Protein 2RFV (pdb70)

Nearest PDB structures (foldseek):
  8sf4-assembly1_A  TM=9.636E-01  e=1.529E-51  Thermobifida fusca
  3qi6-assembly1_D  TM=9.639E-01  e=5.919E-50  Mycobacterium ulcerans Agy99
  3qhx-assembly1_B  TM=9.563E-01  e=6.262E-49  Mycobacterium ulcerans Agy99
  6ld8-assembly1_B  TM=9.614E-01  e=1.195E-47  Xanthomonas oryzae pv. oryzae KACC 10331
  1cs1-assembly1_B  TM=9.631E-01  e=5.191E-45  Escherichia coli

Radius of gyration: 21.46 Å; Cα contacts (8 Å, |Δi|>4): 915; chains: 1; bounding box: 61×52×54 Å

B-factor: mean 23.76, std 12.0, range [7.66, 68.13]

Sequence (389 aa):
SDRTYYGFNTQIVHAGQQQPDPSTGALSTPIFQTSTFVFDSAEQGAARFGYIYTRLGNPTTDDALEKKLAVLERGEAGLATASGIISAITTTLLTLCQQQGDHIVSASAIYGCCTHAFLSSHHSMPKFGINVRRFVDAAKPEEIRAAMMRPEETKVVYIETPANPTLLSLVDIETVAGIAHQQGALLVVDNTFMMSPYCQQPLQLGADIVVHSVTYINGHGDVIIGGIIIVGKQEEFIDQARFVGLKDITGGCCMSSPFNAWLTLRGVKTLGIRMERHCENALKIARFLEGHPSITRVYYPGLSSHPQYELGQRQMMSLPGGIISSFEIAGGLEEAGRRRRMMINSVEELCLLAVSSLGDTETLIQHPASMTHSPVAPEERLKAGITDGLIRRLSVGLEDPEDIIINNDLEHAIRKAT

Foldseek 3Di:
DALPDDLLVLLQPFLAQQDPVPRHRADDLPQDQADDDPDPVRQVVVLVDGGPLLHDSLLSSLFRSQQSLLVFDTKAKFQALVLQVCLLVVLQDAAPAEEEEEPQADPVVCCCQVPVQVVRNYHYHYDHQLDLVRVLVPDDLRYAEYEYEALGPDQRAGHLLLVNLVSQVVSPYAYEYEDAQAGSLWFRSVVSRHAKYKYQLCLLLQANPGGMMMMGHYPVSVSSSSVPSCVPPDVGHHRSVRSSSSSVSSSCSNVFFVLLQVLQLVLQVLLVPDPQWDDKRWLNDPPHPCNVSSVVGTVGGGNKMKTFGPDFQQLQVQLQVQFDQADDDDDASHQGKHKYQCCVPPCVVPDQVVCVVSVRTRRMMMIHGHNPDSVSVNVRNVRSSVRSD

Secondary structure (DSSP, 8-state):
----S-HHHHHHHTT----TTT--SSPP----SB---SSHHHHHHH---SBTTT--HHHHHHHHHHHHHHT-SEEEEESSHHHHHHHHHHHH--TT-EEEEESSS-HHHHHIIIIIHHHTT-EEEEE-TTSHHHHHHH--TTEEEEEEESSBTTTTB---HHHHHHHHHHTT-EEEEE-TTT-TTT--GGGGT-SEEEEE----S-SS----EEEEE-HHHHHHIIIIIIIIII--PPPHHHHHHHHHHHTTHHHHHHHHHHHHHHHHHHHHT-TTEEEEE-TTSTTSTTHHHHHHH-SS--SEEEEEETTHHHHHHHHHTT-SSSEE-S--SSSS-EEE-HHHHTSSSS-HHHHHHTT--TTEEEEE--SS-HHHHHHHHHHHHHHH-

Organism: Citrobacter freundii (NCBI:txid546)

InterPro domains:
  IPR000277 Cys/Met metabolism, pyridoxal phosphate-dependent enzyme [PF01053] (11-393)
  IPR000277 Cys/Met metabolism, pyridoxal phosphate-dependent enzyme [PIRSF001434] (7-396)
  IPR000277 Cys/Met metabolism, pyridoxal phosphate-dependent enzyme [PTHR11808] (9-396)
  IPR000277 Cys/Met metabolism, pyridoxal phosphate-dependent enzyme [cd00614] (25-394)
  IPR006237 L-methionine gamma-lyase [TIGR01328] (8-393)
  IPR015421 Pyridoxal phosphate-dependent transferase, major domain [G3DSA:3.40.640.10] (7-261)
  IPR015422 Pyridoxal phosphate-dependent transferase, small domain [G3DSA:3.90.1150.10] (263-398)
  IPR015424 Pyridoxal phosphate-dependent transferase [SSF53383] (29-395)

Solvent-accessible surface area: 16561 Å² total

CATH classification: 3.40.640.10 (+1 more: 3.90.1150.10)

Structure (mmCIF, N/CA/C/O backbone):
data_2RFV
#
_entry.id   2RFV
#
_cell.length_a   56.450
_cell.length_b   122.800
_cell.length_c   127.920
_cell.angle_alpha   90.00
_cell.angle_beta   90.00
_cell.angle_gamma   90.00
#
_symmetry.space_group_name_H-M   'I 2 2 2'
#
loop_
_entity.id
_entity.type
_entity.pdbx_description
1 polymer 'Methionine gamma-lyase'
2 non-polymer 'CHLORIDE ION'
3 water water
#
loop_
_atom_site.group_PDB
_atom_site.id
_atom_site.type_symbol
_atom_site.label_atom_id
_atom_site.label_alt_id
_atom_site.label_comp_id
_atom_site.label_asym_id
_atom_site.label_entity_id
_atom_site.label_seq_id
_atom_site.pdbx_PDB_ins_code
_atom_site.Cartn_x
_atom_site.Cartn_y
_atom_site.Cartn_z
_atom_site.occupancy
_atom_site.B_iso_or_equiv
_atom_site.auth_seq_id
_atom_site.auth_comp_id
_atom_site.auth_asym_id
_atom_site.auth_atom_id
_atom_site.pdbx_PDB_model_num
ATOM 1 N N . SER A 1 2 ? -25.206 3.785 18.419 1.00 48.58 2 SER A N 1
ATOM 2 C CA . SER A 1 2 ? -25.269 4.945 19.299 1.00 46.51 2 SER A CA 1
ATOM 3 C C . SER A 1 2 ? -24.544 6.142 18.692 1.00 43.80 2 SER A C 1
ATOM 4 O O . SER A 1 2 ? -24.627 6.398 17.488 1.00 45.49 2 SER A O 1
ATOM 7 N N . ASP A 1 3 ? -23.817 6.866 19.513 1.00 37.59 3 ASP A N 1
ATOM 8 C CA . ASP A 1 3 ? -23.100 8.056 19.113 1.00 32.95 3 ASP A CA 1
ATOM 9 C C . ASP A 1 3 ? -21.680 7.891 19.708 1.00 30.55 3 ASP A C 1
ATOM 10 O O . ASP A 1 3 ? -21.522 7.791 20.897 1.00 29.39 3 ASP A O 1
ATOM 22 N N . ARG A 1 5 ? -19.456 9.969 20.286 1.00 25.68 5 ARG A N 1
ATOM 23 C CA . ARG A 1 5 ? -19.124 11.015 21.207 1.00 24.84 5 ARG A CA 1
ATOM 24 C C . ARG A 1 5 ? -19.414 10.662 22.636 1.00 23.92 5 ARG A C 1
ATOM 25 O O . ARG A 1 5 ? -18.983 11.325 23.511 1.00 23.86 5 ARG A O 1
ATOM 33 N N . THR A 1 6 ? -20.111 9.560 22.858 1.00 24.77 6 THR A N 1
ATOM 34 C CA . THR A 1 6 ? -20.547 9.183 24.205 1.00 24.02 6 THR A CA 1
ATOM 35 C C . THR A 1 6 ? -19.676 8.133 24.901 1.00 25.11 6 THR A C 1
ATOM 36 O O . THR A 1 6 ? -19.837 7.886 26.095 1.00 28.44 6 THR A O 1
ATOM 40 N N A TYR A 1 7 ? -18.770 7.498 24.168 0.50 22.52 7 TYR A N 1
ATOM 41 N N B TYR A 1 7 ? -18.758 7.529 24.150 0.50 23.54 7 TYR A N 1
ATOM 42 C CA A TYR A 1 7 ? -17.943 6.466 24.783 0.50 21.46 7 TYR A CA 1
ATOM 43 C CA B TYR A 1 7 ? -17.873 6.500 24.690 0.50 23.20 7 TYR A CA 1
ATOM 44 C C A TYR A 1 7 ? -16.691 7.035 25.443 0.50 19.65 7 TYR A C 1
ATOM 45 C C B TYR A 1 7 ? -16.771 7.088 25.569 0.50 21.19 7 TYR A C 1
ATOM 46 O O A TYR A 1 7 ? -16.322 8.191 25.221 0.50 18.30 7 TYR A O 1
ATOM 47 O O B TYR A 1 7 ? -16.570 8.303 25.606 0.50 21.38 7 TYR A O 1
ATOM 64 N N . GLY A 1 8 ? -16.048 6.208 26.260 1.00 18.38 8 GLY A N 1
ATOM 65 C CA . GLY A 1 8 ? -14.812 6.582 26.922 1.00 17.35 8 GLY A CA 1
ATOM 66 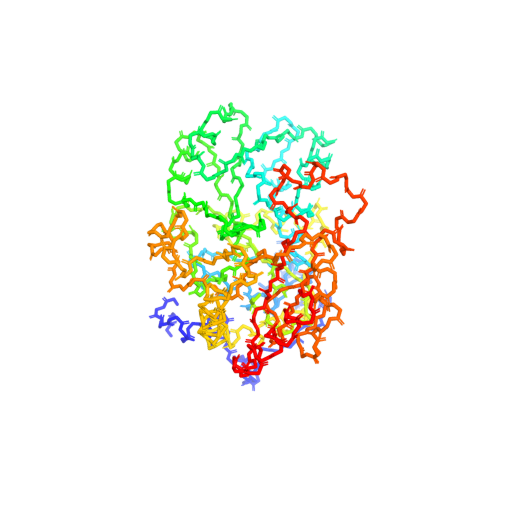C C . GLY A 1 8 ? -13.736 6.861 25.887 1.00 16.20 8 GLY A C 1
ATOM 67 O O . GLY A 1 8 ? -13.871 6.475 24.721 1.00 15.96 8 GLY A O 1
ATOM 68 N N . PHE A 1 9 ? -12.654 7.511 26.304 1.00 16.21 9 PHE A N 1
ATOM 69 C CA . PHE A 1 9 ? -11.661 8.000 25.348 1.00 15.29 9 PHE A CA 1
ATOM 70 C C . PHE A 1 9 ? -10.931 6.885 24.602 1.00 14.04 9 PHE A C 1
ATOM 71 O O . PHE A 1 9 ? -10.645 7.018 23.415 1.00 15.17 9 PHE A O 1
ATOM 79 N N . ASN A 1 10 ? -10.621 5.791 25.291 1.00 14.33 10 ASN A N 1
ATOM 80 C CA . ASN A 1 10 ? -9.981 4.668 24.618 1.00 14.31 10 ASN A CA 1
ATOM 81 C C . ASN A 1 10 ? -10.914 4.027 23.606 1.00 12.63 10 ASN A C 1
ATOM 82 O O . ASN A 1 10 ? -10.502 3.649 22.509 1.00 13.88 10 ASN A O 1
ATOM 87 N N . THR A 1 11 ? -12.181 3.910 23.982 1.00 13.06 11 THR A N 1
ATOM 88 C CA . THR A 1 11 ? -13.187 3.399 23.070 1.00 13.30 11 THR A CA 1
ATOM 89 C C . THR A 1 11 ? -13.279 4.292 21.834 1.00 12.13 11 THR A C 1
ATOM 90 O O . THR A 1 11 ? -13.380 3.794 20.713 1.00 13.45 11 THR A O 1
ATOM 94 N N . GLN A 1 12 ? -13.236 5.606 22.039 1.00 12.14 12 GLN A N 1
ATOM 95 C CA . GLN A 1 12 ? -13.282 6.547 20.924 1.00 11.65 12 GLN A CA 1
ATOM 96 C C . GLN A 1 12 ? -12.056 6.416 20.032 1.00 11.87 12 GLN A C 1
ATOM 97 O O . GLN A 1 12 ? -12.161 6.457 18.802 1.00 12.86 12 GLN A O 1
ATOM 103 N N . ILE A 1 13 ? -10.891 6.267 20.648 1.00 12.51 13 ILE A N 1
ATOM 104 C CA . ILE A 1 13 ? -9.668 6.082 19.886 1.00 12.64 13 ILE A CA 1
ATOM 105 C C . ILE A 1 13 ? -9.834 4.918 18.910 1.00 11.52 13 ILE A C 1
ATOM 106 O O . ILE A 1 13 ? -9.507 5.028 17.728 1.00 13.10 13 ILE A O 1
ATOM 111 N N . VAL A 1 14 ? -10.372 3.809 19.402 1.00 11.57 14 VAL A N 1
ATOM 112 C CA . VAL A 1 14 ? -10.577 2.634 18.568 1.00 12.32 14 VAL A CA 1
ATOM 113 C C . VAL A 1 14 ? -11.688 2.824 17.526 1.00 12.89 14 VAL A C 1
ATOM 114 O O . VAL A 1 14 ? -11.505 2.490 16.352 1.00 14.93 14 VAL A O 1
ATOM 118 N N . HIS A 1 15 ? -12.826 3.377 17.945 1.00 12.68 15 HIS A N 1
ATOM 119 C CA . HIS A 1 15 ? -14.037 3.314 17.129 1.00 13.81 15 HIS A CA 1
ATOM 120 C C . HIS A 1 15 ? -14.479 4.589 16.431 1.00 12.72 15 HIS A C 1
ATOM 121 O O . HIS A 1 15 ? -15.162 4.524 15.410 1.00 14.79 15 HIS A O 1
ATOM 128 N N . ALA A 1 16 ? -14.151 5.746 16.990 1.00 12.22 16 ALA A N 1
ATOM 129 C CA . ALA A 1 16 ? -14.719 6.982 16.464 1.00 12.48 16 ALA A CA 1
ATOM 130 C C . ALA A 1 16 ? -14.377 7.182 14.992 1.00 12.97 16 ALA A C 1
ATOM 131 O O . ALA A 1 16 ? -13.241 6.961 14.574 1.00 13.22 16 ALA A O 1
ATOM 133 N N . GLY A 1 17 ? -15.376 7.589 14.213 1.00 14.32 17 GLY A N 1
ATOM 134 C CA . GLY A 1 17 ? -15.192 7.859 12.798 1.00 14.37 17 GLY A CA 1
ATOM 135 C C . GLY A 1 17 ? -15.162 6.607 11.939 1.00 14.52 17 GLY A C 1
ATOM 136 O O . GLY A 1 17 ? -15.064 6.691 10.716 1.00 18.34 17 GLY A O 1
ATOM 137 N N . GLN A 1 18 ? -15.257 5.442 12.570 1.00 14.72 18 GLN A N 1
ATOM 138 C CA . GLN A 1 18 ? -15.121 4.186 11.842 1.00 16.69 18 GLN A CA 1
ATOM 139 C C . GLN A 1 18 ? -16.276 3.241 12.123 1.00 20.02 18 GLN A C 1
ATOM 140 O O . GLN A 1 18 ? -16.883 3.275 13.187 1.00 21.19 18 GLN A O 1
ATOM 146 N N . GLN A 1 19 ? -16.574 2.399 11.148 1.00 20.48 19 GLN A N 1
ATOM 147 C CA A GLN A 1 19 ? -17.579 1.359 11.307 0.50 19.31 19 GLN A CA 1
ATOM 148 C CA B GLN A 1 19 ? -17.577 1.360 11.309 0.50 20.35 19 GLN A CA 1
ATOM 149 C C . GLN A 1 19 ? -17.370 0.321 10.221 1.00 19.67 19 GLN A C 1
ATOM 150 O O . GLN A 1 19 ? -16.687 0.584 9.232 1.00 19.23 19 GLN A O 1
ATOM 161 N N . PRO A 1 20 ? -17.943 -0.871 10.403 1.00 19.30 20 PRO A N 1
ATOM 162 C CA . PRO A 1 20 ? -17.798 -1.870 9.344 1.00 20.73 20 PRO A CA 1
ATOM 163 C C . PRO A 1 20 ? -18.372 -1.331 8.043 1.00 20.69 20 PRO A C 1
ATOM 164 O O . PRO A 1 20 ? -19.356 -0.589 8.062 1.00 22.62 20 PRO A O 1
ATOM 168 N N . ASP A 1 21 ? -17.756 -1.690 6.923 1.00 20.27 21 ASP A N 1
ATOM 169 C CA . ASP A 1 21 ? -18.256 -1.263 5.628 1.00 22.46 21 ASP A CA 1
ATOM 170 C C . ASP A 1 21 ? -19.673 -1.797 5.439 1.00 25.32 21 ASP A C 1
ATOM 171 O O . ASP A 1 21 ? -19.900 -2.999 5.536 1.00 24.11 21 ASP A O 1
ATOM 176 N N . PRO A 1 22 ? -20.637 -0.898 5.192 1.00 32.42 22 PRO A N 1
ATOM 177 C CA . PRO A 1 22 ? -22.037 -1.298 5.012 1.00 34.14 22 PRO A CA 1
ATOM 178 C C . PRO A 1 22 ? -22.222 -2.364 3.932 1.00 35.17 22 PRO A C 1
ATOM 179 O O . PRO A 1 22 ? -22.901 -3.363 4.169 1.00 35.61 22 PRO A O 1
ATOM 183 N N . SER A 1 23 ? -21.608 -2.160 2.771 1.00 34.99 23 SER A N 1
ATOM 184 C CA . SER A 1 23 ? -21.799 -3.051 1.626 1.00 35.88 23 SER A CA 1
ATOM 185 C C . SER A 1 23 ? -21.224 -4.455 1.799 1.00 32.10 23 SER A C 1
ATOM 186 O O . SER A 1 23 ? -21.799 -5.425 1.313 1.00 33.44 23 SER A O 1
ATOM 189 N N . THR A 1 24 ? -20.086 -4.561 2.476 1.00 26.05 24 THR A N 1
ATOM 190 C CA . THR A 1 24 ? -19.345 -5.820 2.517 1.00 23.00 24 THR A CA 1
ATOM 191 C C . THR A 1 24 ? -19.163 -6.364 3.928 1.00 22.05 24 THR A C 1
ATOM 192 O O . THR A 1 24 ? -18.863 -7.545 4.112 1.00 24.57 24 THR A O 1
ATOM 196 N N . GLY A 1 25 ? -19.327 -5.501 4.924 1.00 20.16 25 GLY A N 1
ATOM 197 C CA . GLY A 1 25 ? -19.043 -5.881 6.297 1.00 18.83 25 GLY A CA 1
ATOM 198 C C . GLY A 1 25 ? -17.569 -5.814 6.674 1.00 17.67 25 GLY A C 1
ATOM 199 O O . GLY A 1 25 ? -17.205 -6.139 7.796 1.00 19.77 25 GLY A O 1
ATOM 200 N N . ALA A 1 26 ? -16.710 -5.389 5.752 1.00 16.33 26 ALA A N 1
ATOM 201 C CA . ALA A 1 26 ? -15.278 -5.330 6.049 1.00 15.03 26 ALA A CA 1
ATOM 202 C C . ALA A 1 26 ? -15.058 -4.489 7.299 1.00 16.59 26 ALA A C 1
ATOM 203 O O . ALA A 1 26 ? -15.572 -3.379 7.399 1.00 17.95 26 ALA A O 1
ATOM 205 N N . LEU A 1 27 ? -14.307 -5.013 8.265 1.00 16.79 27 LEU A N 1
ATOM 206 C CA . LEU A 1 27 ? -14.102 -4.256 9.496 1.00 17.51 27 LEU A CA 1
ATOM 207 C C . LEU A 1 27 ? -13.108 -3.113 9.306 1.00 17.72 27 LEU A C 1
ATOM 208 O O . LEU A 1 27 ? -13.397 -1.982 9.672 1.00 20.42 27 LEU A O 1
ATOM 213 N N . SER A 1 28 ? -11.944 -3.402 8.733 1.00 16.75 28 SER A N 1
ATOM 214 C CA . SER A 1 28 ? -10.995 -2.339 8.434 1.00 14.84 28 SER A CA 1
ATOM 215 C C . SER A 1 28 ? -11.639 -1.320 7.498 1.00 13.55 28 SER A C 1
ATOM 216 O O . SER A 1 28 ? -12.415 -1.671 6.611 1.00 14.32 28 SER A O 1
ATOM 219 N N . THR A 1 29 ? -11.349 -0.049 7.721 1.00 13.48 29 THR A N 1
ATOM 220 C CA . THR A 1 29 ? -11.786 0.970 6.785 1.00 13.36 29 THR A CA 1
ATOM 221 C C . THR A 1 29 ? -11.126 0.648 5.453 1.00 12.99 29 THR A C 1
ATOM 222 O O . THR A 1 29 ? -9.914 0.477 5.396 1.00 13.03 29 THR A O 1
ATOM 226 N N . PRO A 1 30 ? -11.916 0.531 4.377 1.00 10.52 30 PRO A N 1
ATOM 227 C CA . PRO A 1 30 ? -11.275 0.218 3.098 1.00 12.07 30 PRO A CA 1
ATOM 228 C C . PRO A 1 30 ? -10.343 1.350 2.683 1.00 11.19 30 PRO A C 1
ATOM 229 O O . PRO A 1 30 ? -10.561 2.499 3.077 1.00 11.63 30 PRO A O 1
ATOM 233 N N . ILE A 1 31 ? -9.301 1.025 1.924 1.00 10.73 31 ILE A N 1
ATOM 234 C CA . ILE A 1 31 ? -8.456 2.053 1.345 1.00 9.86 31 ILE A CA 1
ATOM 235 C C . ILE A 1 31 ? -9.071 2.472 0.017 1.00 9.57 31 ILE A C 1
ATOM 236 O O . ILE A 1 31 ? -9.002 1.735 -0.974 1.00 9.95 31 ILE A O 1
ATOM 241 N N . PHE A 1 32 ? -9.708 3.636 0.004 1.00 9.65 32 PHE A N 1
ATOM 242 C CA . PHE A 1 32 ? -10.311 4.153 -1.217 1.00 10.66 32 PHE A CA 1
ATOM 243 C C . PHE A 1 32 ? -9.251 4.913 -1.992 1.00 11.51 32 PHE A C 1
ATOM 244 O O . PHE A 1 32 ? -9.271 6.141 -2.073 1.00 12.54 32 PHE A O 1
ATOM 252 N N . GLN A 1 33 ? -8.311 4.153 -2.546 1.00 11.04 33 GLN A N 1
ATOM 253 C CA . GLN A 1 33 ? -7.212 4.714 -3.307 1.00 10.77 33 GLN A CA 1
ATOM 254 C C . GLN A 1 33 ? -7.724 4.992 -4.712 1.00 10.27 33 GLN A C 1
ATOM 255 O O . GLN A 1 33 ? -7.493 4.222 -5.649 1.00 11.53 33 GLN A O 1
ATOM 261 N N . THR A 1 34 ? -8.458 6.091 -4.827 1.00 11.64 34 THR A N 1
ATOM 262 C CA . THR A 1 34 ? -9.065 6.493 -6.084 1.00 11.64 34 THR A CA 1
ATOM 263 C C . THR A 1 34 ? -8.893 7.989 -6.240 1.00 11.58 34 THR A C 1
ATOM 264 O O . THR A 1 34 ? -8.735 8.719 -5.256 1.00 12.85 34 THR A O 1
ATOM 268 N N . SER A 1 35 ? -8.900 8.449 -7.483 1.00 12.16 35 SER A N 1
ATOM 269 C CA . SER A 1 35 ? -8.926 9.872 -7.752 1.00 14.10 35 SER A CA 1
ATOM 270 C C . SER A 1 35 ? -10.328 10.222 -8.217 1.00 20.21 35 SER A C 1
ATOM 271 O O . SER A 1 35 ? -10.830 11.306 -7.946 1.00 27.29 35 SER A O 1
ATOM 274 N N . THR A 1 36 ? -10.949 9.266 -8.896 1.00 21.12 36 THR A N 1
ATOM 275 C CA . THR A 1 36 ? -12.204 9.455 -9.604 1.00 22.13 36 THR A CA 1
ATOM 276 C C . THR A 1 36 ? -13.397 8.876 -8.838 1.00 21.47 36 THR A C 1
ATOM 277 O O . THR A 1 36 ? -13.315 7.784 -8.276 1.00 21.51 36 THR A O 1
ATOM 281 N N . PHE A 1 37 ? -14.500 9.619 -8.813 1.00 21.47 37 PHE A N 1
ATOM 282 C CA . PHE A 1 37 ? -15.771 9.111 -8.304 1.00 21.75 37 PHE A CA 1
ATOM 283 C C . PHE A 1 37 ? -16.812 9.245 -9.404 1.00 22.27 37 PHE A C 1
ATOM 284 O O . PHE A 1 37 ? -16.834 10.249 -10.114 1.00 24.37 37 PHE A O 1
ATOM 292 N N . VAL A 1 38 ? -17.664 8.234 -9.548 1.00 21.40 38 VAL A N 1
ATOM 293 C CA . VAL A 1 38 ? -18.632 8.183 -10.640 1.00 23.28 38 VAL A CA 1
ATOM 294 C C . VAL A 1 38 ? -20.034 8.515 -10.151 1.00 26.66 38 VAL A C 1
ATOM 295 O O . VAL A 1 38 ? -20.399 8.185 -9.021 1.00 28.85 38 VAL A O 1
ATOM 299 N N . PHE A 1 39 ? -20.813 9.168 -11.009 1.00 27.73 39 PHE A N 1
ATOM 300 C CA . PHE A 1 39 ? -22.202 9.486 -10.705 1.00 31.46 39 PHE A CA 1
ATOM 301 C C . PHE A 1 39 ? -23.152 8.553 -11.448 1.00 34.06 39 PHE A C 1
ATOM 302 O O . PHE A 1 39 ? -22.839 8.071 -12.538 1.00 33.18 39 PHE A O 1
ATOM 310 N N . ASP A 1 40 ? -24.312 8.302 -10.851 1.00 37.96 40 ASP A N 1
ATOM 311 C CA . ASP A 1 40 ? -25.307 7.417 -11.444 1.00 42.02 40 ASP A CA 1
ATOM 312 C C . ASP A 1 40 ? -26.122 8.140 -12.510 1.00 41.01 40 ASP A C 1
ATOM 313 O O . ASP A 1 40 ? -26.764 7.508 -13.349 1.00 42.00 40 ASP A O 1
ATOM 318 N N . SER A 1 41 ? -26.086 9.468 -12.473 1.00 38.65 41 SER A N 1
ATOM 319 C CA . SER A 1 41 ? -26.863 10.279 -13.403 1.00 38.35 41 SER A CA 1
ATOM 320 C C . SER A 1 41 ? -26.371 11.719 -13.426 1.00 38.43 41 SER A C 1
ATOM 321 O O . SER A 1 41 ? -25.584 12.131 -12.574 1.00 40.27 41 SER A O 1
ATOM 324 N N . ALA A 1 42 ? -26.841 12.480 -14.410 1.00 38.70 42 ALA A N 1
ATOM 325 C CA . ALA A 1 42 ? -26.532 13.898 -14.492 1.00 40.92 42 ALA A CA 1
ATOM 326 C C . ALA A 1 42 ? -27.017 14.593 -13.228 1.00 42.43 42 ALA A C 1
ATOM 327 O O . ALA A 1 42 ? -26.327 15.448 -12.671 1.00 41.88 42 ALA A O 1
ATOM 329 N N . GLU A 1 43 ? -28.209 14.209 -12.783 1.00 43.79 43 GLU A N 1
ATOM 330 C CA . GLU A 1 43 ? -28.834 14.801 -11.606 1.00 46.96 43 GLU A CA 1
ATOM 331 C C . GLU A 1 43 ? -28.016 14.560 -10.343 1.00 49.22 43 GLU A C 1
ATOM 332 O O . GLU A 1 43 ? -27.808 15.473 -9.543 1.00 49.98 43 GLU A O 1
ATOM 338 N N . GLN A 1 44 ? -27.559 13.325 -10.165 1.00 50.28 44 GLN A N 1
ATOM 339 C CA . GLN A 1 44 ? -26.786 12.963 -8.983 1.00 52.22 44 GLN A CA 1
ATOM 340 C C . GLN A 1 44 ? -25.423 13.649 -8.992 1.00 53.43 44 GLN A C 1
ATOM 341 O O . GLN A 1 44 ? -24.812 13.851 -7.942 1.00 53.40 44 GLN A O 1
ATOM 347 N N . GLY A 1 45 ? -24.958 14.013 -10.183 1.00 54.67 45 GLY A N 1
ATOM 348 C CA . GLY A 1 45 ? -23.705 14.732 -10.325 1.00 56.24 45 GLY A CA 1
ATOM 349 C C . GLY A 1 45 ? -23.834 16.180 -9.894 1.00 57.35 45 GLY A C 1
ATOM 350 O O . GLY A 1 45 ? -22.992 16.698 -9.159 1.00 56.83 45 GLY A O 1
ATOM 351 N N . ALA A 1 46 ? -24.896 16.836 -10.352 1.00 58.62 46 ALA A N 1
ATOM 352 C CA . ALA A 1 46 ? -25.154 18.226 -9.993 1.00 60.16 46 ALA A CA 1
ATOM 353 C C . ALA A 1 46 ? -25.499 18.355 -8.514 1.00 61.44 46 ALA A C 1
ATOM 354 O O . ALA A 1 46 ? -25.109 19.320 -7.857 1.00 61.20 46 ALA A O 1
ATOM 356 N N . ALA A 1 47 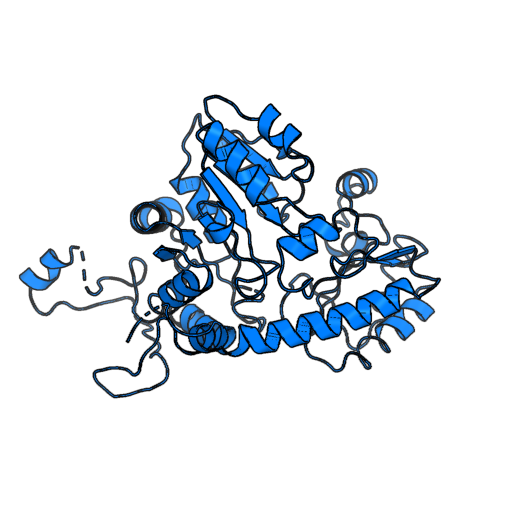? -26.236 17.376 -7.999 1.00 62.78 47 ALA A N 1
ATOM 357 C CA . ALA A 1 47 ? -26.661 17.383 -6.605 1.00 63.92 47 ALA A CA 1
ATOM 358 C C . ALA A 1 47 ? -25.477 17.553 -5.656 1.00 64.86 47 ALA A C 1
ATOM 359 O O . ALA A 1 47 ? -25.541 18.332 -4.706 1.00 64.89 47 ALA A O 1
ATOM 361 N N . ARG A 1 48 ? -24.397 16.824 -5.923 1.00 65.33 48 ARG A N 1
ATOM 362 C CA . ARG A 1 48 ? -23.212 16.878 -5.072 1.00 66.05 48 ARG A CA 1
ATOM 363 C C . ARG A 1 48 ? -22.382 18.138 -5.313 1.00 66.43 48 ARG A C 1
ATOM 364 O O . ARG A 1 48 ? -21.914 18.769 -4.365 1.00 66.52 48 ARG A O 1
ATOM 372 N N . PHE A 1 49 ? -22.203 18.502 -6.580 1.00 66.57 49 PHE A N 1
ATOM 373 C CA . PHE A 1 49 ? -21.481 19.724 -6.924 1.00 66.83 49 PHE A CA 1
ATOM 374 C C . PHE A 1 49 ? -22.158 20.963 -6.343 1.00 67.60 49 PHE A C 1
ATOM 375 O O . PHE A 1 49 ? -23.292 20.900 -5.868 1.00 68.13 49 PHE A O 1
ATOM 383 N N . GLY A 1 55 ? -22.143 12.851 -0.462 1.00 53.61 55 GLY A N 1
ATOM 384 C CA . GLY A 1 55 ? -21.417 11.945 -1.332 1.00 53.10 55 GLY A CA 1
ATOM 385 C C . GLY A 1 55 ? -20.020 12.441 -1.654 1.00 52.27 55 GLY A C 1
ATOM 386 O O . GLY A 1 55 ? -19.529 13.386 -1.035 1.00 53.21 55 GLY A O 1
ATOM 387 N N . TYR A 1 56 ? -19.379 11.801 -2.626 1.00 49.98 56 TYR A N 1
ATOM 388 C CA . TYR A 1 56 ? -18.022 12.167 -3.020 1.00 47.06 56 TYR A CA 1
ATOM 389 C C . TYR A 1 56 ? -17.950 12.527 -4.498 1.00 45.59 56 TYR A C 1
ATOM 390 O O . TYR A 1 56 ? -18.871 12.241 -5.263 1.00 44.52 56 TYR A O 1
ATOM 399 N N . ILE A 1 57 ? -16.847 13.156 -4.891 1.00 45.09 57 ILE A N 1
ATOM 400 C CA . ILE A 1 57 ? -16.682 13.633 -6.258 1.00 45.11 57 ILE A CA 1
ATOM 401 C C . ILE A 1 57 ? -15.256 13.424 -6.762 1.00 42.29 57 ILE A C 1
ATOM 402 O O . ILE A 1 57 ? -15.040 12.986 -7.894 1.00 40.92 57 ILE A O 1
ATOM 407 N N . TYR A 1 58 ? -14.289 13.727 -5.903 1.00 40.05 58 TYR A N 1
ATOM 408 C CA . TYR A 1 58 ? -12.890 13.779 -6.299 1.00 37.54 58 TYR A CA 1
ATOM 409 C C . TYR A 1 58 ? -12.065 13.865 -5.019 1.00 35.75 58 TYR A C 1
ATOM 410 O O . TYR A 1 58 ? -12.340 14.701 -4.164 1.00 36.07 58 TYR A O 1
ATOM 419 N N . THR A 1 59 ? -11.069 12.993 -4.873 1.00 34.34 59 THR A N 1
ATOM 420 C CA . THR A 1 59 ? -10.388 12.840 -3.582 1.00 33.94 59 THR A CA 1
ATOM 421 C C . THR A 1 59 ? -9.785 14.114 -2.986 1.00 37.73 59 THR A C 1
ATOM 422 O O . THR A 1 59 ? -9.767 14.273 -1.768 1.00 39.35 59 THR A O 1
ATOM 426 N N . ARG A 1 60 ? -9.293 15.022 -3.820 1.00 40.62 60 ARG A N 1
ATOM 427 C CA . ARG A 1 60 ? -8.699 16.234 -3.267 1.00 42.92 60 ARG A CA 1
ATOM 428 C C . ARG A 1 60 ? -9.750 17.101 -2.573 1.00 43.54 60 ARG A C 1
ATOM 429 O O . ARG A 1 60 ? -9.419 17.954 -1.753 1.00 44.83 60 ARG A O 1
ATOM 437 N N . LEU A 1 61 ? -11.020 16.866 -2.891 1.00 43.09 61 LEU A N 1
ATOM 438 C CA . LEU A 1 61 ? -12.110 17.511 -2.164 1.00 42.70 61 LEU A CA 1
ATOM 439 C C . LEU A 1 61 ? -12.584 16.662 -0.985 1.00 39.00 61 LEU A C 1
ATOM 440 O O . LEU A 1 61 ? -12.982 17.197 0.049 1.00 39.42 61 LEU A O 1
ATOM 445 N N . GLY A 1 62 ? -12.540 15.341 -1.146 1.00 34.56 62 GLY A N 1
ATOM 446 C CA . GLY A 1 62 ? -12.985 14.427 -0.106 1.00 30.26 62 GLY A CA 1
ATOM 447 C C . GLY A 1 62 ? -12.843 12.969 -0.505 1.00 25.09 62 GLY A C 1
ATOM 448 O O . GLY A 1 62 ? -12.785 12.645 -1.690 1.00 26.80 62 GLY A O 1
ATOM 449 N N . ASN A 1 63 ? -12.806 12.089 0.493 1.00 18.25 63 ASN A N 1
ATOM 450 C CA . ASN A 1 63 ? -12.545 10.663 0.292 1.00 12.62 63 ASN A CA 1
ATOM 451 C C . ASN A 1 63 ? -13.019 9.897 1.529 1.00 13.23 63 ASN A C 1
ATOM 452 O O . ASN A 1 63 ? -12.825 10.365 2.642 1.00 13.62 63 ASN A O 1
ATOM 457 N N . PRO A 1 64 ? -13.655 8.729 1.347 1.00 12.77 64 PRO A N 1
ATOM 458 C CA . PRO A 1 64 ? -14.222 8.049 2.524 1.00 13.67 64 PRO A CA 1
ATOM 459 C C . PRO A 1 64 ? -13.179 7.626 3.571 1.00 11.61 64 PRO A C 1
ATOM 460 O O . PRO A 1 64 ? -13.462 7.659 4.776 1.00 12.96 64 PRO A O 1
ATOM 464 N N . THR A 1 65 ? -11.988 7.237 3.129 1.00 10.44 65 THR A N 1
ATOM 465 C CA . THR A 1 65 ? -10.940 6.832 4.062 1.00 11.19 65 THR A CA 1
ATOM 466 C C . THR A 1 65 ? -10.490 8.045 4.871 1.00 10.71 65 THR A C 1
ATOM 467 O O . THR A 1 65 ? -10.411 8.015 6.096 1.00 11.76 65 THR A O 1
ATOM 471 N N . THR A 1 66 ? -10.213 9.133 4.171 1.00 10.25 66 THR A N 1
ATOM 472 C CA . THR A 1 66 ? -9.751 10.344 4.826 1.00 10.82 66 THR A CA 1
ATOM 473 C C . THR A 1 66 ? -10.839 10.930 5.725 1.00 10.13 66 THR A C 1
ATOM 474 O O . THR A 1 66 ? -10.549 11.450 6.801 1.00 10.93 66 THR A O 1
ATOM 478 N N . ASP A 1 67 ? -12.092 10.828 5.292 1.00 10.72 67 ASP A N 1
ATOM 479 C CA A ASP A 1 67 ? -13.220 11.287 6.093 0.50 11.88 67 ASP A CA 1
ATOM 480 C CA B ASP A 1 67 ? -13.228 11.279 6.095 0.50 13.57 67 ASP A CA 1
ATOM 481 C C . ASP A 1 67 ? -13.245 10.593 7.458 1.00 10.53 67 ASP A C 1
ATOM 482 O O . ASP A 1 67 ? -13.531 11.222 8.481 1.00 12.73 67 ASP A O 1
ATOM 491 N N . ALA A 1 68 ? -12.951 9.294 7.470 1.00 10.90 68 ALA A N 1
ATOM 492 C CA . ALA A 1 68 ? -12.952 8.537 8.721 1.00 10.94 68 ALA A CA 1
ATOM 493 C C . ALA A 1 68 ? -11.906 9.092 9.678 1.00 11.19 68 ALA A C 1
ATOM 494 O O . ALA A 1 68 ? -12.168 9.256 10.872 1.00 11.22 68 ALA A O 1
ATOM 496 N N . LEU A 1 69 ? -10.722 9.397 9.153 1.00 10.54 69 LEU A N 1
ATOM 497 C CA . LEU A 1 69 ? -9.656 9.961 9.976 1.00 10.54 69 LEU A CA 1
ATOM 498 C C . LEU A 1 69 ? -10.054 11.328 10.515 1.00 9.58 69 LEU A C 1
ATOM 499 O O . LEU A 1 69 ? -9.850 11.635 11.690 1.00 10.84 69 LEU A O 1
ATOM 504 N N . GLU A 1 70 ? -10.600 12.160 9.637 1.00 10.59 70 GLU A N 1
ATOM 505 C CA . GLU A 1 70 ? -11.026 13.499 10.030 1.00 11.10 70 GLU A CA 1
ATOM 506 C C . GLU A 1 70 ? -12.081 13.443 11.134 1.00 11.11 70 GLU A C 1
ATOM 507 O O . GLU A 1 70 ? -12.009 14.184 12.117 1.00 11.78 70 GLU A O 1
ATOM 513 N N . LYS A 1 71 ? -13.062 12.560 10.974 1.00 10.49 71 LYS A N 1
ATOM 514 C CA . LYS A 1 71 ? -14.109 12.420 11.981 1.00 12.09 71 LYS A CA 1
ATOM 515 C C . LYS A 1 71 ? -13.543 11.916 13.306 1.00 11.84 71 LYS A C 1
ATOM 516 O O . LYS A 1 71 ? -13.909 12.413 14.381 1.00 12.59 71 LYS A O 1
ATOM 522 N N . LYS A 1 72 ? -12.637 10.949 13.236 1.00 11.61 72 LYS A N 1
ATOM 523 C CA . LYS A 1 72 ? -12.050 10.410 14.456 1.00 11.11 72 LYS A CA 1
ATOM 524 C C . LYS A 1 72 ? -11.310 11.502 15.218 1.00 10.99 72 LYS A C 1
ATOM 525 O O . LYS A 1 72 ? -11.511 11.679 16.416 1.00 12.01 72 LYS A O 1
ATOM 531 N N . LEU A 1 73 ? -10.442 12.231 14.523 1.00 10.25 73 LEU A N 1
ATOM 532 C CA . LEU A 1 73 ? -9.663 13.267 15.194 1.00 12.18 73 LEU A CA 1
ATOM 533 C C . LEU A 1 73 ? -10.526 14.404 15.722 1.00 12.08 73 LEU A C 1
ATOM 534 O O . LEU A 1 73 ? -10.225 14.973 16.773 1.00 12.79 73 LEU A O 1
ATOM 539 N N . ALA A 1 74 ? -11.606 14.725 15.013 1.00 11.40 74 ALA A N 1
ATOM 540 C CA . ALA A 1 74 ? -12.544 15.728 15.515 1.00 12.81 74 ALA A CA 1
ATOM 541 C C . ALA A 1 74 ? -13.154 15.247 16.833 1.00 12.80 74 ALA A C 1
ATOM 542 O O . ALA A 1 74 ? -13.246 16.000 17.798 1.00 14.02 74 ALA A O 1
ATOM 544 N N . VAL A 1 75 ? -13.555 13.983 16.882 1.00 12.77 75 VAL A N 1
ATOM 545 C CA . VAL A 1 75 ? -14.084 13.446 18.127 1.00 12.68 75 VAL A CA 1
ATOM 546 C C . VAL A 1 75 ? -13.040 13.516 19.244 1.00 12.56 75 VAL A C 1
ATOM 547 O O . VAL A 1 75 ? -13.337 13.952 20.359 1.00 13.94 75 VAL A O 1
ATOM 551 N N . LEU A 1 76 ? -11.810 13.109 18.946 1.00 12.80 76 LEU A N 1
ATOM 552 C CA . LEU A 1 76 ? -10.782 13.065 19.983 1.00 12.80 76 LEU A CA 1
ATOM 553 C C . LEU A 1 76 ? -10.407 14.444 20.523 1.00 12.94 76 LEU A C 1
ATOM 554 O O . LEU A 1 76 ? -10.071 14.575 21.698 1.00 14.42 76 LEU A O 1
ATOM 559 N N . GLU A 1 77 ? -10.455 15.466 19.671 1.00 12.64 77 GLU A N 1
ATOM 560 C CA . GLU A 1 77 ? -10.162 16.828 20.109 1.00 12.56 77 GLU A CA 1
ATOM 561 C C . GLU A 1 77 ? -11.408 17.568 20.596 1.00 13.65 77 GLU A C 1
ATOM 562 O O . GLU A 1 77 ? -11.322 18.719 21.014 1.00 15.39 77 GLU A O 1
ATOM 568 N N . ARG A 1 78 ? -12.560 16.906 20.555 1.00 13.40 78 ARG A N 1
ATOM 569 C CA . ARG A 1 78 ? -13.830 17.539 20.930 1.00 13.81 78 ARG A CA 1
ATOM 570 C C . ARG A 1 78 ? -14.120 18.759 20.045 1.00 14.32 78 ARG A C 1
ATOM 571 O O . ARG A 1 78 ? -14.598 19.796 20.508 1.00 16.96 78 ARG A O 1
ATOM 579 N N . GLY A 1 79 ? -13.827 18.607 18.758 1.00 14.52 79 GLY A N 1
ATOM 580 C CA . GLY A 1 79 ? -14.130 19.623 17.768 1.00 14.71 79 GLY A CA 1
ATOM 581 C C . GLY A 1 79 ? -15.243 19.163 16.845 1.00 13.51 79 GLY A C 1
ATOM 582 O O . GLY A 1 79 ? -15.601 17.984 16.825 1.00 15.27 79 GLY A O 1
ATOM 583 N N . GLU A 1 80 ? -15.779 20.083 16.051 1.00 13.00 80 GLU A N 1
ATOM 584 C CA . GLU A 1 80 ? -16.891 19.740 15.170 1.00 13.66 80 GLU A CA 1
ATOM 585 C C . GLU A 1 80 ? -16.447 18.948 13.949 1.00 13.15 80 GLU A C 1
ATOM 586 O O . GLU A 1 80 ? -17.137 18.027 13.519 1.00 16.20 80 GLU A O 1
ATOM 592 N N . ALA A 1 81 ? -15.291 19.303 13.396 1.00 12.26 81 ALA A N 1
ATOM 593 C CA . ALA A 1 81 ? -14.892 18.752 12.110 1.00 12.24 81 ALA A CA 1
ATOM 594 C C . ALA A 1 81 ? -13.384 18.715 11.968 1.00 11.90 81 ALA A C 1
ATOM 595 O O . ALA A 1 81 ? -12.670 19.483 12.616 1.00 13.42 81 ALA A O 1
ATOM 597 N N . GLY A 1 82 ? -12.907 17.827 11.102 1.00 10.63 82 GLY A N 1
ATOM 598 C CA . GLY A 1 82 ? -11.491 17.694 10.841 1.00 10.53 82 GLY A CA 1
ATOM 599 C C . GLY A 1 82 ? -11.172 17.806 9.362 1.00 12.03 82 GLY A C 1
ATOM 600 O O . GLY A 1 82 ? -12.032 17.587 8.505 1.00 12.08 82 GLY A O 1
ATOM 601 N N . LEU A 1 83 ? -9.921 18.137 9.069 1.00 11.32 83 LEU A N 1
ATOM 602 C CA . LEU A 1 83 ? -9.450 18.242 7.697 1.00 11.17 83 LEU A CA 1
ATOM 603 C C . LEU A 1 83 ? -8.025 17.717 7.649 1.00 9.99 83 LEU A C 1
ATOM 604 O O . LEU A 1 83 ? -7.132 18.276 8.292 1.00 11.89 83 LEU A O 1
ATOM 609 N N . ALA A 1 84 ? -7.820 16.630 6.905 1.00 9.95 84 ALA A N 1
ATOM 610 C CA . ALA A 1 84 ? -6.498 16.027 6.791 1.00 10.70 84 ALA A CA 1
ATOM 611 C C . ALA A 1 84 ? -5.676 16.725 5.720 1.00 9.55 84 ALA A C 1
ATOM 612 O O . ALA A 1 84 ? -6.216 17.211 4.728 1.00 12.63 84 ALA A O 1
ATOM 614 N N . THR A 1 85 ? -4.361 16.751 5.913 1.00 9.81 85 THR A N 1
ATOM 615 C CA . THR A 1 85 ? -3.474 17.420 4.969 1.00 11.33 85 THR A CA 1
ATOM 616 C C . THR A 1 85 ? -2.205 16.616 4.691 1.00 9.68 85 THR A C 1
ATOM 617 O O . THR A 1 85 ? -1.901 15.625 5.376 1.00 10.36 85 THR A O 1
ATOM 621 N N . ALA A 1 86 ? -1.460 17.082 3.695 1.00 9.98 86 ALA A N 1
ATOM 622 C CA . ALA A 1 86 ? -0.271 16.408 3.202 1.00 10.93 86 ALA A CA 1
ATOM 623 C C . ALA A 1 86 ? 0.875 16.405 4.204 1.00 10.77 86 ALA A C 1
ATOM 624 O O . ALA A 1 86 ? 1.791 15.593 4.095 1.00 12.81 86 ALA A O 1
ATOM 626 N N . SER A 1 87 ? 0.830 17.326 5.164 1.00 10.63 87 SER A N 1
ATOM 627 C CA . SER A 1 87 ? 1.901 17.474 6.142 1.00 11.34 87 SER A CA 1
ATOM 628 C C . SER A 1 87 ? 1.447 18.361 7.284 1.00 11.85 87 SER A C 1
ATOM 629 O O . SER A 1 87 ? 0.485 19.118 7.151 1.00 12.17 87 SER A O 1
ATOM 632 N N . GLY A 1 88 ? 2.160 18.279 8.401 1.00 11.60 88 GLY A N 1
ATOM 633 C CA . GLY A 1 88 ? 1.946 19.204 9.498 1.00 10.79 88 GLY A CA 1
ATOM 634 C C . GLY A 1 88 ? 2.055 20.643 9.031 1.00 11.45 88 GLY A C 1
ATOM 635 O O . GLY A 1 88 ? 1.227 21.495 9.378 1.00 12.73 88 GLY A O 1
ATOM 636 N N . ILE A 1 89 ? 3.077 20.938 8.239 1.00 11.76 89 ILE A N 1
ATOM 637 C CA A ILE A 1 89 ? 3.249 22.282 7.697 0.50 12.20 89 ILE A CA 1
ATOM 638 C CA B ILE A 1 89 ? 3.219 22.307 7.768 0.50 12.78 89 ILE A CA 1
ATOM 639 C C . ILE A 1 89 ? 2.010 22.719 6.923 1.00 11.59 89 ILE A C 1
ATOM 640 O O . ILE A 1 89 ? 1.513 23.826 7.078 1.00 12.39 89 ILE A O 1
ATOM 649 N N . SER A 1 90 ? 1.509 21.831 6.071 1.00 11.51 90 SER A N 1
ATOM 650 C CA . SER A 1 90 ? 0.311 22.162 5.308 1.00 11.56 90 SER A CA 1
ATOM 651 C C . SER A 1 90 ? -0.916 22.385 6.202 1.00 11.70 90 SER A C 1
ATOM 652 O O . SER A 1 90 ? -1.780 23.186 5.870 1.00 12.82 90 SER A O 1
ATOM 655 N N . ALA A 1 91 ? -1.010 21.670 7.323 1.00 10.99 91 ALA A N 1
ATOM 656 C CA . ALA A 1 91 ? -2.100 21.934 8.262 1.00 12.26 91 ALA A CA 1
ATOM 657 C C . ALA A 1 91 ? -2.036 23.385 8.753 1.00 13.00 91 ALA A C 1
ATOM 658 O O . ALA A 1 91 ? -3.044 24.093 8.778 1.00 13.55 91 ALA A O 1
ATOM 660 N N . ILE A 1 92 ? -0.839 23.817 9.134 1.00 11.98 92 ILE A N 1
ATOM 661 C CA . ILE A 1 92 ? -0.622 25.162 9.651 1.00 12.32 92 ILE A CA 1
ATOM 662 C C . ILE A 1 92 ? -0.847 26.218 8.569 1.00 11.77 92 ILE A C 1
ATOM 663 O O . ILE A 1 92 ? -1.561 27.196 8.784 1.00 13.60 92 ILE A O 1
ATOM 668 N N . THR A 1 93 ? -0.257 26.022 7.395 1.00 11.73 93 THR A N 1
ATOM 669 C CA . THR A 1 93 ? -0.350 27.059 6.366 1.00 11.57 93 THR A CA 1
ATOM 670 C C . THR A 1 93 ? -1.727 27.104 5.710 1.00 13.01 93 THR A C 1
ATOM 671 O O . THR A 1 93 ? -2.220 28.178 5.376 1.00 14.34 93 THR A O 1
ATOM 675 N N . THR A 1 94 ? -2.360 25.948 5.536 1.00 11.19 94 THR A N 1
ATOM 676 C CA . THR A 1 94 ? -3.723 25.943 5.017 1.00 11.81 94 THR A CA 1
ATOM 677 C C . THR A 1 94 ? -4.625 26.718 5.967 1.00 13.85 94 THR A C 1
ATOM 678 O O . THR A 1 94 ? -5.434 27.541 5.542 1.00 14.96 94 THR A O 1
ATOM 682 N N . THR A 1 95 ? -4.469 26.467 7.261 1.00 13.88 95 THR A N 1
ATOM 683 C CA . THR A 1 95 ? -5.220 27.214 8.267 1.00 13.47 95 THR A CA 1
ATOM 684 C C . THR A 1 95 ? -4.974 28.723 8.179 1.00 14.20 95 THR A C 1
ATOM 685 O O . THR A 1 95 ? -5.916 29.508 8.041 1.00 14.21 95 THR A O 1
ATOM 689 N N . LEU A 1 96 ? -3.713 29.130 8.260 1.00 14.30 96 LEU A N 1
ATOM 690 C CA . LEU A 1 96 ? -3.396 30.554 8.349 1.00 14.42 96 LEU A CA 1
ATOM 691 C C . LEU A 1 96 ? -3.643 31.309 7.042 1.00 14.80 96 LEU A C 1
ATOM 692 O O . LEU A 1 96 ? -4.062 32.462 7.062 1.00 15.99 96 LEU A O 1
ATOM 697 N N . LEU A 1 97 ? -3.402 30.652 5.910 1.00 14.89 97 LEU A N 1
ATOM 698 C CA . LEU A 1 97 ? -3.639 31.282 4.617 1.00 15.80 97 LEU A CA 1
ATOM 699 C C . LEU A 1 97 ? -5.127 31.353 4.297 1.00 16.12 97 LEU A C 1
ATOM 700 O O . LEU A 1 97 ? -5.554 32.188 3.504 1.00 18.01 97 LEU A O 1
ATOM 705 N N . THR A 1 98 ? -5.917 30.489 4.926 1.00 15.66 98 THR A N 1
ATOM 706 C CA . THR A 1 98 ? -7.366 30.583 4.800 1.00 16.59 98 THR A CA 1
ATOM 707 C C . THR A 1 98 ? -7.883 31.780 5.592 1.00 18.43 98 THR A C 1
ATOM 708 O O . THR A 1 98 ? -8.737 32.537 5.118 1.00 20.09 98 THR A O 1
ATOM 712 N N . LEU A 1 99 ? -7.340 31.962 6.793 1.00 17.53 99 LEU A N 1
ATOM 713 C CA . LEU A 1 99 ? -7.821 32.989 7.719 1.00 18.04 99 LEU A CA 1
ATOM 714 C C . LEU A 1 99 ? -7.333 34.397 7.407 1.00 19.70 99 LEU A C 1
ATOM 715 O O . LEU A 1 99 ? -8.014 35.370 7.724 1.00 21.85 99 LEU A O 1
ATOM 720 N N . CYS A 1 100 ? -6.149 34.505 6.814 1.00 18.41 100 CYS A N 1
ATOM 721 C CA . CYS A 1 100 ? -5.480 35.796 6.686 1.00 18.97 100 CYS A CA 1
ATOM 722 C C . CYS A 1 100 ? -5.301 36.234 5.247 1.00 19.16 100 CYS A C 1
ATOM 723 O O . CYS A 1 100 ? -5.142 35.408 4.352 1.00 21.37 100 CYS A O 1
ATOM 726 N N . GLN A 1 101 ? -5.315 37.547 5.048 1.00 18.01 101 GLN A N 1
ATOM 727 C CA . GLN A 1 101 ? -5.028 38.150 3.759 1.00 20.49 101 GLN A CA 1
ATOM 728 C C . GLN A 1 101 ? -4.146 39.376 3.978 1.00 20.20 101 GLN A C 1
ATOM 729 O O . GLN A 1 101 ? -3.915 39.801 5.111 1.00 20.28 101 GLN A O 1
ATOM 735 N N . GLN A 1 102 ? -3.658 39.943 2.883 1.00 20.50 102 GLN A N 1
ATOM 736 C CA A GLN A 1 102 ? -2.785 41.104 2.972 0.50 21.24 102 GLN A CA 1
ATOM 737 C CA B GLN A 1 102 ? -2.821 41.134 2.912 0.50 21.63 102 GLN A CA 1
ATOM 738 C C . GLN A 1 102 ? -3.384 42.177 3.880 1.00 21.96 102 GLN A C 1
ATOM 739 O O . GLN A 1 102 ? -4.566 42.513 3.796 1.00 23.00 102 GLN A O 1
ATOM 750 N N . GLY A 1 103 ? -2.552 42.696 4.778 1.00 21.44 103 GLY A N 1
ATOM 751 C CA . GLY A 1 103 ? -2.987 43.710 5.726 1.00 21.76 103 GLY A CA 1
ATOM 752 C C . GLY A 1 103 ? -3.315 43.137 7.094 1.00 21.99 103 GLY A C 1
ATOM 753 O O . GLY A 1 103 ? -3.387 43.867 8.078 1.00 24.49 103 GLY A O 1
ATOM 754 N N . ASP A 1 104 ? -3.523 41.826 7.160 1.00 21.53 104 ASP A N 1
ATOM 755 C CA . ASP A 1 104 ? -3.822 41.176 8.430 1.00 20.74 104 ASP A CA 1
ATOM 756 C C . ASP A 1 104 ? -2.562 40.966 9.254 1.00 19.87 104 ASP A C 1
ATOM 757 O O . ASP A 1 104 ? -1.442 41.100 8.756 1.00 20.70 104 ASP A O 1
ATOM 762 N N . HIS A 1 105 ? -2.763 40.614 10.517 1.00 18.37 105 HIS A N 1
ATOM 763 C CA . HIS A 1 105 ? -1.673 40.476 11.462 1.00 18.05 105 HIS A CA 1
ATOM 764 C C . HIS A 1 105 ? -1.837 39.211 12.299 1.00 17.06 105 HIS A C 1
ATOM 765 O O . HIS A 1 105 ? -2.956 38.797 12.602 1.00 16.52 105 HIS A O 1
ATOM 772 N N . ILE A 1 106 ? -0.714 38.599 12.660 1.00 16.99 106 ILE A N 1
ATOM 773 C CA . ILE A 1 106 ? -0.701 37.428 13.526 1.00 17.24 106 ILE A CA 1
ATOM 774 C C . ILE A 1 106 ? 0.241 37.676 14.693 1.00 16.88 106 ILE A C 1
ATOM 775 O O . ILE A 1 106 ? 1.336 38.209 14.510 1.00 18.66 106 ILE A O 1
ATOM 780 N N . VAL A 1 107 ? -0.191 37.308 15.896 1.00 16.36 107 VAL A N 1
ATOM 781 C CA . VAL A 1 107 ? 0.706 37.261 17.041 1.00 16.20 107 VAL A CA 1
ATOM 782 C C . VAL A 1 107 ? 1.095 35.802 17.254 1.00 16.20 107 VAL A C 1
ATOM 783 O O . VAL A 1 107 ? 0.233 34.952 17.450 1.00 16.72 107 VAL A O 1
ATOM 787 N N . SER A 1 108 ? 2.390 35.512 17.196 1.00 16.54 108 SER A N 1
ATOM 788 C CA . SER A 1 108 ? 2.871 34.143 17.331 1.00 17.72 108 SER A CA 1
ATOM 789 C C . SER A 1 108 ? 3.869 33.985 18.472 1.00 17.78 108 SER A C 1
ATOM 790 O O . SER A 1 108 ? 4.692 34.863 18.710 1.00 19.82 108 SER A O 1
ATOM 793 N N . ALA A 1 109 ? 3.799 32.857 19.171 1.00 19.33 109 ALA A N 1
ATOM 794 C CA . ALA A 1 109 ? 4.882 32.458 20.060 1.00 20.39 109 ALA A CA 1
ATOM 795 C C . ALA A 1 109 ? 6.204 32.448 19.291 1.00 21.34 109 ALA A C 1
ATOM 796 O O . ALA A 1 109 ? 6.237 32.128 18.099 1.00 23.44 109 ALA A O 1
ATOM 798 N N . SER A 1 110 ? 7.293 32.777 19.979 1.00 22.95 110 SER A N 1
ATOM 799 C CA . SER A 1 110 ? 8.626 32.671 19.400 1.00 25.15 110 SER A CA 1
ATOM 800 C C . SER A 1 110 ? 9.120 31.228 19.450 1.00 26.18 110 SER A C 1
ATOM 801 O O . SER A 1 110 ? 9.822 30.765 18.546 1.00 27.64 110 SER A O 1
ATOM 804 N N . ALA A 1 111 ? 8.747 30.520 20.512 1.00 26.16 111 ALA A N 1
ATOM 805 C CA . ALA A 1 111 ? 9.174 29.137 20.706 1.00 27.52 111 ALA A CA 1
ATOM 806 C C . ALA A 1 111 ? 8.281 28.184 19.927 1.00 28.52 111 ALA A C 1
ATOM 807 O O . ALA A 1 111 ? 7.416 27.521 20.499 1.00 29.37 111 ALA A O 1
ATOM 809 N N . ILE A 1 112 ? 8.492 28.123 18.618 1.00 28.17 112 ILE A N 1
ATOM 810 C CA . ILE A 1 112 ? 7.695 27.253 17.768 1.00 29.12 112 ILE A CA 1
ATOM 811 C C . ILE A 1 112 ? 8.576 26.414 16.858 1.00 30.80 112 ILE A C 1
ATOM 812 O O . ILE A 1 112 ? 9.781 26.653 16.742 1.00 30.63 112 ILE A O 1
ATOM 817 N N . TYR A 1 113 ? 7.956 25.424 16.225 1.00 30.72 113 TYR A N 1
ATOM 818 C CA . TYR A 1 113 ? 8.609 24.575 15.244 1.00 33.14 113 TYR A CA 1
ATOM 819 C C . TYR A 1 113 ? 9.360 25.429 14.225 1.00 33.98 113 TYR A C 1
ATOM 820 O O . TYR A 1 113 ? 8.839 26.433 13.737 1.00 34.14 113 TYR A O 1
ATOM 829 N N . GLY A 1 114 ? 10.585 25.023 13.908 1.00 34.93 114 GLY A N 1
ATOM 830 C CA . GLY A 1 114 ? 11.459 25.808 13.055 1.00 34.18 114 GLY A CA 1
ATOM 831 C C . GLY A 1 114 ? 10.887 26.153 11.694 1.00 33.66 114 GLY A C 1
ATOM 832 O O . GLY A 1 114 ? 11.018 27.282 11.227 1.00 33.85 114 GLY A O 1
ATOM 833 N N A CYS A 1 115 ? 10.250 25.182 11.049 0.50 33.30 115 CYS A N 1
ATOM 834 N N B CYS A 1 115 ? 10.256 25.174 11.057 0.50 34.43 115 CYS A N 1
ATOM 835 C CA A CYS A 1 115 ? 9.700 25.401 9.715 0.50 32.64 115 CYS A CA 1
ATOM 836 C CA B CYS A 1 115 ? 9.690 25.373 9.730 0.50 34.76 115 CYS A CA 1
ATOM 837 C C A CYS A 1 115 ? 8.472 26.308 9.746 0.50 30.94 115 CYS A C 1
ATOM 838 C C B CYS A 1 115 ? 8.513 26.341 9.776 0.50 31.77 115 CYS A C 1
ATOM 839 O O A CYS A 1 115 ? 8.203 27.040 8.791 0.50 30.58 115 CYS A O 1
ATOM 840 O O B CYS A 1 115 ? 8.315 27.143 8.860 0.50 30.87 115 CYS A O 1
ATOM 845 N N . THR A 1 116 ? 7.690 26.216 10.825 1.00 28.85 116 THR A N 1
ATOM 846 C CA . THR A 1 116 ? 6.628 27.194 11.067 1.00 24.71 116 THR A CA 1
ATOM 847 C C . THR A 1 116 ? 7.188 28.613 11.145 1.00 22.89 116 THR A C 1
ATOM 848 O O . THR A 1 116 ? 6.652 29.505 10.642 1.00 22.43 116 THR A O 1
ATOM 852 N N . HIS A 1 117 ? 8.335 28.742 11.791 1.00 23.92 117 HIS A N 1
ATOM 853 C CA . HIS A 1 117 ? 8.960 30.037 12.007 1.00 25.54 117 HIS A CA 1
ATOM 854 C C . HIS A 1 117 ? 9.374 30.657 10.697 1.00 25.40 117 HIS A C 1
ATOM 855 O O . HIS A 1 117 ? 9.202 31.798 10.489 1.00 25.10 117 HIS A O 1
ATOM 862 N N . ALA A 1 118 ? 9.867 29.850 9.775 1.00 26.03 118 ALA A N 1
ATOM 863 C CA . ALA A 1 118 ? 10.168 30.323 8.434 1.00 25.88 118 ALA A CA 1
ATOM 864 C C . ALA A 1 118 ? 8.999 30.818 7.641 1.00 25.08 118 ALA A C 1
ATOM 865 O O . ALA A 1 118 ? 9.052 31.813 7.020 1.00 25.85 118 ALA A O 1
ATOM 867 N N . PHE A 1 119 ? 7.909 30.066 7.700 1.00 22.24 119 PHE A N 1
ATOM 868 C CA . PHE A 1 119 ? 6.662 30.482 7.071 1.00 19.59 119 PHE A CA 1
ATOM 869 C C . PHE A 1 119 ? 6.182 31.814 7.646 1.00 20.24 119 PHE A C 1
ATOM 870 O O . PHE A 1 119 ? 5.782 32.718 6.915 1.00 21.90 119 PHE A O 1
ATOM 878 N N . LEU A 1 120 ? 6.233 31.932 8.964 1.00 19.17 120 LEU A N 1
ATOM 879 C CA . LEU A 1 120 ? 5.724 33.125 9.625 1.00 19.16 120 LEU A CA 1
ATOM 880 C C . LEU A 1 120 ? 6.635 34.338 9.453 1.00 20.60 120 LEU A C 1
ATOM 881 O O . LEU A 1 120 ? 6.159 35.462 9.309 1.00 21.89 120 LEU A O 1
ATOM 886 N N . SER A 1 121 ? 7.943 34.110 9.459 1.00 21.48 121 SER A N 1
ATOM 887 C CA A SER A 1 121 ? 8.874 35.228 9.421 0.70 24.88 121 SER A CA 1
ATOM 888 C CA B SER A 1 121 ? 8.931 35.186 9.413 0.30 23.30 121 SER A CA 1
ATOM 889 C C . SER A 1 121 ? 9.181 35.714 8.005 1.00 25.07 121 SER A C 1
ATOM 890 O O . SER A 1 121 ? 9.458 36.896 7.811 1.00 26.54 121 SER A O 1
ATOM 895 N N A HIS A 1 122 ? 9.105 34.815 7.026 0.70 26.19 122 HIS A N 1
ATOM 896 N N B HIS A 1 122 ? 9.117 34.839 7.011 0.30 25.19 122 HIS A N 1
ATOM 897 C CA A HIS A 1 122 ? 9.507 35.147 5.660 0.70 29.01 122 HIS A CA 1
ATOM 898 C CA B HIS A 1 122 ? 9.402 35.284 5.654 0.30 26.04 122 HIS A CA 1
ATOM 899 C C A HIS A 1 122 ? 8.366 35.100 4.634 0.70 29.04 122 HIS A C 1
ATOM 900 C C B HIS A 1 122 ? 8.195 35.202 4.734 0.30 26.16 122 HIS A C 1
ATOM 901 O O A HIS A 1 122 ? 8.206 36.021 3.835 0.70 31.69 122 HIS A O 1
ATOM 902 O O B HIS A 1 122 ? 7.825 36.190 4.099 0.30 26.46 122 HIS A O 1
ATOM 915 N N . SER A 1 123 ? 7.581 34.028 4.659 1.00 25.54 123 SER A N 1
ATOM 916 C CA . SER A 1 123 ? 6.503 33.835 3.697 1.00 24.41 123 SER A CA 1
ATOM 917 C C . SER A 1 123 ? 5.332 34.776 3.921 1.00 23.65 123 SER A C 1
ATOM 918 O O . SER A 1 123 ? 4.920 35.492 3.012 1.00 24.67 123 SER A O 1
ATOM 921 N N . MET A 1 124 ? 4.797 34.783 5.135 1.00 22.06 124 MET A N 1
ATOM 922 C CA . MET A 1 124 ? 3.646 35.629 5.422 1.00 21.82 124 MET A CA 1
ATOM 923 C C . MET A 1 124 ? 3.863 37.102 5.057 1.00 22.32 124 MET A C 1
ATOM 924 O O . MET A 1 124 ? 3.032 37.704 4.373 1.00 22.39 124 MET A O 1
ATOM 929 N N . PRO A 1 125 ? 4.978 37.693 5.511 1.00 23.56 125 PRO A N 1
ATOM 930 C CA . PRO A 1 125 ? 5.190 39.109 5.192 1.00 24.60 125 PRO A CA 1
ATOM 931 C C . PRO A 1 125 ? 5.272 39.380 3.687 1.00 24.08 125 PRO A C 1
ATOM 932 O O . PRO A 1 125 ? 4.944 40.484 3.244 1.00 24.97 125 PRO A O 1
ATOM 936 N N . LYS A 1 126 ? 5.690 38.397 2.898 1.00 22.59 126 LYS A N 1
ATOM 937 C CA . LYS A 1 126 ? 5.791 38.637 1.464 1.00 22.05 126 LYS A CA 1
ATOM 938 C C . LYS A 1 126 ? 4.400 38.634 0.825 1.00 21.83 126 LYS A C 1
ATOM 939 O O . LYS A 1 126 ? 4.218 39.115 -0.293 1.00 22.46 126 LYS A O 1
ATOM 945 N N . PHE A 1 127 ? 3.420 38.117 1.561 1.00 20.42 127 PHE A N 1
ATOM 946 C CA . PHE A 1 127 ? 2.019 38.184 1.152 1.00 20.86 127 PHE A CA 1
ATOM 947 C C . PHE A 1 127 ? 1.266 39.318 1.851 1.00 21.90 127 PHE A C 1
ATOM 948 O O . PHE A 1 127 ? 0.038 39.373 1.804 1.00 23.90 127 PHE A O 1
ATOM 956 N N . GLY A 1 128 ? 2.003 40.217 2.498 1.00 22.16 128 GLY A N 1
ATOM 957 C CA . GLY A 1 128 ? 1.406 41.362 3.167 1.00 22.50 128 GLY A CA 1
ATOM 958 C C . GLY A 1 128 ? 0.806 41.054 4.528 1.00 22.11 128 GLY A C 1
ATOM 959 O O . GLY A 1 128 ? 0.081 41.873 5.094 1.00 23.46 128 GLY A O 1
ATOM 960 N N . ILE A 1 129 ? 1.109 39.875 5.058 1.00 21.09 129 ILE A N 1
ATOM 961 C CA . ILE A 1 129 ? 0.611 39.480 6.367 1.00 21.29 129 ILE A CA 1
ATOM 962 C C . ILE A 1 129 ? 1.730 39.588 7.393 1.00 22.79 129 ILE A C 1
ATOM 963 O O . ILE A 1 129 ? 2.728 38.876 7.319 1.00 25.18 129 ILE A O 1
ATOM 968 N N . ASN A 1 130 ? 1.565 40.496 8.348 1.00 22.43 130 ASN A N 1
ATOM 969 C CA . ASN A 1 130 ? 2.617 40.757 9.318 1.00 23.90 130 ASN A CA 1
ATOM 970 C C . ASN A 1 130 ? 2.492 39.899 10.562 1.00 21.09 130 ASN A C 1
ATOM 971 O O . ASN A 1 130 ? 1.391 39.545 10.979 1.00 20.77 130 ASN A O 1
ATOM 976 N N . VAL A 1 131 ? 3.635 39.552 11.138 1.00 21.45 131 VAL A N 1
ATOM 977 C CA . VAL A 1 131 ? 3.667 38.667 12.289 1.00 20.77 131 VAL A CA 1
ATOM 978 C C . VAL A 1 131 ? 4.548 39.253 13.384 1.00 21.08 131 VAL A C 1
ATOM 979 O O . VAL A 1 131 ? 5.673 39.692 13.127 1.00 22.72 131 VAL A O 1
ATOM 983 N N A ARG A 1 132 ? 4.011 39.277 14.597 0.50 21.09 132 ARG A N 1
ATOM 984 N N B ARG A 1 132 ? 4.026 39.273 14.596 0.50 20.31 132 ARG A N 1
ATOM 985 C CA A ARG A 1 132 ? 4.779 39.643 15.772 0.50 20.79 132 ARG A CA 1
ATOM 986 C CA B ARG A 1 132 ? 4.803 39.632 15.742 0.50 19.04 132 ARG A CA 1
ATOM 987 C C A ARG A 1 132 ? 5.105 38.376 16.530 0.50 20.87 132 ARG A C 1
ATOM 988 C C B ARG A 1 132 ? 5.099 38.445 16.576 0.50 18.71 132 ARG A C 1
ATOM 989 O O A ARG A 1 132 ? 4.231 37.544 16.749 0.50 22.77 132 ARG A O 1
ATOM 990 O O B ARG A 1 132 ? 4.194 37.765 16.911 0.50 18.41 132 ARG A O 1
ATOM 1005 N N . PHE A 1 133 ? 6.359 38.230 16.935 1.00 18.74 133 PHE A N 1
ATOM 1006 C CA . PHE A 1 133 ? 6.749 37.097 17.756 1.00 18.15 133 PHE A CA 1
ATOM 1007 C C . PHE A 1 133 ? 6.934 37.541 19.192 1.00 18.96 133 PHE A C 1
ATOM 1008 O O . PHE A 1 133 ? 7.542 38.577 19.461 1.00 21.40 133 PHE A O 1
ATOM 1016 N N . VAL A 1 134 ? 6.401 36.747 20.112 1.00 19.08 134 VAL A N 1
ATOM 1017 C CA . VAL A 1 134 ? 6.442 37.090 21.525 1.00 19.75 134 VAL A CA 1
ATOM 1018 C C . VAL A 1 134 ? 6.763 35.849 22.346 1.00 21.06 134 VAL A C 1
ATOM 1019 O O . VAL A 1 134 ? 6.684 34.730 21.845 1.00 21.44 134 VAL A O 1
ATOM 1023 N N . ASP A 1 135 ? 7.131 36.053 23.607 1.00 20.54 135 ASP A N 1
ATOM 1024 C CA . ASP A 1 135 ? 7.312 34.946 24.537 1.00 22.04 135 ASP A CA 1
ATOM 1025 C C . ASP A 1 135 ? 5.949 34.566 25.104 1.00 21.73 135 ASP A C 1
ATOM 1026 O O . ASP A 1 135 ? 5.438 35.221 26.013 1.00 21.71 135 ASP A O 1
ATOM 1031 N N . ALA A 1 136 ? 5.359 33.510 24.558 1.00 20.14 136 ALA A N 1
ATOM 1032 C CA . ALA A 1 136 ? 3.994 33.136 24.910 1.00 21.28 136 ALA A CA 1
ATOM 1033 C C . ALA A 1 136 ? 3.868 32.521 26.303 1.00 21.02 136 ALA A C 1
ATOM 1034 O O . ALA A 1 136 ? 2.762 32.271 26.772 1.00 20.58 136 ALA A O 1
ATOM 1036 N N . ALA A 1 137 ? 4.997 32.280 26.960 1.00 21.77 137 ALA A N 1
ATOM 1037 C CA . ALA A 1 137 ? 4.976 31.902 28.373 1.00 22.16 137 ALA A CA 1
ATOM 1038 C C . ALA A 1 137 ? 4.529 33.084 29.231 1.00 22.37 137 ALA A C 1
ATOM 1039 O O . ALA A 1 137 ? 4.213 32.925 30.412 1.00 22.62 137 ALA A O 1
ATOM 1041 N N . LYS A 1 138 ? 4.512 34.267 28.623 1.00 21.42 138 LYS A N 1
ATOM 1042 C CA . LYS A 1 138 ? 4.090 35.492 29.292 1.00 23.17 138 LYS A CA 1
ATOM 1043 C C . LYS A 1 138 ? 2.880 36.055 28.561 1.00 21.73 138 LYS A C 1
ATOM 1044 O O . LYS A 1 138 ? 3.031 36.794 27.590 1.00 21.94 138 LYS A O 1
ATOM 1050 N N . PRO A 1 139 ? 1.671 35.688 29.012 1.00 21.57 139 PRO A N 1
ATOM 1051 C CA . PRO A 1 139 ? 0.446 36.075 28.304 1.00 22.27 139 PRO A CA 1
ATOM 1052 C C . PRO A 1 139 ? 0.330 37.581 28.100 1.00 22.58 139 PRO A C 1
ATOM 1053 O O . PRO A 1 139 ? -0.298 38.015 27.136 1.00 22.09 139 PRO A O 1
ATOM 1057 N N . GLU A 1 140 ? 0.936 38.367 28.982 1.00 23.33 140 GLU A N 1
ATOM 1058 C CA . GLU A 1 140 ? 0.918 39.815 28.818 1.00 24.31 140 GLU A CA 1
ATOM 1059 C C . GLU A 1 140 ? 1.622 40.272 27.533 1.00 24.15 140 GLU A C 1
ATOM 1060 O O . GLU A 1 140 ? 1.253 41.295 26.953 1.00 24.33 140 GLU A O 1
ATOM 1066 N N . GLU A 1 141 ? 2.626 39.520 27.086 1.00 22.76 141 GLU A N 1
ATOM 1067 C CA . GLU A 1 141 ? 3.325 39.870 25.851 1.00 21.69 141 GLU A CA 1
ATOM 1068 C C . GLU A 1 141 ? 2.413 39.643 24.653 1.00 20.21 141 GLU A C 1
ATOM 1069 O O . GLU A 1 141 ? 2.464 40.379 23.671 1.00 21.20 141 GLU A O 1
ATOM 1075 N N . ILE A 1 142 ? 1.575 38.619 24.740 1.00 19.06 142 ILE A N 1
ATOM 1076 C CA . ILE A 1 142 ? 0.582 38.382 23.705 1.00 19.37 142 ILE A CA 1
ATOM 1077 C C . ILE A 1 142 ? -0.396 39.557 23.641 1.00 18.70 142 ILE A C 1
ATOM 1078 O O . ILE A 1 142 ? -0.618 40.130 22.573 1.00 19.13 142 ILE A O 1
ATOM 1083 N N . ARG A 1 143 ? -0.954 39.937 24.787 1.00 18.80 143 ARG A N 1
ATOM 1084 C CA . ARG A 1 143 ? -1.890 41.053 24.826 1.00 18.35 143 ARG A CA 1
ATOM 1085 C C . ARG A 1 143 ? -1.267 42.313 24.243 1.00 18.05 143 ARG A C 1
ATOM 1086 O O . ARG A 1 143 ? -1.900 43.029 23.469 1.00 19.23 143 ARG A O 1
ATOM 1094 N N . ALA A 1 144 ? -0.021 42.583 24.616 1.00 17.95 144 ALA A N 1
ATOM 1095 C CA . ALA A 1 144 ? 0.612 43.843 24.245 1.00 19.79 144 ALA A CA 1
ATOM 1096 C C . ALA A 1 144 ? 0.879 43.923 22.752 1.00 19.88 144 ALA A C 1
ATOM 1097 O O . ALA A 1 144 ? 0.988 45.014 22.196 1.00 21.60 144 ALA A O 1
ATOM 1099 N N . ALA A 1 145 ? 0.970 42.764 22.106 1.00 18.34 145 ALA A N 1
ATOM 1100 C CA . ALA A 1 145 ? 1.321 42.701 20.693 1.00 19.55 145 ALA A CA 1
ATOM 1101 C C . ALA A 1 145 ? 0.099 42.760 19.783 1.00 19.38 145 ALA A C 1
ATOM 1102 O O . ALA A 1 145 ? 0.231 42.870 18.561 1.00 20.51 145 ALA A O 1
ATOM 1104 N N . MET A 1 146 ? -1.089 42.680 20.371 1.00 19.13 146 MET A N 1
ATOM 1105 C CA A MET A 1 146 ? -2.291 42.658 19.557 0.50 18.79 146 MET A CA 1
ATOM 1106 C CA B MET A 1 146 ? -2.348 42.681 19.623 0.50 19.22 146 MET A CA 1
ATOM 1107 C C . MET A 1 146 ? -2.604 44.022 18.947 1.00 19.51 146 MET A C 1
ATOM 1108 O O . MET A 1 146 ? -2.386 45.072 19.558 1.00 20.47 146 MET A O 1
ATOM 1117 N N . ARG A 1 147 ? -3.096 43.979 17.714 1.00 21.93 147 ARG A N 1
ATOM 1118 C CA . ARG A 1 147 ? -3.402 45.168 16.934 1.00 22.33 147 ARG A CA 1
ATOM 1119 C C . ARG A 1 147 ? -4.822 45.057 16.399 1.00 23.26 147 ARG A C 1
ATOM 1120 O O . ARG A 1 147 ? -5.406 43.973 16.409 1.00 22.92 147 ARG A O 1
ATOM 1128 N N . PRO A 1 148 ? -5.380 46.173 15.911 1.00 24.55 148 PRO A N 1
ATOM 1129 C CA . PRO A 1 148 ? -6.721 46.092 15.326 1.00 25.43 148 PRO A CA 1
ATOM 1130 C C . PRO A 1 148 ? -6.787 45.076 14.192 1.00 25.67 148 PRO A C 1
ATOM 1131 O O . PRO A 1 148 ? -7.852 44.514 13.939 1.00 27.25 148 PRO A O 1
ATOM 1135 N N . GLU A 1 149 ? -5.659 44.825 13.534 1.00 24.08 149 GLU A N 1
ATOM 1136 C CA A GLU A 1 149 ? -5.603 43.940 12.374 0.70 24.16 149 GLU A CA 1
ATOM 1137 C CA B GLU A 1 149 ? -5.670 43.930 12.382 0.30 23.69 149 GLU A CA 1
ATOM 1138 C C . GLU A 1 149 ? -5.322 42.487 12.741 1.00 22.48 149 GLU A C 1
ATOM 1139 O O . GLU A 1 149 ? -5.265 41.625 11.867 1.00 22.39 149 GLU A O 1
ATOM 1150 N N . THR A 1 150 ? -5.118 42.216 14.025 1.00 20.78 150 THR A N 1
ATOM 1151 C CA . THR A 1 150 ? -4.762 40.861 14.436 1.00 18.97 150 THR A CA 1
ATOM 1152 C C . THR A 1 150 ? -5.924 39.893 14.262 1.00 18.96 150 THR A C 1
ATOM 1153 O O . THR A 1 150 ? -6.984 40.068 14.860 1.00 20.47 150 THR A O 1
ATOM 1157 N N . LYS A 1 151 ? -5.710 38.867 13.443 1.00 18.69 151 LYS A N 1
ATOM 1158 C CA . LYS A 1 151 ? -6.738 37.869 13.172 1.00 18.95 151 LYS A CA 1
ATOM 1159 C C . LYS A 1 151 ? -6.532 36.615 14.001 1.00 17.32 151 LYS A C 1
ATOM 1160 O O . LYS A 1 151 ? -7.488 35.912 14.333 1.00 17.25 151 LYS A O 1
ATOM 1166 N N . VAL A 1 152 ? -5.273 36.330 14.316 1.00 17.85 152 VAL A N 1
ATOM 1167 C CA . VAL A 1 152 ? -4.901 35.052 14.901 1.00 17.80 152 VAL A CA 1
ATOM 1168 C C . VAL A 1 152 ? -3.801 35.211 15.932 1.00 16.38 152 VAL A C 1
ATOM 1169 O O . VAL A 1 152 ? -2.854 35.977 15.736 1.00 16.10 152 VAL A O 1
ATOM 1173 N N . VAL A 1 153 ? -3.942 34.474 17.029 1.00 15.31 153 VAL A N 1
ATOM 1174 C CA . VAL A 1 153 ? -2.852 34.223 17.953 1.00 15.30 153 VAL A CA 1
ATOM 1175 C C . VAL A 1 153 ? -2.474 32.756 17.767 1.00 14.77 153 VAL A C 1
ATOM 1176 O O . VAL A 1 153 ? -3.342 31.885 17.766 1.00 15.67 153 VAL A O 1
ATOM 1180 N N . TYR A 1 154 ? -1.183 32.494 17.596 1.00 14.89 154 TYR A N 1
ATOM 1181 C CA . TYR A 1 154 ? -0.699 31.158 17.265 1.00 15.77 154 TYR A CA 1
ATOM 1182 C C . TYR A 1 154 ? 0.285 30.688 18.327 1.00 14.64 154 TYR A C 1
ATOM 1183 O O . TYR A 1 154 ? 1.269 31.378 18.607 1.00 16.17 154 TYR A O 1
ATOM 1192 N N . ILE A 1 155 ? 0.022 29.526 18.925 1.00 14.42 155 ILE A N 1
ATOM 1193 C CA . ILE A 1 155 ? 0.893 29.004 19.980 1.00 15.90 155 ILE A CA 1
ATOM 1194 C C . ILE A 1 155 ? 1.137 27.502 19.849 1.00 16.05 155 ILE A C 1
ATOM 1195 O O . ILE A 1 155 ? 0.372 26.794 19.203 1.00 14.81 155 ILE A O 1
ATOM 1200 N N . GLU A 1 156 ? 2.208 27.040 20.487 1.00 16.64 156 GLU A N 1
ATOM 1201 C CA . GLU A 1 156 ? 2.600 25.638 20.529 1.00 19.08 156 GLU A CA 1
ATOM 1202 C C . GLU A 1 156 ? 2.933 25.304 21.985 1.00 18.25 156 GLU A C 1
ATOM 1203 O O . GLU A 1 156 ? 3.658 26.054 22.638 1.00 21.17 156 GLU A O 1
ATOM 1209 N N . THR A 1 157 ? 2.404 24.205 22.517 1.00 17.75 157 THR A N 1
ATOM 1210 C CA . THR A 1 157 ? 2.700 23.853 23.911 1.00 17.07 157 THR A CA 1
ATOM 1211 C C . THR A 1 157 ? 2.532 22.362 24.202 1.00 17.89 157 THR A C 1
ATOM 1212 O O . THR A 1 157 ? 1.517 21.770 23.847 1.00 18.26 157 THR A O 1
ATOM 1216 N N . PRO A 1 158 ? 3.544 21.741 24.830 1.00 17.32 158 PRO A N 1
ATOM 1217 C CA . PRO A 1 158 ? 4.851 22.318 25.166 1.00 18.57 158 PRO A CA 1
ATOM 1218 C C . PRO A 1 158 ? 5.602 22.764 23.920 1.00 19.52 158 PRO A C 1
ATOM 1219 O O . PRO A 1 158 ? 5.283 22.331 22.810 1.00 19.87 158 PRO A O 1
ATOM 1223 N N . ALA A 1 159 ? 6.603 23.613 24.112 1.00 21.72 159 ALA A N 1
ATOM 1224 C CA . ALA A 1 159 ? 7.356 24.167 23.000 1.00 25.49 159 ALA A CA 1
ATOM 1225 C C . ALA A 1 159 ? 8.834 23.806 23.100 1.00 30.86 159 ALA A C 1
ATOM 1226 O O . ALA A 1 159 ? 9.401 23.777 24.190 1.00 32.50 159 ALA A O 1
ATOM 1228 N N . ASN A 1 160 ? 9.457 23.527 21.961 1.00 34.72 160 ASN A N 1
ATOM 1229 C CA . ASN A 1 160 ? 10.899 23.319 21.929 1.00 38.79 160 ASN A CA 1
ATOM 1230 C C . ASN A 1 160 ? 11.638 24.622 22.220 1.00 38.72 160 ASN A C 1
ATOM 1231 O O . ASN A 1 160 ? 11.072 25.703 22.070 1.00 39.35 160 ASN A O 1
ATOM 1236 N N . PRO A 1 161 ? 12.907 24.523 22.644 1.00 37.62 161 PRO A N 1
ATOM 1237 C CA . PRO A 1 161 ? 13.609 23.259 22.857 1.00 37.79 161 PRO A CA 1
ATOM 1238 C C . PRO A 1 161 ? 13.697 22.864 24.330 1.00 35.74 161 PRO A C 1
ATOM 1239 O O . PRO A 1 161 ? 14.298 21.837 24.643 1.00 37.25 161 PRO A O 1
ATOM 1243 N N . THR A 1 162 ? 13.114 23.662 25.219 1.00 30.87 162 THR A N 1
ATOM 1244 C CA . THR A 1 162 ? 13.182 23.376 26.650 1.00 29.13 162 THR A CA 1
ATOM 1245 C C . THR A 1 162 ? 11.827 22.988 27.229 1.00 23.21 162 THR A C 1
ATOM 1246 O O . THR A 1 162 ? 11.644 22.973 28.446 1.00 23.29 162 THR A O 1
ATOM 1250 N N A LEU A 1 163 ? 10.878 22.678 26.352 0.50 21.50 163 LEU A N 1
ATOM 1251 N N B LEU A 1 163 ? 10.884 22.673 26.345 0.50 21.06 163 LEU A N 1
ATOM 1252 C CA A LEU A 1 163 ? 9.567 22.192 26.773 0.50 20.25 163 LEU A CA 1
ATOM 1253 C CA B LEU A 1 163 ? 9.559 22.206 26.745 0.50 19.35 163 LEU A CA 1
ATOM 1254 C C A LEU A 1 163 ? 8.847 23.171 27.695 0.50 20.09 163 LEU A C 1
ATOM 1255 C C B LEU A 1 163 ? 8.859 23.170 27.695 0.50 19.64 163 LEU A C 1
ATOM 1256 O O A LEU A 1 163 ? 8.184 22.769 28.652 0.50 20.55 163 LEU A O 1
ATOM 1257 O O B LEU A 1 163 ? 8.225 22.759 28.667 0.50 20.27 163 LEU A O 1
ATOM 1266 N N . SER A 1 164 ? 8.979 24.459 27.402 1.00 20.12 164 SER A N 1
ATOM 1267 C CA . SER A 1 164 ? 8.251 25.472 28.138 1.00 19.70 164 SER A CA 1
ATOM 1268 C C . SER A 1 164 ? 6.782 25.344 27.761 1.00 18.67 164 SER A C 1
ATOM 1269 O O . SER A 1 164 ? 6.450 24.763 26.728 1.00 19.79 164 SER A O 1
ATOM 1272 N N . LEU A 1 165 ? 5.903 25.878 28.597 1.00 20.19 165 LEU A N 1
ATOM 1273 C CA . LEU A 1 165 ? 4.476 25.752 28.356 1.00 20.26 165 LEU A CA 1
ATOM 1274 C C . LEU A 1 165 ? 3.820 27.087 28.021 1.00 19.76 165 LEU A C 1
ATOM 1275 O O . LEU A 1 165 ? 4.400 28.161 28.223 1.00 20.61 165 LEU A O 1
ATOM 1280 N N . VAL A 1 166 ? 2.598 26.999 27.507 1.00 18.20 166 VAL A N 1
ATOM 1281 C CA . VAL A 1 166 ? 1.751 28.159 27.299 1.00 16.77 166 VAL A CA 1
ATOM 1282 C C . VAL A 1 166 ? 0.397 27.853 27.927 1.00 16.46 166 VAL A C 1
ATOM 1283 O O . VAL A 1 166 ? -0.150 26.766 27.742 1.00 18.67 166 VAL A O 1
ATOM 1287 N N . ASP A 1 167 ? -0.130 28.806 28.688 1.00 17.21 167 ASP A N 1
ATOM 1288 C CA . ASP A 1 167 ? -1.419 28.651 29.347 1.00 17.80 167 ASP A CA 1
ATOM 1289 C C . ASP A 1 167 ? -2.536 28.876 28.328 1.00 17.04 167 ASP A C 1
ATOM 1290 O O . ASP A 1 167 ? -2.912 30.011 28.036 1.00 16.06 167 ASP A O 1
ATOM 1295 N N . ILE A 1 168 ? -3.047 27.780 27.771 1.00 15.21 168 ILE A N 1
ATOM 1296 C CA . ILE A 1 168 ? -4.018 27.858 26.683 1.00 14.56 168 ILE A CA 1
ATOM 1297 C C . ILE A 1 168 ? -5.282 28.630 27.064 1.00 15.15 168 ILE A C 1
ATOM 1298 O O . ILE A 1 168 ? -5.724 29.509 26.328 1.00 15.62 168 ILE A O 1
ATOM 1303 N N . GLU A 1 169 ? -5.862 28.303 28.212 1.00 14.99 169 GLU A N 1
ATOM 1304 C CA . GLU A 1 169 ? -7.117 28.929 28.605 1.00 16.38 169 GLU A CA 1
ATOM 1305 C C . GLU A 1 169 ? -6.948 30.440 28.779 1.00 16.53 169 GLU A C 1
ATOM 1306 O O . GLU A 1 169 ? -7.790 31.234 28.350 1.00 16.74 169 GLU A O 1
ATOM 1312 N N . THR A 1 170 ? -5.850 30.836 29.410 1.00 15.77 170 THR A N 1
ATOM 1313 C CA . THR A 1 170 ? -5.603 32.249 29.652 1.00 16.16 170 THR A CA 1
ATOM 1314 C C . THR A 1 170 ? -5.376 32.979 28.332 1.00 15.84 170 THR A C 1
ATOM 1315 O O . THR A 1 170 ? -5.940 34.045 28.094 1.00 16.79 170 THR A O 1
ATOM 1319 N N . VAL A 1 171 ? -4.579 32.382 27.454 1.00 15.98 171 VAL A N 1
ATOM 1320 C CA . VAL A 1 171 ? -4.301 33.008 26.174 1.00 15.16 171 VAL A CA 1
ATOM 1321 C C . VAL A 1 171 ? -5.557 33.085 25.310 1.00 14.56 171 VAL A C 1
ATOM 1322 O O . VAL A 1 171 ? -5.778 34.078 24.620 1.00 15.62 171 VAL A O 1
ATOM 1326 N N . ALA A 1 172 ? -6.381 32.041 25.353 1.00 14.65 172 ALA A N 1
ATOM 1327 C CA . ALA A 1 172 ? -7.644 32.047 24.623 1.00 15.31 172 ALA A CA 1
ATOM 1328 C C . ALA A 1 172 ? -8.517 33.228 25.037 1.00 15.72 172 ALA A C 1
ATOM 1329 O O . ALA A 1 172 ? -9.081 33.923 24.192 1.00 16.61 172 ALA A O 1
ATOM 1331 N N . GLY A 1 173 ? -8.626 33.458 26.342 1.00 16.51 173 GLY A N 1
ATOM 1332 C CA . GLY A 1 173 ? -9.446 34.545 26.847 1.00 16.62 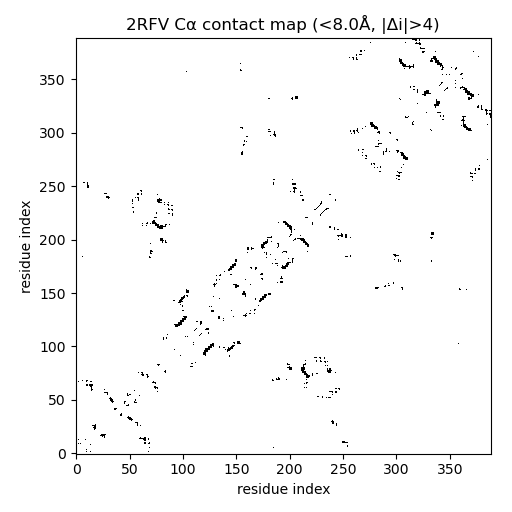173 GLY A CA 1
ATOM 1333 C C . GLY A 1 173 ? -8.949 35.895 26.363 1.00 15.92 173 GLY A C 1
ATOM 13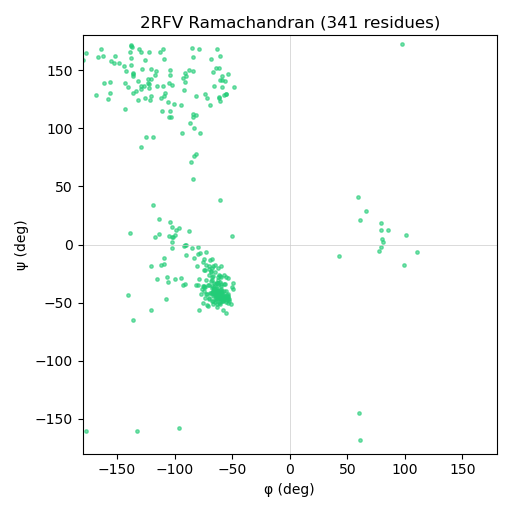34 O O . GLY A 1 173 ? -9.735 36.769 25.998 1.00 17.06 173 GLY A O 1
ATOM 1335 N N . ILE A 1 174 ? -7.631 36.064 26.359 1.00 16.06 174 ILE A N 1
ATOM 1336 C CA . ILE A 1 174 ? -7.015 37.293 25.870 1.00 16.78 174 ILE A CA 1
ATOM 1337 C C . ILE A 1 174 ? -7.266 37.482 24.379 1.00 17.10 174 ILE A C 1
ATOM 1338 O O . ILE A 1 174 ? -7.695 38.546 23.941 1.00 18.35 174 ILE A O 1
ATOM 1343 N N . ALA A 1 175 ? -7.007 36.440 23.597 1.00 16.38 175 ALA A N 1
ATOM 1344 C CA . ALA A 1 175 ? -7.222 36.509 22.160 1.00 15.74 175 ALA A CA 1
ATOM 1345 C C . ALA A 1 175 ? -8.668 36.881 21.845 1.00 15.98 175 ALA A C 1
ATOM 1346 O O . ALA A 1 175 ? -8.929 37.771 21.037 1.00 17.77 175 ALA A O 1
ATOM 1348 N N . HIS A 1 176 ? -9.608 36.209 22.502 1.00 14.83 176 HIS A N 1
ATOM 1349 C CA . HIS A 1 176 ? -11.024 36.423 22.226 1.00 15.89 176 HIS A CA 1
ATOM 1350 C C . HIS A 1 176 ? -11.506 37.812 22.616 1.00 16.25 176 HIS A C 1
ATOM 1351 O O . HIS A 1 176 ? -12.290 38.436 21.895 1.00 17.78 176 HIS A O 1
ATOM 1358 N N . GLN A 1 177 ? -11.049 38.303 23.758 1.00 17.59 177 GLN A N 1
ATOM 1359 C CA . GLN A 1 177 ? -11.441 39.640 24.168 1.00 17.38 177 GLN A CA 1
ATOM 1360 C C . GLN A 1 177 ? -10.993 40.674 23.138 1.00 18.84 177 GLN A C 1
ATOM 1361 O O . GLN A 1 177 ? -11.664 41.683 22.928 1.00 19.31 177 GLN A O 1
ATOM 1367 N N . GLN A 1 178 ? -9.863 40.413 22.489 1.00 18.38 178 GLN A N 1
ATOM 1368 C CA . GLN A 1 178 ? -9.341 41.328 21.481 1.00 18.12 178 GLN A CA 1
ATOM 1369 C C . GLN A 1 178 ? -9.739 40.933 20.056 1.00 20.40 178 GLN A C 1
ATOM 1370 O O . GLN A 1 178 ? -9.172 41.438 19.088 1.00 22.42 178 GLN A O 1
ATOM 1376 N N . GLY A 1 179 ? -10.712 40.031 19.936 1.00 18.18 179 GLY A N 1
ATOM 1377 C CA . GLY A 1 179 ? -11.331 39.728 18.654 1.00 19.28 179 GLY A CA 1
ATOM 1378 C C . GLY A 1 179 ? -10.565 38.809 17.718 1.00 19.95 179 GLY A C 1
ATOM 1379 O O . GLY A 1 179 ? -10.845 38.767 16.517 1.00 22.42 179 GLY A O 1
ATOM 1380 N N . ALA A 1 180 ? -9.604 38.067 18.256 1.00 16.93 180 ALA A N 1
ATOM 1381 C CA . ALA A 1 180 ? -8.802 37.150 17.447 1.00 16.05 180 ALA A CA 1
ATOM 1382 C C . ALA A 1 180 ? -9.123 35.692 17.742 1.00 15.51 180 ALA A C 1
ATOM 1383 O O . ALA A 1 180 ? -9.655 35.362 18.802 1.00 17.75 180 ALA A O 1
ATOM 1385 N N . LEU A 1 181 ? -8.781 34.821 16.795 1.00 15.05 181 LEU A N 1
ATOM 1386 C CA . LEU A 1 181 ? -8.877 33.381 16.993 1.00 14.72 181 LEU A CA 1
ATOM 1387 C C . LEU A 1 181 ? -7.593 32.865 17.616 1.00 14.83 181 LEU A C 1
ATOM 1388 O O . LEU A 1 181 ? -6.520 33.426 17.387 1.00 17.55 181 LEU A O 1
ATOM 1393 N N . LEU A 1 182 ? -7.700 31.796 18.400 1.00 14.18 182 LEU A N 1
ATOM 1394 C CA . LEU A 1 182 ? -6.518 31.121 18.913 1.00 14.77 182 LEU A CA 1
ATOM 1395 C C . LEU A 1 182 ? -6.312 29.802 18.178 1.00 13.91 182 LEU A C 1
ATOM 1396 O O . LEU A 1 182 ? -7.194 28.943 18.175 1.00 14.74 182 LEU A O 1
ATOM 1401 N N . VAL A 1 183 ? -5.142 29.651 17.567 1.00 12.95 183 VAL A N 1
ATOM 1402 C CA . VAL A 1 183 ? -4.763 28.413 16.894 1.00 13.11 183 VAL A CA 1
ATOM 1403 C C . VAL A 1 183 ? -3.668 27.760 17.727 1.00 13.19 183 VAL A C 1
ATOM 1404 O O . VAL A 1 183 ? -2.679 28.412 18.081 1.00 14.70 183 VAL A O 1
ATOM 1408 N N . VAL A 1 184 ? -3.851 26.485 18.064 1.00 13.98 184 VAL A N 1
ATOM 1409 C CA . VAL A 1 184 ? -2.862 25.774 18.862 1.00 13.05 184 VAL A CA 1
ATOM 1410 C C . VAL A 1 184 ? -2.329 24.559 18.116 1.00 13.06 184 VAL A C 1
ATOM 1411 O O . VAL A 1 184 ? -3.102 23.726 17.647 1.00 14.36 184 VAL A O 1
ATOM 1415 N N . ASP A 1 185 ? -1.006 24.463 18.018 1.00 13.12 185 ASP A N 1
ATOM 1416 C CA . ASP A 1 185 ? -0.350 23.267 17.503 1.00 13.18 185 ASP A CA 1
ATOM 1417 C C . ASP A 1 185 ? -0.211 22.277 18.662 1.00 13.00 185 ASP A C 1
ATOM 1418 O O . ASP A 1 185 ? 0.561 22.506 19.594 1.00 14.84 185 ASP A O 1
ATOM 1423 N N . ASN A 1 186 ? -0.977 21.191 18.597 1.00 13.09 186 ASN A N 1
ATOM 1424 C CA . ASN A 1 186 ? -1.065 20.205 19.675 1.00 12.57 186 ASN A CA 1
ATOM 1425 C C . ASN A 1 186 ? -0.273 18.928 19.360 1.00 13.32 186 ASN A C 1
ATOM 1426 O O . ASN A 1 186 ? -0.489 17.874 19.968 1.00 13.35 186 ASN A O 1
ATOM 1431 N N . THR A 1 187 ? 0.655 19.035 18.414 1.00 13.67 187 THR A N 1
ATOM 1432 C CA . THR A 1 187 ? 1.453 17.896 17.949 1.00 13.75 187 THR A CA 1
ATOM 1433 C C . THR A 1 187 ? 2.163 17.129 19.070 1.00 13.55 187 THR A C 1
ATOM 1434 O O . THR A 1 187 ? 2.111 15.900 19.129 1.00 14.85 187 THR A O 1
ATOM 1438 N N . PHE A 1 188 ? 2.838 17.859 19.952 1.00 13.97 188 PHE A N 1
ATOM 1439 C CA . PHE A 1 188 ? 3.655 17.230 20.986 1.00 16.09 188 PHE A CA 1
ATOM 1440 C C . PHE A 1 188 ? 2.859 16.367 21.959 1.00 15.65 188 PHE A C 1
ATOM 1441 O O . PHE A 1 188 ? 3.348 15.337 22.431 1.00 19.82 188 PHE A O 1
ATOM 1449 N N A MET A 1 189 ? 1.633 16.791 22.239 0.50 14.50 189 MET A N 1
ATOM 1450 N N B MET A 1 189 ? 1.633 16.772 22.266 0.50 16.17 189 MET A N 1
ATOM 1451 C CA A MET A 1 189 ? 0.799 16.146 23.245 0.50 14.81 189 MET A CA 1
ATOM 1452 C CA B MET A 1 189 ? 0.864 16.058 23.281 0.50 17.78 189 MET A CA 1
ATOM 1453 C C A MET A 1 189 ? -0.066 15.023 22.688 0.50 14.79 189 MET A C 1
ATOM 1454 C C B MET A 1 189 ? -0.137 15.037 22.730 0.50 16.60 189 MET A C 1
ATOM 1455 O O A MET A 1 189 ? -0.178 13.947 23.292 0.50 14.68 189 MET A O 1
ATOM 1456 O O B MET A 1 189 ? -0.415 14.028 23.387 0.50 16.48 189 MET A O 1
ATOM 1465 N N . SER A 1 190 ? -0.667 15.293 21.534 1.00 15.31 190 SER A N 1
ATOM 1466 C CA . SER A 1 190 ? -1.761 14.490 20.985 1.00 16.06 190 SER A CA 1
ATOM 1467 C C . SER A 1 190 ? -3.034 14.756 21.785 1.00 14.77 190 SER A C 1
ATOM 1468 O O . SER A 1 190 ? -2.976 15.243 22.911 1.00 14.66 190 SER A O 1
ATOM 1471 N N . PRO A 1 191 ? -4.196 14.438 21.206 1.00 15.08 191 PRO A N 1
ATOM 1472 C CA . PRO A 1 191 ? -5.462 14.651 21.916 1.00 16.23 191 PRO A CA 1
ATOM 1473 C C . PRO A 1 191 ? -5.558 13.816 23.196 1.00 14.64 191 PRO A C 1
ATOM 1474 O O . PRO A 1 191 ? -6.357 14.133 24.076 1.00 16.94 191 PRO A O 1
ATOM 1478 N N . TYR A 1 192 ? -4.757 12.758 23.298 1.00 14.06 192 TYR A N 1
ATOM 1479 C CA . TYR A 1 192 ? -4.777 11.917 24.486 1.00 13.96 192 TYR A CA 1
ATOM 1480 C C . TYR A 1 192 ? -4.250 12.658 25.712 1.00 14.13 192 TYR A C 1
ATOM 1481 O O . TYR A 1 192 ? -4.632 12.343 26.840 1.00 16.03 192 TYR A O 1
ATOM 1490 N N . CYS A 1 193 ? -3.367 13.631 25.498 1.00 13.70 193 CYS A N 1
ATOM 1491 C CA . CYS A 1 193 ? -2.714 14.295 26.626 1.00 12.94 193 CYS A CA 1
ATOM 1492 C C . CYS A 1 193 ? -3.114 15.752 26.827 1.00 13.33 193 CYS A C 1
ATOM 1493 O O . CYS A 1 193 ? -2.887 16.306 27.898 1.00 17.06 193 CYS A O 1
ATOM 1496 N N . GLN A 1 194 ? -3.692 16.375 25.805 1.00 13.61 194 GLN A N 1
ATOM 1497 C CA . GLN A 1 194 ? -4.084 17.778 25.897 1.00 14.51 194 GLN A CA 1
ATOM 1498 C C . GLN A 1 194 ? -5.193 18.046 24.890 1.00 13.97 194 GLN A C 1
ATOM 1499 O O . GLN A 1 194 ? -5.153 17.527 23.773 1.00 14.65 194 GLN A O 1
ATOM 1505 N N . GLN A 1 195 ? -6.186 18.836 25.289 1.00 15.25 195 GLN A N 1
ATOM 1506 C CA . GLN A 1 195 ? -7.310 19.158 24.410 1.00 16.08 195 GLN A CA 1
ATOM 1507 C C . GLN A 1 195 ? -7.548 20.661 24.348 1.00 15.02 195 GLN A C 1
ATOM 1508 O O . GLN A 1 195 ? -8.394 21.202 25.065 1.00 16.28 195 GLN A O 1
ATOM 1514 N N . PRO A 1 196 ? -6.796 21.349 23.489 1.00 14.47 196 PRO A N 1
ATOM 1515 C CA . PRO A 1 196 ? -6.852 22.815 23.452 1.00 14.51 196 PRO A CA 1
ATOM 1516 C C . PRO A 1 196 ? -8.249 23.380 23.197 1.00 13.27 196 PRO A C 1
ATOM 1517 O O . PRO A 1 196 ? -8.565 24.439 23.734 1.00 14.72 196 PRO A O 1
ATOM 1521 N N . LEU A 1 197 ? -9.073 22.705 22.401 1.00 13.38 197 LEU A N 1
ATOM 1522 C CA . LEU A 1 197 ? -10.418 23.219 22.151 1.00 13.83 197 LEU A CA 1
ATOM 1523 C C . LEU A 1 197 ? -11.243 23.278 23.433 1.00 15.60 197 LEU A C 1
ATOM 1524 O O . LEU A 1 197 ? -12.077 24.167 23.603 1.00 18.24 197 LEU A O 1
ATOM 1529 N N . GLN A 1 198 ? -11.001 22.332 24.334 1.00 16.37 198 GLN A N 1
ATOM 1530 C CA . GLN A 1 198 ? -11.716 22.288 25.604 1.00 17.81 198 GLN A CA 1
ATOM 1531 C C . GLN A 1 198 ? -11.294 23.437 26.514 1.00 18.42 198 GLN A C 1
ATOM 1532 O O . GLN A 1 198 ? -11.993 23.768 27.468 1.00 20.64 198 GLN A O 1
ATOM 1538 N N . LEU A 1 199 ? -10.145 24.034 26.213 1.00 17.27 199 LEU A N 1
ATOM 1539 C CA . LEU A 1 199 ? -9.608 25.134 27.008 1.00 16.72 199 LEU A CA 1
ATOM 1540 C C . LEU A 1 199 ? -9.828 26.487 26.342 1.00 17.51 199 LEU A C 1
ATOM 1541 O O . LEU A 1 199 ? -9.335 27.507 26.820 1.00 22.14 199 LEU A O 1
ATOM 1546 N N . GLY A 1 200 ? -10.565 26.494 25.236 1.00 17.43 200 GLY A N 1
ATOM 1547 C CA . GLY A 1 200 ? -10.946 27.736 24.593 1.00 19.30 200 GLY A CA 1
ATOM 1548 C C . GLY A 1 200 ? -10.300 28.023 23.251 1.00 17.48 200 GLY A C 1
ATOM 1549 O O . GLY A 1 200 ? -10.652 29.005 22.595 1.00 19.65 200 GLY A O 1
ATOM 1550 N N . ALA A 1 201 ? -9.352 27.191 22.832 1.00 15.01 201 ALA A N 1
ATOM 1551 C CA . ALA A 1 201 ? -8.776 27.372 21.506 1.00 15.46 201 ALA A CA 1
ATOM 1552 C C . ALA A 1 201 ? -9.869 27.225 20.453 1.00 14.18 201 ALA A C 1
ATOM 1553 O O . ALA A 1 201 ? -10.859 26.526 20.667 1.00 15.13 201 ALA A O 1
ATOM 1555 N N . ASP A 1 202 ? -9.692 27.895 19.319 1.00 13.62 202 ASP A N 1
ATOM 1556 C CA . ASP A 1 202 ? -10.659 27.813 18.234 1.00 14.39 202 ASP A CA 1
ATOM 1557 C C . ASP A 1 202 ? -10.318 26.731 17.225 1.00 13.45 202 ASP A C 1
ATOM 1558 O O . ASP A 1 202 ? -11.203 26.101 16.654 1.00 14.64 202 ASP A O 1
ATOM 1563 N N . ILE A 1 203 ? -9.027 26.542 16.996 1.00 13.04 203 ILE A N 1
ATOM 1564 C CA . ILE A 1 203 ? -8.550 25.627 15.973 1.00 12.38 203 ILE A CA 1
ATOM 1565 C C . ILE A 1 203 ? -7.337 24.903 16.522 1.00 13.39 203 ILE A C 1
ATOM 1566 O O . ILE A 1 203 ? -6.476 25.522 17.155 1.00 14.34 203 ILE A O 1
ATOM 1571 N N . VAL A 1 204 ? -7.287 23.592 16.305 1.00 12.83 204 VAL A N 1
ATOM 1572 C CA . VAL A 1 204 ? -6.120 22.803 16.668 1.00 12.64 204 VAL A CA 1
ATOM 1573 C C . VAL A 1 204 ? -5.497 22.246 15.402 1.00 11.20 204 VAL A C 1
ATOM 1574 O O . VAL A 1 204 ? -6.205 21.792 14.504 1.00 14.02 204 VAL A O 1
ATOM 1578 N N . VAL A 1 205 ? -4.174 22.312 15.314 1.00 10.52 205 VAL A N 1
ATOM 1579 C CA . VAL A 1 205 ? -3.473 21.650 14.221 1.00 12.65 205 VAL A CA 1
ATOM 1580 C C . VAL A 1 205 ? -2.496 20.623 14.771 1.00 11.58 205 VAL A C 1
ATOM 1581 O O . VAL A 1 205 ? -2.004 20.756 15.891 1.00 12.33 205 VAL A O 1
ATOM 1585 N N . HIS A 1 206 ? -2.250 19.580 13.987 1.00 11.75 206 HIS A N 1
ATOM 1586 C CA . HIS A 1 206 ? -1.236 18.588 14.310 1.00 12.76 206 HIS A CA 1
ATOM 1587 C C . HIS A 1 206 ? -0.436 18.249 13.089 1.00 11.36 206 HIS A C 1
ATOM 1588 O O . HIS A 1 206 ? -0.963 18.207 11.973 1.00 11.78 206 HIS A O 1
ATOM 1595 N N . SER A 1 207 ? 0.831 17.945 13.322 1.00 10.84 207 SER A N 1
ATOM 1596 C CA . SER A 1 207 ? 1.550 17.044 12.445 1.00 11.30 207 SER A CA 1
ATOM 1597 C C . SER A 1 207 ? 1.222 15.630 12.909 1.00 11.47 207 SER A C 1
ATOM 1598 O O . SER A 1 207 ? 1.621 15.233 14.004 1.00 13.36 207 SER A O 1
ATOM 1601 N N . VAL A 1 208 ? 0.489 14.866 12.101 1.00 11.73 208 VAL A N 1
ATOM 1602 C CA . VAL A 1 208 ? 0.178 13.489 12.498 1.00 12.24 208 VAL A CA 1
ATOM 1603 C C . VAL A 1 208 ? 1.407 12.607 12.341 1.00 13.23 208 VAL A C 1
ATOM 1604 O O . VAL A 1 208 ? 1.449 11.478 12.837 1.00 12.77 208 VAL A O 1
ATOM 1608 N N . THR A 1 209 ? 2.404 13.159 11.657 1.00 12.64 209 THR A N 1
ATOM 1609 C CA . THR A 1 209 ? 3.711 12.550 11.476 1.00 12.54 209 THR A CA 1
ATOM 1610 C C . THR A 1 209 ? 4.316 12.081 12.791 1.00 13.80 209 THR A C 1
ATOM 1611 O O . THR A 1 209 ? 5.103 11.135 12.818 1.00 15.81 209 THR A O 1
ATOM 1639 N N . TYR A 1 211 ? 3.044 11.707 17.062 1.00 12.40 211 TYR A N 1
ATOM 1640 C CA . TYR A 1 211 ? 2.344 10.700 17.873 1.00 11.08 211 TYR A CA 1
ATOM 1641 C C . TYR A 1 211 ? 1.040 10.131 17.318 1.00 10.77 211 TYR A C 1
ATOM 1642 O O . TYR A 1 211 ? 0.717 8.974 17.579 1.00 12.23 211 TYR A O 1
ATOM 1651 N N . ILE A 1 212 ? 0.270 10.933 16.591 1.00 10.67 212 ILE A N 1
ATOM 1652 C CA . ILE A 1 212 ? -1.036 10.456 16.145 1.00 10.95 212 ILE A CA 1
ATOM 1653 C C . ILE A 1 212 ? -0.869 9.223 15.260 1.00 11.02 212 ILE A C 1
ATOM 1654 O O . ILE A 1 212 ? -1.474 8.181 15.508 1.00 11.37 212 ILE A O 1
ATOM 1659 N N . ASN A 1 213 ? -0.016 9.327 14.251 1.00 11.10 213 ASN A N 1
ATOM 1660 C CA . ASN A 1 213 ? 0.361 8.132 13.522 1.00 11.49 213 ASN A CA 1
ATOM 1661 C C . ASN A 1 213 ? 1.266 7.218 14.346 1.00 11.19 213 ASN A C 1
ATOM 1662 O O . ASN A 1 213 ? 1.015 6.010 14.457 1.00 12.50 213 ASN A O 1
ATOM 1667 N N . GLY A 1 214 ? 2.347 7.793 14.869 1.00 11.12 214 GLY A N 1
ATOM 1668 C CA . GLY A 1 214 ? 3.212 7.129 15.832 1.00 12.69 214 GLY A CA 1
ATOM 1669 C C . GLY A 1 214 ? 4.197 6.102 15.312 1.00 12.00 214 GLY A C 1
ATOM 1670 O O . GLY A 1 214 ? 5.007 5.584 16.080 1.00 12.47 214 GLY A O 1
ATOM 1671 N N . HIS A 1 215 ? 4.134 5.783 14.024 1.00 11.65 215 HIS A N 1
ATOM 1672 C CA . HIS A 1 215 ? 4.918 4.669 13.496 1.00 11.14 215 HIS A CA 1
ATOM 1673 C C . HIS A 1 215 ? 6.017 5.091 12.518 1.00 12.20 215 HIS A C 1
ATOM 1674 O O . HIS A 1 215 ? 6.631 4.247 11.869 1.00 14.08 215 HIS A O 1
ATOM 1681 N N . GLY A 1 216 ? 6.254 6.396 12.408 1.00 11.29 216 GLY A N 1
ATOM 1682 C CA . GLY A 1 216 ? 7.411 6.891 11.689 1.00 11.28 216 GLY A CA 1
ATOM 1683 C C . GLY A 1 216 ? 7.383 6.603 10.201 1.00 10.72 216 GLY A C 1
ATOM 1684 O O . GLY A 1 216 ? 8.431 6.479 9.572 1.00 13.88 216 GLY A O 1
ATOM 1685 N N . ASP A 1 217 ? 6.188 6.514 9.631 1.00 10.91 217 ASP A N 1
ATOM 1686 C CA . ASP A 1 217 ? 6.062 6.096 8.236 1.00 12.10 217 ASP A CA 1
ATOM 1687 C C . ASP A 1 217 ? 5.014 6.908 7.476 1.00 11.00 217 ASP A C 1
ATOM 1688 O O . ASP A 1 217 ? 4.658 6.574 6.355 1.00 13.06 217 ASP A O 1
ATOM 1693 N N . VAL A 1 218 ? 4.536 7.980 8.095 1.00 11.14 218 VAL A N 1
ATOM 1694 C CA . VAL A 1 218 ? 3.577 8.872 7.463 1.00 11.54 218 VAL A CA 1
ATOM 1695 C C . VAL A 1 218 ? 3.941 10.322 7.714 1.00 9.84 218 VAL A C 1
ATOM 1696 O O . VAL A 1 218 ? 4.205 10.716 8.853 1.00 11.29 218 VAL A O 1
ATOM 1700 N N . ILE A 1 219 ? 3.964 11.112 6.643 1.00 9.68 219 ILE A N 1
ATOM 1701 C CA A ILE A 1 219 ? 3.988 12.565 6.745 0.30 10.65 219 ILE A CA 1
ATOM 1702 C CA B ILE A 1 219 ? 3.973 12.561 6.780 0.70 10.69 219 ILE A CA 1
ATOM 1703 C C . ILE A 1 219 ? 2.562 13.044 6.505 1.00 10.85 219 ILE A C 1
ATOM 1704 O O . ILE A 1 219 ? 1.950 12.677 5.508 1.00 12.23 219 ILE A O 1
ATOM 1713 N N . GLY A 1 220 ? 2.033 13.858 7.406 1.00 9.49 220 GLY A N 1
ATOM 1714 C CA . GLY A 1 220 ? 0.655 14.286 7.273 1.00 9.00 220 GLY A CA 1
ATOM 1715 C C . GLY A 1 220 ? 0.282 15.267 8.349 1.00 10.17 220 GLY A C 1
ATOM 1716 O O . GLY A 1 220 ? 0.973 15.380 9.365 1.00 11.34 220 GLY A O 1
ATOM 1717 N N . GLY A 1 221 ? -0.833 15.959 8.144 1.00 9.94 221 GLY A N 1
ATOM 1718 C CA . GLY A 1 221 ? -1.316 16.885 9.144 1.00 10.00 221 GLY A CA 1
ATOM 1719 C C . GLY A 1 221 ? -2.810 16.750 9.319 1.00 10.35 221 GLY A C 1
ATOM 1720 O O . GLY A 1 221 ? -3.487 16.073 8.546 1.00 11.47 221 GLY A O 1
ATOM 1721 N N . ILE A 1 222 ? -3.322 17.397 10.355 1.00 10.27 222 ILE A N 1
ATOM 1722 C CA A ILE A 1 222 ? -4.760 17.464 10.559 0.40 8.65 222 ILE A CA 1
ATOM 1723 C CA B ILE A 1 222 ? -4.757 17.440 10.611 0.60 11.27 222 ILE A CA 1
ATOM 1724 C C . ILE A 1 222 ? -5.110 18.810 11.165 1.00 10.46 222 ILE A C 1
ATOM 1725 O O . ILE A 1 222 ? -4.322 19.390 11.915 1.00 12.02 222 ILE A O 1
ATOM 1734 N N . ILE A 1 223 ? -6.282 19.316 10.795 1.00 10.80 223 ILE A N 1
ATOM 1735 C CA . ILE A 1 223 ? -6.812 20.557 11.337 1.00 10.77 223 ILE A CA 1
ATOM 1736 C C . ILE A 1 223 ? -8.154 20.186 11.946 1.00 11.49 223 ILE A C 1
ATOM 1737 O O . ILE A 1 223 ? -8.923 19.447 11.335 1.00 13.18 223 ILE A O 1
ATOM 1742 N N . VAL A 1 224 ? -8.428 20.667 13.156 1.00 10.82 224 VAL A N 1
ATOM 1743 C CA . VAL A 1 224 ? -9.721 20.426 13.781 1.00 11.11 224 VAL A CA 1
ATOM 1744 C C . VAL A 1 224 ? -10.300 21.741 14.274 1.00 11.05 224 VAL A C 1
ATOM 1745 O O . VAL A 1 224 ? -9.598 22.552 14.868 1.00 13.71 224 VAL A O 1
ATOM 1749 N N . GLY A 1 225 ? -11.589 21.944 14.034 1.00 11.72 225 GLY A N 1
ATOM 1750 C CA . GLY A 1 225 ? -12.247 23.154 14.484 1.00 12.49 225 GLY A CA 1
ATOM 1751 C C . GLY A 1 225 ? -13.724 23.137 14.161 1.00 13.04 225 GLY A C 1
ATOM 1752 O O . GLY A 1 225 ? -14.302 22.076 13.921 1.00 13.74 225 GLY A O 1
ATOM 1753 N N . LYS A 1 226 ? -14.335 24.317 14.151 1.00 13.01 226 LYS A N 1
ATOM 1754 C CA . LYS A 1 226 ? -15.754 24.439 13.850 1.00 14.05 226 LYS A CA 1
ATOM 1755 C C . LYS A 1 226 ? -16.016 24.061 12.402 1.00 15.31 226 LYS A C 1
ATOM 1756 O O . LYS A 1 226 ? -15.182 24.298 11.537 1.00 15.54 226 LYS A O 1
ATOM 1762 N N . GLN A 1 227 ? -17.193 23.504 12.142 1.00 15.67 227 GLN A N 1
ATOM 1763 C CA . GLN A 1 227 ? -17.574 23.130 10.789 1.00 16.11 227 GLN A CA 1
ATOM 1764 C C . GLN A 1 227 ? -17.444 24.299 9.817 1.00 18.03 227 GLN A C 1
ATOM 1765 O O . GLN A 1 227 ? -16.964 24.134 8.697 1.00 17.79 227 GLN A O 1
ATOM 1771 N N . GLU A 1 228 ? -17.883 25.478 10.248 1.00 18.23 228 GLU A N 1
ATOM 1772 C CA A GLU A 1 228 ? -17.863 26.655 9.392 0.50 19.07 228 GLU A CA 1
ATOM 1773 C CA B GLU A 1 228 ? -17.862 26.654 9.384 0.50 19.25 228 GLU A CA 1
ATOM 1774 C C . GLU A 1 228 ? -16.445 26.976 8.927 1.00 18.83 228 GLU A C 1
ATOM 1775 O O . GLU A 1 228 ? -16.213 27.267 7.748 1.00 20.16 228 GLU A O 1
ATOM 1786 N N . PHE A 1 229 ? -15.496 26.924 9.855 1.00 17.18 229 PHE A N 1
ATOM 1787 C CA . PHE A 1 229 ? -14.105 27.169 9.499 1.00 15.40 229 PHE A CA 1
ATOM 1788 C C . PHE A 1 229 ? -13.520 26.036 8.659 1.00 14.63 229 PHE A C 1
ATOM 1789 O O . PHE A 1 229 ? -12.858 26.272 7.653 1.00 15.19 229 PHE A O 1
ATOM 1797 N N . ILE A 1 230 ? -13.750 24.802 9.082 1.00 14.55 230 ILE A N 1
ATOM 1798 C CA . ILE A 1 230 ? -13.177 23.671 8.373 1.00 13.78 230 ILE A CA 1
ATOM 1799 C C . ILE A 1 230 ? -13.659 23.630 6.921 1.00 13.77 230 ILE A C 1
ATOM 1800 O O . ILE A 1 230 ? -12.896 23.297 6.019 1.00 16.09 230 ILE A O 1
ATOM 1805 N N . ASP A 1 231 ? -14.923 23.973 6.697 1.00 13.66 231 ASP A N 1
ATOM 1806 C CA . ASP A 1 231 ? -15.447 24.047 5.337 1.00 15.56 231 ASP A CA 1
ATOM 1807 C C . ASP A 1 231 ? -14.654 25.052 4.496 1.00 16.97 231 ASP A C 1
ATOM 1808 O O . ASP A 1 231 ? -14.367 24.804 3.324 1.00 17.64 231 ASP A O 1
ATOM 1813 N N . GLN A 1 232 ? -14.288 26.183 5.091 1.00 16.98 232 GLN A N 1
ATOM 1814 C CA . GLN A 1 232 ? -13.473 27.164 4.382 1.00 17.74 232 GLN A CA 1
ATOM 1815 C C . GLN A 1 232 ? -12.050 26.652 4.159 1.00 16.37 232 GLN A C 1
ATOM 1816 O O . GLN A 1 232 ? -11.480 26.820 3.081 1.00 17.59 232 GLN A O 1
ATOM 1822 N N . ALA A 1 233 ? -11.477 26.018 5.175 1.00 14.77 233 ALA A N 1
ATOM 1823 C CA . ALA A 1 233 ? -10.139 25.451 5.042 1.00 13.71 233 ALA A CA 1
ATOM 1824 C C . ALA A 1 233 ? -10.102 24.404 3.928 1.00 13.91 233 ALA A C 1
ATOM 1825 O O . ALA A 1 233 ? -9.097 24.260 3.233 1.00 15.74 233 ALA A O 1
ATOM 1827 N N . ARG A 1 234 ? -11.203 23.678 3.762 1.00 13.76 234 ARG A N 1
ATOM 1828 C CA . ARG A 1 234 ? -11.279 22.637 2.741 1.00 14.64 234 ARG A CA 1
ATOM 1829 C C . ARG A 1 234 ? -11.527 23.207 1.349 1.00 16.61 234 ARG A C 1
ATOM 1830 O O . ARG A 1 234 ? -10.764 22.950 0.417 1.00 16.72 234 ARG A O 1
ATOM 1838 N N . PHE A 1 235 ? -12.609 23.964 1.213 1.00 16.96 235 PHE A N 1
ATOM 1839 C CA . PHE A 1 235 ? -13.072 24.382 -0.105 1.00 18.95 235 PHE A CA 1
ATOM 1840 C C . PHE A 1 235 ? -12.357 25.618 -0.642 1.00 20.59 235 PHE A C 1
ATOM 1841 O O . PHE A 1 235 ? -12.481 25.944 -1.820 1.00 23.34 235 PHE A O 1
ATOM 1849 N N . VAL A 1 236 ? -11.598 26.291 0.217 1.00 20.11 236 VAL A N 1
ATOM 1850 C CA . VAL A 1 236 ? -10.760 27.403 -0.224 1.00 20.78 236 VAL A CA 1
ATOM 1851 C C . VAL A 1 236 ? -9.282 27.141 0.073 1.00 18.36 236 VAL A C 1
ATOM 1852 O O . VAL A 1 236 ? -8.446 27.160 -0.826 1.00 20.00 236 VAL A O 1
ATOM 1856 N N . GLY A 1 237 ? -8.960 26.879 1.333 1.00 18.68 237 GLY A N 1
ATOM 1857 C CA . GLY A 1 237 ? -7.579 26.646 1.711 1.00 17.56 237 GLY A CA 1
ATOM 1858 C C . GLY A 1 237 ? -6.916 25.528 0.925 1.00 16.84 237 GLY A C 1
ATOM 1859 O O . GLY A 1 237 ? -5.896 25.744 0.270 1.00 16.74 237 GLY A O 1
ATOM 1860 N N . LEU A 1 238 ? -7.476 24.324 0.995 1.00 16.15 238 LEU A N 1
ATOM 1861 C CA . LEU A 1 238 ? -6.908 23.204 0.252 1.00 15.61 238 LEU A CA 1
ATOM 1862 C C . LEU A 1 238 ? -7.145 23.338 -1.242 1.00 16.63 238 LEU A C 1
ATOM 1863 O O . LEU A 1 238 ? -6.215 23.223 -2.042 1.00 19.58 238 LEU A O 1
ATOM 1868 N N . LYS A 1 239 ? -8.400 23.556 -1.616 1.00 16.15 239 LYS A N 1
ATOM 1869 C CA . LYS A 1 239 ? -8.768 23.583 -3.025 1.00 18.50 239 LYS A CA 1
ATOM 1870 C C . LYS A 1 239 ? -8.131 24.753 -3.785 1.00 19.97 239 LYS A C 1
ATOM 1871 O O . LYS A 1 239 ? -7.712 24.596 -4.933 1.00 24.28 239 LYS A O 1
ATOM 1877 N N . ASP A 1 240 ? -8.048 25.917 -3.145 1.00 21.31 240 ASP A N 1
ATOM 1878 C CA . ASP A 1 240 ? -7.679 27.152 -3.846 1.00 22.28 240 ASP A CA 1
ATOM 1879 C C . ASP A 1 240 ? -6.389 27.810 -3.379 1.00 21.56 240 ASP A C 1
ATOM 1880 O O . ASP A 1 240 ? -6.055 28.909 -3.837 1.00 23.82 240 ASP A O 1
ATOM 1885 N N . ILE A 1 241 ? -5.651 27.161 -2.484 1.00 16.51 241 ILE A N 1
ATOM 1886 C CA . ILE A 1 241 ? -4.394 27.752 -2.042 1.00 15.01 241 ILE A CA 1
ATOM 1887 C C . ILE A 1 241 ? -3.223 26.772 -1.948 1.00 12.94 241 ILE A C 1
ATOM 1888 O O . ILE A 1 241 ? -2.246 26.906 -2.675 1.00 14.82 241 ILE A O 1
ATOM 1893 N N . THR A 1 242 ? -3.302 25.796 -1.052 1.00 12.44 242 THR A N 1
ATOM 1894 C CA . THR A 1 242 ? -2.150 24.924 -0.838 1.00 12.02 242 THR A CA 1
ATOM 1895 C C . THR A 1 242 ? -2.181 23.635 -1.648 1.00 12.58 242 THR A C 1
ATOM 1896 O O . THR A 1 242 ? -1.131 23.078 -1.957 1.00 12.98 242 THR A O 1
ATOM 1900 N N . GLY A 1 243 ? -3.376 23.147 -1.967 1.00 12.60 243 GLY A N 1
ATOM 1901 C CA . GLY A 1 243 ? -3.514 21.858 -2.627 1.00 12.67 243 GLY A CA 1
ATOM 1902 C C . GLY A 1 243 ? -2.951 20.719 -1.790 1.00 11.93 243 GLY A C 1
ATOM 1903 O O . GLY A 1 243 ? -2.638 19.648 -2.303 1.00 12.33 243 GLY A O 1
ATOM 1904 N N . GLY A 1 244 ? -2.836 20.941 -0.484 1.00 12.07 244 GLY A N 1
ATOM 1905 C CA . GLY A 1 244 ? -2.170 19.988 0.382 1.00 12.29 244 GLY A CA 1
ATOM 1906 C C . GLY A 1 244 ? -3.026 18.840 0.877 1.00 12.80 244 GLY A C 1
ATOM 1907 O O . GLY A 1 244 ? -3.128 18.619 2.078 1.00 13.07 244 GLY A O 1
ATOM 1908 N N . CYS A 1 245 ? -3.630 18.084 -0.031 1.00 14.24 245 CYS A N 1
ATOM 1909 C CA A CYS A 1 245 ? -4.471 16.957 0.359 0.50 16.51 245 CYS A CA 1
ATOM 1910 C CA B CYS A 1 245 ? -4.469 16.985 0.423 0.50 15.80 245 CYS A CA 1
ATOM 1911 C C . CYS A 1 245 ? -3.651 15.774 0.859 1.00 15.42 245 CYS A C 1
ATOM 1912 O O . CYS A 1 245 ? -2.501 15.586 0.458 1.00 15.31 245 CYS A O 1
ATOM 1917 N N . MET A 1 246 ? -4.256 14.983 1.728 1.00 13.37 246 MET A N 1
ATOM 1918 C CA . MET A 1 246 ? -3.637 13.771 2.224 1.00 12.34 246 MET A CA 1
ATOM 1919 C C . MET A 1 246 ? -4.050 12.622 1.318 1.00 11.56 246 MET A C 1
ATOM 1920 O O . MET A 1 246 ? -5.203 12.541 0.894 1.00 13.92 246 MET A O 1
ATOM 1925 N N . SER A 1 247 ? -3.122 11.723 1.019 1.00 11.90 247 SER A N 1
ATOM 1926 C CA A SER A 1 247 ? -3.476 10.571 0.204 0.50 10.91 247 SER A CA 1
ATOM 1927 C CA B SER A 1 247 ? -3.425 10.539 0.221 0.50 11.95 247 SER A CA 1
ATOM 1928 C C . SER A 1 247 ? -4.280 9.568 1.032 1.00 11.06 247 SER A C 1
ATOM 1929 O O . SER A 1 247 ? -4.090 9.448 2.239 1.00 11.89 247 SER A O 1
ATOM 1934 N N . PRO A 1 248 ? -5.209 8.854 0.376 1.00 10.20 248 PRO A N 1
ATOM 1935 C CA . PRO A 1 248 ? -6.038 7.915 1.141 1.00 10.54 248 PRO A CA 1
ATOM 1936 C C . PRO A 1 248 ? -5.211 6.851 1.843 1.00 9.86 248 PRO A C 1
ATOM 1937 O O . PRO A 1 248 ? -5.560 6.444 2.957 1.00 9.49 248 PRO A O 1
ATOM 1941 N N . PHE A 1 249 ? -4.125 6.404 1.220 1.00 10.27 249 PHE A N 1
ATOM 1942 C CA . PHE A 1 249 ? -3.264 5.418 1.864 1.00 11.07 249 PHE A CA 1
ATOM 1943 C C . PHE A 1 249 ? -2.645 5.982 3.145 1.00 9.31 249 PHE A C 1
ATOM 1944 O O . PHE A 1 249 ? -2.582 5.296 4.166 1.00 10.37 249 PHE A O 1
ATOM 1952 N N . ASN A 1 250 ? -2.199 7.230 3.099 1.00 9.15 250 ASN A N 1
ATOM 1953 C CA . ASN A 1 250 ? -1.657 7.861 4.294 1.00 10.40 250 ASN A CA 1
ATOM 1954 C C . ASN A 1 250 ? -2.728 8.006 5.370 1.00 9.98 250 ASN A C 1
ATOM 1955 O O . ASN A 1 250 ? -2.453 7.811 6.553 1.00 9.97 250 ASN A O 1
ATOM 1960 N N . ALA A 1 251 ? -3.956 8.310 4.959 1.00 9.72 251 ALA A N 1
ATOM 1961 C CA . ALA A 1 251 ? -5.060 8.416 5.911 1.00 10.09 251 ALA A CA 1
ATOM 1962 C C . ALA A 1 251 ? -5.311 7.062 6.560 1.00 7.66 251 ALA A C 1
ATOM 1963 O O . ALA A 1 251 ? -5.533 6.962 7.763 1.00 10.58 251 ALA A O 1
ATOM 1965 N N . TRP A 1 252 ? -5.256 6.010 5.756 1.00 8.64 252 TRP A N 1
ATOM 1966 C CA . TRP A 1 252 ? -5.497 4.669 6.264 1.00 8.54 252 TRP A CA 1
ATOM 1967 C C . TRP A 1 252 ? -4.410 4.257 7.255 1.00 8.50 252 TRP A C 1
ATOM 1968 O O . TRP A 1 252 ? -4.700 3.667 8.305 1.00 9.68 252 TRP A O 1
ATOM 1979 N N . LEU A 1 253 ? -3.155 4.545 6.923 1.00 9.49 253 LEU A N 1
ATOM 1980 C CA . LEU A 1 253 ? -2.057 4.240 7.841 1.00 9.56 253 LEU A CA 1
ATOM 1981 C C . LEU A 1 253 ? -2.199 5.029 9.138 1.00 8.26 253 LEU A C 1
ATOM 1982 O O . LEU A 1 253 ? -1.924 4.507 10.221 1.00 10.51 253 LEU A O 1
ATOM 1987 N N . THR A 1 254 ? -2.636 6.278 9.035 1.00 9.44 254 THR A N 1
ATOM 1988 C CA . THR A 1 254 ? -2.809 7.099 10.225 1.00 9.09 254 THR A CA 1
ATOM 1989 C C . THR A 1 254 ? -3.955 6.572 11.089 1.00 9.84 254 THR A C 1
ATOM 1990 O O . THR A 1 254 ? -3.825 6.511 12.315 1.00 10.84 254 THR A O 1
ATOM 1994 N N . LEU A 1 255 ? -5.060 6.174 10.461 1.00 10.40 255 LEU A N 1
ATOM 1995 C CA . LEU A 1 255 ? -6.158 5.524 11.189 1.00 10.44 255 LEU A CA 1
ATOM 1996 C C . LEU A 1 255 ? -5.633 4.306 11.927 1.00 10.50 255 LEU A C 1
ATOM 1997 O O . LEU A 1 255 ? -5.967 4.057 13.092 1.00 12.49 255 LEU A O 1
ATOM 2002 N N . ARG A 1 256 ? -4.807 3.533 11.235 1.00 10.01 256 ARG A N 1
ATOM 2003 C CA . ARG A 1 256 ? -4.242 2.329 11.824 1.00 10.81 256 ARG A CA 1
ATOM 2004 C C . ARG A 1 256 ? -3.328 2.664 13.008 1.00 11.02 256 ARG A C 1
ATOM 2005 O O . ARG A 1 256 ? -3.402 2.026 14.062 1.00 11.26 256 ARG A O 1
ATOM 2013 N N . GLY A 1 257 ? -2.457 3.650 12.824 1.00 10.93 257 GLY A N 1
ATOM 2014 C CA . GLY A 1 257 ? -1.549 4.068 13.879 1.00 10.99 257 GLY A CA 1
ATOM 2015 C C . GLY A 1 257 ? -2.271 4.607 15.099 1.00 11.14 257 GLY A C 1
ATOM 2016 O O . GLY A 1 257 ? -1.897 4.310 16.233 1.00 11.62 257 GLY A O 1
ATOM 2017 N N . VAL A 1 258 ? -3.332 5.370 14.877 1.00 10.34 258 VAL A N 1
ATOM 2018 C CA . VAL A 1 258 ? -4.007 6.021 15.989 1.00 12.05 258 VAL A CA 1
ATOM 2019 C C . VAL A 1 258 ? -4.804 5.024 16.850 1.00 10.65 258 VAL A C 1
ATOM 2020 O O . VAL A 1 258 ? -5.103 5.314 18.000 1.00 12.12 258 VAL A O 1
ATOM 2024 N N . LYS A 1 259 ? -5.093 3.835 16.317 1.00 11.08 259 LYS A N 1
ATOM 2025 C CA . LYS A 1 259 ? -5.744 2.783 17.104 1.00 12.93 259 LYS A CA 1
ATOM 2026 C C . LYS A 1 259 ? -5.042 2.562 18.436 1.00 11.40 259 LYS A C 1
ATOM 2027 O O . LYS A 1 259 ? -5.682 2.237 19.438 1.00 12.64 259 LYS A O 1
ATOM 2033 N N . THR A 1 260 ? -3.716 2.675 18.430 1.00 10.74 260 THR A N 1
ATOM 2034 C CA . THR A 1 260 ? -2.933 2.403 19.626 1.00 11.96 260 THR A CA 1
ATOM 2035 C C . THR A 1 260 ? -2.474 3.686 20.336 1.00 11.96 260 THR A C 1
ATOM 2036 O O . THR A 1 260 ? -1.592 3.639 21.192 1.00 12.17 260 THR A O 1
ATOM 2040 N N . LEU A 1 261 ? -3.067 4.827 19.990 1.00 10.37 261 LEU A N 1
ATOM 2041 C CA . LEU A 1 261 ? -2.632 6.100 20.567 1.00 10.29 261 LEU A CA 1
ATOM 2042 C C . LEU A 1 261 ? -2.627 6.094 22.093 1.00 10.65 261 LEU A C 1
ATOM 2043 O O . LEU A 1 261 ? -1.680 6.574 22.708 1.00 10.97 261 LEU A O 1
ATOM 2048 N N . GLY A 1 262 ? -3.693 5.567 22.695 1.00 10.54 262 GLY A N 1
ATOM 2049 C CA . GLY A 1 262 ? -3.826 5.577 24.142 1.00 11.74 262 GLY A CA 1
ATOM 2050 C C . GLY A 1 262 ? -2.729 4.765 24.804 1.00 10.95 262 GLY A C 1
ATOM 2051 O O . GLY A 1 262 ? -2.004 5.248 25.681 1.00 11.64 262 GLY A O 1
ATOM 2052 N N . ILE A 1 263 ? -2.590 3.518 24.377 1.00 11.33 263 ILE A N 1
ATOM 2053 C CA . ILE A 1 263 ? -1.582 2.663 24.978 1.00 11.51 263 ILE A CA 1
ATOM 2054 C C . ILE A 1 263 ? -0.171 3.127 24.643 1.00 10.80 263 ILE A C 1
ATOM 2055 O O . ILE A 1 263 ? 0.737 2.981 25.458 1.00 11.57 263 ILE A O 1
ATOM 2060 N N . ARG A 1 264 ? 0.019 3.716 23.463 1.00 9.76 264 ARG A N 1
ATOM 2061 C CA . ARG A 1 264 ? 1.335 4.249 23.130 1.00 9.60 264 ARG A CA 1
ATOM 2062 C C . ARG A 1 264 ? 1.680 5.434 24.033 1.00 10.64 264 ARG A C 1
ATOM 2063 O O . ARG A 1 264 ? 2.755 5.472 24.629 1.00 11.60 264 ARG A O 1
ATOM 2071 N N . MET A 1 265 ? 0.775 6.404 24.137 1.00 11.11 265 MET A N 1
ATOM 2072 C CA . MET A 1 265 ? 1.065 7.573 24.966 1.00 11.08 265 MET A CA 1
ATOM 2073 C C . MET A 1 265 ? 1.324 7.184 26.415 1.00 11.71 265 MET A C 1
ATOM 2074 O O . MET A 1 265 ? 2.230 7.725 27.051 1.00 12.51 265 MET A O 1
ATOM 2079 N N . GLU A 1 266 ? 0.549 6.243 26.941 1.00 11.44 266 GLU A N 1
ATOM 2080 C CA . GLU A 1 266 ? 0.778 5.810 28.315 1.00 11.59 266 GLU A CA 1
ATOM 2081 C C . GLU A 1 266 ? 2.199 5.284 28.475 1.00 11.22 266 GLU A C 1
ATOM 2082 O O . GLU A 1 266 ? 2.894 5.617 29.434 1.00 13.89 266 GLU A O 1
ATOM 2088 N N . ARG A 1 267 ? 2.637 4.460 27.534 1.00 10.44 267 ARG A N 1
ATOM 2089 C CA . ARG A 1 267 ? 3.970 3.879 27.636 1.00 10.40 267 ARG A CA 1
ATOM 2090 C C . ARG A 1 267 ? 5.074 4.908 27.368 1.00 12.98 267 ARG A C 1
ATOM 2091 O O . ARG A 1 267 ? 6.076 4.939 28.082 1.00 13.28 267 ARG A O 1
ATOM 2099 N N . HIS A 1 268 ? 4.897 5.751 26.349 1.00 11.95 268 HIS A N 1
ATOM 2100 C CA . HIS A 1 268 ? 5.863 6.817 26.089 1.00 11.52 268 HIS A CA 1
ATOM 2101 C C . HIS A 1 268 ? 6.101 7.636 27.358 1.00 12.48 268 HIS A C 1
ATOM 2102 O O . HIS A 1 268 ? 7.240 7.941 27.715 1.00 13.33 268 HIS A O 1
ATOM 2109 N N . CYS A 1 269 ? 5.012 8.011 28.019 1.00 12.29 269 CYS A N 1
ATOM 2110 C CA . CYS A 1 269 ? 5.089 8.910 29.163 1.00 14.00 269 CYS A CA 1
ATOM 2111 C C . CYS A 1 269 ? 5.612 8.205 30.414 1.00 13.89 269 CYS A C 1
ATOM 2112 O O . CYS A 1 269 ? 6.355 8.793 31.195 1.00 15.95 269 CYS A O 1
ATOM 2115 N N . GLU A 1 270 ? 5.245 6.940 30.592 1.00 14.27 270 GLU A N 1
ATOM 2116 C CA . GLU A 1 270 ? 5.798 6.156 31.691 1.00 14.51 270 GLU A CA 1
ATOM 2117 C C . GLU A 1 270 ? 7.310 6.020 31.506 1.00 12.93 270 GLU A C 1
ATOM 2118 O O . GLU A 1 270 ? 8.088 6.229 32.438 1.00 15.72 270 GLU A O 1
ATOM 2124 N N . ASN A 1 271 ? 7.727 5.687 30.289 1.00 12.73 271 ASN A N 1
ATOM 2125 C CA . ASN A 1 271 ? 9.148 5.573 29.997 1.00 12.52 271 ASN A CA 1
ATOM 2126 C C . ASN A 1 271 ? 9.885 6.894 30.170 1.00 13.71 271 ASN A C 1
ATOM 2127 O O . ASN A 1 271 ? 10.964 6.939 30.758 1.00 14.77 271 ASN A O 1
ATOM 2132 N N . ALA A 1 272 ? 9.299 7.964 29.646 1.00 12.88 272 ALA A N 1
ATOM 2133 C CA . ALA A 1 272 ? 9.927 9.278 29.699 1.00 13.19 272 ALA A CA 1
ATOM 2134 C C . ALA A 1 272 ? 10.126 9.762 31.133 1.00 13.16 272 ALA A C 1
ATOM 2135 O O . ALA A 1 272 ? 11.163 10.337 31.458 1.00 15.12 272 ALA A O 1
ATOM 2137 N N . LEU A 1 273 ? 9.135 9.534 31.988 1.00 14.06 273 LEU A N 1
ATOM 2138 C CA . LEU A 1 273 ? 9.256 9.956 33.377 1.00 14.96 273 LEU A CA 1
ATOM 2139 C C . LEU A 1 273 ? 10.425 9.231 34.043 1.00 16.04 273 LEU A C 1
ATOM 2140 O O . LEU A 1 273 ? 11.217 9.842 34.757 1.00 16.91 273 LEU A O 1
ATOM 2145 N N . LYS A 1 274 ? 10.540 7.929 33.797 1.00 16.39 274 LYS A N 1
ATOM 2146 C CA . LYS A 1 274 ? 11.642 7.156 34.355 1.00 16.34 274 LYS A CA 1
ATOM 2147 C C . LYS A 1 274 ? 12.979 7.694 33.862 1.00 15.03 274 LYS A C 1
ATOM 2148 O O . LYS A 1 274 ? 13.917 7.883 34.635 1.00 16.37 274 LYS A O 1
ATOM 2154 N N . ILE A 1 275 ? 13.067 7.943 32.563 1.00 14.97 275 ILE A N 1
ATOM 2155 C CA . ILE A 1 275 ? 14.311 8.424 31.990 1.00 13.56 275 ILE A CA 1
ATOM 2156 C C . ILE A 1 275 ? 14.646 9.830 32.492 1.00 13.87 275 ILE A C 1
ATOM 2157 O O . ILE A 1 275 ? 15.800 10.125 32.810 1.00 15.13 275 ILE A O 1
ATOM 2162 N N . ALA A 1 276 ? 13.632 10.685 32.583 1.00 15.09 276 ALA A N 1
ATOM 2163 C CA . ALA A 1 276 ? 13.821 12.041 33.096 1.00 15.05 276 ALA A CA 1
ATOM 2164 C C . ALA A 1 276 ? 14.363 12.030 34.523 1.00 16.01 276 ALA A C 1
ATOM 2165 O O . ALA A 1 276 ? 15.275 12.787 34.857 1.00 17.02 276 ALA A O 1
ATOM 2167 N N . ARG A 1 277 ? 13.809 11.161 35.363 1.00 15.73 277 ARG A N 1
ATOM 2168 C CA . ARG A 1 277 ? 14.274 11.064 36.741 1.00 16.92 277 ARG A CA 1
ATOM 2169 C C . ARG A 1 277 ? 15.708 10.540 36.797 1.00 16.94 277 ARG A C 1
ATOM 2170 O O . ARG A 1 277 ? 16.513 11.015 37.598 1.00 18.24 277 ARG A O 1
ATOM 2178 N N . PHE A 1 278 ? 16.033 9.572 35.943 1.00 16.43 278 PHE A N 1
ATOM 2179 C CA . PHE A 1 278 ? 17.410 9.098 35.848 1.00 16.33 278 PHE A CA 1
ATOM 2180 C C . PHE A 1 278 ? 18.354 10.250 35.499 1.00 16.42 278 PHE A C 1
ATOM 2181 O O . PHE A 1 278 ? 19.386 10.447 36.147 1.00 17.24 278 PHE A O 1
ATOM 2189 N N . LEU A 1 279 ? 17.990 11.018 34.478 1.00 16.29 279 LEU A N 1
ATOM 2190 C CA . LEU A 1 279 ? 18.821 12.125 34.028 1.00 16.17 279 LEU A CA 1
ATOM 2191 C C . LEU A 1 279 ? 18.971 13.185 35.118 1.00 16.47 279 LEU A C 1
ATOM 2192 O O . LEU A 1 279 ? 20.051 13.738 35.310 1.00 17.40 279 LEU A O 1
ATOM 2197 N N . GLU A 1 280 ? 17.889 13.454 35.840 1.00 17.04 280 GLU A N 1
ATOM 2198 C CA . GLU A 1 280 ? 17.928 14.456 36.901 1.00 17.17 280 GLU A CA 1
ATOM 2199 C C . GLU A 1 280 ? 18.851 14.047 38.049 1.00 18.28 280 GLU A C 1
ATOM 2200 O O . GLU A 1 280 ? 19.354 14.894 38.789 1.00 19.17 280 GLU A O 1
ATOM 2206 N N . GLY A 1 281 ? 19.076 12.745 38.186 1.00 19.22 281 GLY A N 1
ATOM 2207 C CA . GLY A 1 281 ? 19.945 12.231 39.225 1.00 19.12 281 GLY A CA 1
ATOM 2208 C C . GLY A 1 281 ? 21.382 12.074 38.774 1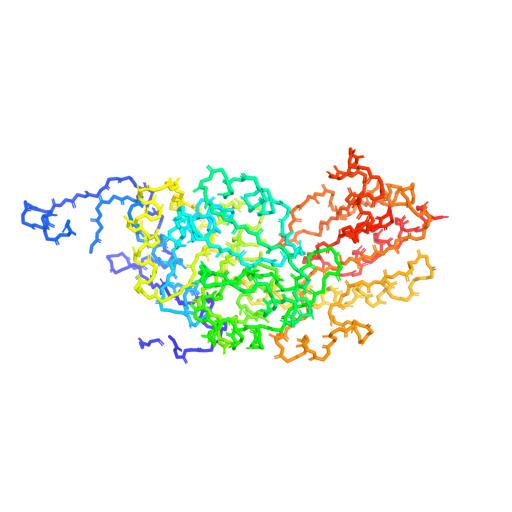.00 19.26 281 GLY A C 1
ATOM 2209 O O . GLY A 1 281 ? 22.242 11.676 39.561 1.00 21.03 281 GLY A O 1
ATOM 2210 N N . HIS A 1 282 ? 21.652 12.395 37.511 1.00 18.45 282 HIS A N 1
ATOM 2211 C CA . HIS A 1 282 ? 22.975 12.152 36.942 1.00 18.79 282 HIS A CA 1
ATOM 2212 C C . HIS A 1 282 ? 23.872 13.384 37.043 1.00 18.40 282 HIS A C 1
ATOM 2213 O O . HIS A 1 282 ? 23.548 14.433 36.494 1.00 17.98 282 HIS A O 1
ATOM 2220 N N . PRO A 1 283 ? 25.014 13.254 37.739 1.00 19.87 283 PRO A N 1
ATOM 2221 C CA . PRO A 1 283 ? 25.867 14.421 38.002 1.00 19.63 283 PRO A CA 1
ATOM 2222 C C . PRO A 1 283 ? 26.544 15.020 36.768 1.00 18.47 283 PRO A C 1
ATOM 2223 O O . PRO A 1 283 ? 27.091 16.123 36.871 1.00 19.90 283 PRO A O 1
ATOM 2227 N N . SER A 1 284 ? 26.523 14.314 35.640 1.00 18.50 284 SER A N 1
ATOM 2228 C CA . SER A 1 284 ? 27.101 14.836 34.406 1.00 18.09 284 SER A CA 1
ATOM 2229 C C . SER A 1 284 ? 26.069 15.588 33.583 1.00 17.93 284 SER A C 1
ATOM 2230 O O . SER A 1 284 ? 26.375 16.106 32.505 1.00 18.82 284 SER A O 1
ATOM 2233 N N . ILE A 1 285 ? 24.844 15.639 34.089 1.00 16.71 285 ILE A N 1
ATOM 2234 C CA . ILE A 1 285 ? 23.755 16.303 33.390 1.00 16.19 285 ILE A CA 1
ATOM 2235 C C . ILE A 1 285 ? 23.383 17.562 34.165 1.00 15.49 285 ILE A C 1
ATOM 2236 O O . ILE A 1 285 ? 22.931 17.486 35.305 1.00 17.23 285 ILE A O 1
ATOM 2241 N N . THR A 1 286 ? 23.595 18.726 33.559 1.00 14.53 286 THR A N 1
ATOM 2242 C CA . THR A 1 286 ? 23.374 19.982 34.279 1.00 15.64 286 THR A CA 1
ATOM 2243 C C . THR A 1 286 ? 21.895 20.320 34.459 1.00 15.33 286 THR A C 1
ATOM 2244 O O . THR A 1 286 ? 21.494 20.812 35.514 1.00 16.51 286 THR A O 1
ATOM 2248 N N . ARG A 1 287 ? 21.089 20.066 33.430 1.00 15.05 287 ARG A N 1
ATOM 2249 C CA . ARG A 1 287 ? 19.665 20.393 33.464 1.00 15.01 287 ARG A CA 1
ATOM 2250 C C . ARG A 1 287 ? 18.850 19.331 32.762 1.00 15.13 287 ARG A C 1
ATOM 2251 O O . ARG A 1 287 ? 19.312 18.716 31.802 1.00 15.68 287 ARG A O 1
ATOM 2259 N N . VAL A 1 288 ? 17.622 19.138 33.229 1.00 14.23 288 VAL A N 1
ATOM 2260 C CA . VAL A 1 288 ? 16.678 18.265 32.546 1.00 14.64 288 VAL A CA 1
ATOM 2261 C C . VAL A 1 288 ? 15.362 19.004 32.407 1.00 15.35 288 VAL A C 1
ATOM 2262 O O . VAL A 1 288 ? 14.804 19.489 33.391 1.00 16.83 288 VAL A O 1
ATOM 2266 N N . TYR A 1 289 ? 14.886 19.109 31.172 1.00 15.02 289 TYR A N 1
ATOM 2267 C CA . TYR A 1 289 ? 13.624 19.766 30.882 1.00 15.04 289 TYR A CA 1
ATOM 2268 C C . TYR A 1 289 ? 12.562 18.721 30.582 1.00 15.44 289 TYR A C 1
ATOM 2269 O O . TYR A 1 289 ? 12.607 18.042 29.552 1.00 15.97 289 TYR A O 1
ATOM 2278 N N . TYR A 1 290 ? 11.615 18.585 31.502 1.00 16.90 290 TYR A N 1
ATOM 2279 C CA . TYR A 1 290 ? 10.529 17.630 31.355 1.00 17.47 290 TYR A CA 1
ATOM 2280 C C . TYR A 1 290 ? 9.365 18.073 32.224 1.00 17.44 290 TYR A C 1
ATOM 2281 O O . TYR A 1 290 ? 9.535 18.283 33.426 1.00 19.41 290 TYR A O 1
ATOM 2290 N N . PRO A 1 291 ? 8.175 18.225 31.626 1.00 16.43 291 PRO A N 1
ATOM 2291 C CA . PRO A 1 291 ? 7.044 18.737 32.411 1.00 18.90 291 PRO A CA 1
ATOM 2292 C C . PRO A 1 291 ? 6.691 17.860 33.615 1.00 19.32 291 PRO A C 1
ATOM 2293 O O . PRO A 1 291 ? 6.022 18.336 34.533 1.00 20.49 291 PRO A O 1
ATOM 2297 N N . GLY A 1 292 ? 7.137 16.606 33.611 1.00 19.73 292 GLY A N 1
ATOM 2298 C CA . GLY A 1 292 ? 6.853 15.688 34.702 1.00 21.41 292 GLY A CA 1
ATOM 2299 C C . GLY A 1 292 ? 7.743 15.860 35.922 1.00 22.66 292 GLY A C 1
ATOM 2300 O O . GLY A 1 292 ? 7.511 15.238 36.963 1.00 23.83 292 GLY A O 1
ATOM 2301 N N . LEU A 1 293 ? 8.770 16.693 35.799 1.00 22.07 293 LEU A N 1
ATOM 2302 C CA . LEU A 1 293 ? 9.647 16.980 36.930 1.00 22.61 293 LEU A CA 1
ATOM 2303 C C . LEU A 1 293 ? 9.136 18.210 37.670 1.00 24.40 293 LEU A C 1
ATOM 2304 O O . LEU A 1 293 ? 8.812 19.224 37.054 1.00 25.40 293 LEU A O 1
ATOM 2309 N N . SER A 1 294 ? 9.067 18.122 38.993 1.00 26.13 294 SER A N 1
ATOM 2310 C CA . SER A 1 294 ? 8.463 19.188 39.786 1.00 28.38 294 SER A CA 1
ATOM 2311 C C . SER A 1 294 ? 9.223 20.515 39.714 1.00 29.15 294 SER A C 1
ATOM 2312 O O . SER A 1 294 ? 8.674 21.562 40.055 1.00 29.87 294 SER A O 1
ATOM 2315 N N . SER A 1 295 ? 10.478 20.480 39.277 1.00 29.55 295 SER A N 1
ATOM 2316 C CA . SER A 1 295 ? 11.259 21.714 39.177 1.00 31.99 295 SER A CA 1
ATOM 2317 C C . SER A 1 295 ? 11.015 22.462 37.866 1.00 30.73 295 SER A C 1
ATOM 2318 O O . SER A 1 295 ? 11.560 23.546 37.657 1.00 31.64 295 SER A O 1
ATOM 2321 N N . HIS A 1 296 ? 10.201 21.885 36.986 1.00 29.00 296 HIS A N 1
ATOM 2322 C CA . HIS A 1 296 ? 9.770 22.589 35.780 1.00 28.67 296 HIS A CA 1
ATOM 2323 C C . HIS A 1 296 ? 9.092 23.897 36.188 1.00 29.45 296 HIS A C 1
ATOM 2324 O O . HIS A 1 296 ? 8.201 23.892 37.035 1.00 30.01 296 HIS A O 1
ATOM 2331 N N . PRO A 1 297 ? 9.519 25.023 35.589 1.00 31.25 297 PRO A N 1
ATOM 2332 C CA . PRO A 1 297 ? 9.055 26.374 35.943 1.00 32.52 297 PRO A CA 1
ATOM 2333 C C . PRO A 1 297 ? 7.534 26.529 35.909 1.00 31.26 297 PRO A C 1
ATOM 2334 O O . PRO A 1 297 ? 6.974 27.346 36.644 1.00 32.37 297 PRO A O 1
ATOM 2338 N N . GLN A 1 298 ? 6.875 25.753 35.057 1.00 29.39 298 GLN A N 1
ATOM 2339 C CA . GLN A 1 298 ? 5.427 25.833 34.912 1.00 27.56 298 GLN A CA 1
ATOM 2340 C C . GLN A 1 298 ? 4.778 24.505 35.277 1.00 25.57 298 GLN A C 1
ATOM 2341 O O . GLN A 1 298 ? 3.761 24.117 34.704 1.00 23.34 298 GLN A O 1
ATOM 2347 N N . TYR A 1 299 ? 5.373 23.812 36.241 1.00 24.69 299 TYR A N 1
ATOM 2348 C CA . TYR A 1 299 ? 4.918 22.479 36.619 1.00 24.05 299 TYR A CA 1
ATOM 2349 C C . TYR A 1 299 ? 3.418 22.404 36.903 1.00 23.67 299 TYR A C 1
ATOM 2350 O O . TYR A 1 299 ? 2.723 21.550 36.364 1.00 23.31 299 TYR A O 1
ATOM 2359 N N . GLU A 1 300 ? 2.921 23.291 37.759 1.00 24.31 300 GLU A N 1
ATOM 2360 C CA . GLU A 1 300 ? 1.518 23.233 38.157 1.00 25.86 300 GLU A CA 1
ATOM 2361 C C . GLU A 1 300 ? 0.568 23.493 36.989 1.00 24.66 300 GLU A C 1
ATOM 2362 O O . GLU A 1 300 ? -0.466 22.836 36.868 1.00 24.13 300 GLU A O 1
ATOM 2368 N N . LEU A 1 301 ? 0.920 24.447 36.132 1.00 23.65 301 LEU A N 1
ATOM 2369 C CA . LEU A 1 301 ? 0.156 24.682 34.912 1.00 23.46 301 LEU A CA 1
ATOM 2370 C C . LEU A 1 301 ? 0.086 23.398 34.091 1.00 22.01 301 LEU A C 1
ATOM 2371 O O . LEU A 1 301 ? -0.977 23.022 33.600 1.00 20.87 301 LEU A O 1
ATOM 2376 N N . GLY A 1 302 ? 1.226 22.727 33.949 1.00 21.38 302 GLY A N 1
ATOM 2377 C CA . GLY A 1 302 ? 1.282 21.471 33.221 1.00 21.46 302 GLY A CA 1
ATOM 2378 C C . GLY A 1 302 ? 0.335 20.429 33.789 1.00 22.11 302 GLY A C 1
ATOM 2379 O O . GLY A 1 302 ? -0.312 19.693 33.050 1.00 21.81 302 GLY A O 1
ATOM 2380 N N . GLN A 1 303 ? 0.247 20.369 35.112 1.00 22.88 303 GLN A N 1
ATOM 2381 C CA . GLN A 1 303 ? -0.607 19.384 35.768 1.00 24.58 303 GLN A CA 1
ATOM 2382 C C . GLN A 1 303 ? -2.091 19.639 35.518 1.00 24.33 303 GLN A C 1
ATOM 2383 O O . GLN A 1 303 ? -2.889 18.706 35.492 1.00 25.59 303 GLN A O 1
ATOM 2389 N N . ARG A 1 304 ? -2.460 20.902 35.338 1.00 23.29 304 ARG A N 1
ATOM 2390 C CA . ARG A 1 304 ? -3.854 21.244 35.075 1.00 24.11 304 ARG A CA 1
ATOM 2391 C C . ARG A 1 304 ? -4.217 21.048 33.611 1.00 23.07 304 ARG A C 1
ATOM 2392 O O . ARG A 1 304 ? -5.335 20.649 33.282 1.00 25.07 304 ARG A O 1
ATOM 2400 N N . GLN A 1 305 ? -3.256 21.322 32.738 1.00 19.43 305 GLN A N 1
ATOM 2401 C CA . GLN A 1 305 ? -3.511 21.440 31.310 1.00 18.51 305 GLN A CA 1
ATOM 2402 C C . GLN A 1 305 ? -3.237 20.148 30.545 1.00 18.18 305 GLN A C 1
ATOM 2403 O O . GLN A 1 305 ? -3.819 19.910 29.487 1.00 19.10 305 GLN A O 1
ATOM 2409 N N A MET A 1 306 ? -2.356 19.317 31.096 0.50 16.53 306 MET A N 1
ATOM 2410 N N B MET A 1 306 ? -2.348 19.323 31.086 0.50 19.15 306 MET A N 1
ATOM 2411 C CA A MET A 1 306 ? -1.912 18.088 30.441 0.50 15.46 306 MET A CA 1
ATOM 2412 C CA B MET A 1 306 ? -1.951 18.083 30.430 0.50 20.06 306 MET A CA 1
ATOM 2413 C C A MET A 1 306 ? -2.237 16.879 31.315 0.50 17.48 306 MET A C 1
ATOM 2414 C C B MET A 1 306 ? -2.249 16.882 31.315 0.50 19.77 306 MET A C 1
ATOM 2415 O O A MET A 1 306 ? -1.979 16.897 32.516 0.50 19.82 306 MET A O 1
ATOM 2416 O O B MET A 1 306 ? -1.984 16.907 32.516 0.50 21.85 306 MET A O 1
ATOM 2425 N N . SER A 1 307 ? -2.794 15.828 30.718 1.00 17.05 307 SER A N 1
ATOM 2426 C CA . SER A 1 307 ? -3.138 14.627 31.481 1.00 19.02 307 SER A CA 1
ATOM 2427 C C . SER A 1 307 ? -1.910 13.762 31.758 1.00 17.99 307 SER A C 1
ATOM 2428 O O . SER A 1 307 ? -1.898 12.968 32.700 1.00 19.49 307 SER A O 1
ATOM 2431 N N . LEU A 1 308 ? -0.887 13.925 30.924 1.00 17.13 308 LEU A N 1
ATOM 2432 C CA . LEU A 1 308 ? 0.395 13.244 31.076 1.00 17.41 308 LEU A CA 1
ATOM 2433 C C . LEU A 1 308 ? 1.473 14.219 30.638 1.00 17.39 308 LEU A C 1
ATOM 2434 O O . LEU A 1 308 ? 1.207 15.103 29.828 1.00 17.81 308 LEU A O 1
ATOM 2439 N N . PRO A 1 309 ? 2.697 14.063 31.166 1.00 18.01 309 PRO A N 1
ATOM 2440 C CA . PRO A 1 309 ? 3.773 15.027 30.895 1.00 18.37 309 PRO A CA 1
ATOM 2441 C C . PRO A 1 309 ? 4.472 14.865 29.542 1.00 17.84 309 PRO A C 1
ATOM 2442 O O . PRO A 1 309 ? 5.361 15.660 29.228 1.00 19.18 309 PRO A O 1
ATOM 2446 N N . GLY A 1 310 ? 4.088 13.859 28.761 1.00 16.39 310 GLY A N 1
ATOM 2447 C CA . GLY A 1 310 ? 4.611 13.704 27.412 1.00 16.34 310 GLY A CA 1
ATOM 2448 C C . GLY A 1 310 ? 5.766 12.728 27.264 1.00 14.13 310 GLY A C 1
ATOM 2449 O O . GLY A 1 310 ? 6.295 12.213 28.248 1.00 16.00 310 GLY A O 1
ATOM 2450 N N . GLY A 1 311 ? 6.155 12.462 26.022 1.00 15.47 311 GLY A N 1
ATOM 2451 C CA . GLY A 1 311 ? 7.231 11.528 25.746 1.00 15.00 311 GLY A CA 1
ATOM 2452 C C . GLY A 1 311 ? 8.546 12.167 25.341 1.00 14.22 311 GLY A C 1
ATOM 2453 O O . GLY A 1 311 ? 9.487 11.469 24.963 1.00 15.98 311 GLY A O 1
ATOM 2454 N N . ILE A 1 312 ? 8.623 13.490 25.431 1.00 13.77 312 ILE A N 1
ATOM 2455 C CA . ILE A 1 312 ? 9.803 14.213 24.989 1.00 13.91 312 ILE A CA 1
ATOM 2456 C C . ILE A 1 312 ? 10.557 14.794 26.175 1.00 13.54 312 ILE A C 1
ATOM 2457 O O . ILE A 1 312 ? 9.956 15.339 27.097 1.00 15.98 312 ILE A O 1
ATOM 2466 N N . ILE A 1 313 ? 11.879 14.660 26.146 1.00 13.64 313 ILE A N 1
ATOM 2467 C CA . ILE A 1 313 ? 12.732 15.225 27.176 1.00 15.33 313 ILE A CA 1
ATOM 2468 C C . ILE A 1 313 ? 13.861 15.971 26.500 1.00 14.65 313 ILE A C 1
ATOM 2469 O O . ILE A 1 313 ? 14.369 15.533 25.474 1.00 17.24 313 ILE A O 1
ATOM 2474 N N . SER A 1 314 ? 14.238 17.117 27.047 1.00 14.72 314 SER A N 1
ATOM 2475 C CA A SER A 1 314 ? 15.482 17.763 26.659 0.50 15.59 314 SER A CA 1
ATOM 2476 C CA B SER A 1 314 ? 15.498 17.717 26.651 0.50 16.50 314 SER A CA 1
ATOM 2477 C C . SER A 1 314 ? 16.381 17.829 27.883 1.00 16.05 314 SER A C 1
ATOM 2478 O O . SER A 1 314 ? 15.894 17.895 29.012 1.00 16.50 314 SER A O 1
ATOM 2483 N N . PHE A 1 315 ? 17.685 17.805 27.667 1.00 15.47 315 PHE A N 1
ATOM 2484 C CA . PHE A 1 315 ? 18.608 17.880 28.786 1.00 16.17 315 PHE A CA 1
ATOM 2485 C C . PHE A 1 315 ? 19.933 18.432 28.319 1.00 16.90 315 PHE A C 1
ATOM 2486 O O . PHE A 1 315 ? 20.247 18.392 27.132 1.00 18.48 315 PHE A O 1
ATOM 2494 N N . GLU A 1 316 ? 20.699 18.975 29.255 1.00 15.67 316 GLU A N 1
ATOM 2495 C CA . GLU A 1 316 ? 21.986 19.548 28.922 1.00 16.59 316 GLU A CA 1
ATOM 2496 C C . GLU A 1 316 ? 23.077 18.692 29.526 1.00 17.74 316 GLU A C 1
ATOM 2497 O O . GLU A 1 316 ? 23.062 18.407 30.723 1.00 18.12 316 GLU A O 1
ATOM 2503 N N . ILE A 1 317 ? 24.015 18.263 28.692 1.00 17.55 317 ILE A N 1
ATOM 2504 C CA . ILE A 1 317 ? 25.141 17.478 29.168 1.00 17.76 317 ILE A CA 1
ATOM 2505 C C . ILE A 1 317 ? 26.317 18.399 29.486 1.00 19.64 317 ILE A C 1
ATOM 2506 O O . ILE A 1 317 ? 26.542 19.402 28.806 1.00 21.45 317 ILE A O 1
ATOM 2511 N N . ALA A 1 318 ? 27.051 18.066 30.538 1.00 20.51 318 ALA A N 1
ATOM 2512 C CA . ALA A 1 318 ? 28.240 18.822 30.906 1.00 22.37 318 ALA A CA 1
ATOM 2513 C C . ALA A 1 318 ? 29.251 18.779 29.769 1.00 23.31 318 ALA A C 1
ATOM 2514 O O . ALA A 1 318 ? 29.412 17.748 29.125 1.00 24.46 318 ALA A O 1
ATOM 2516 N N . GLY A 1 319 ? 29.938 19.891 29.525 1.00 24.58 319 GLY A N 1
ATOM 2517 C CA . GLY A 1 319 ? 31.022 19.896 28.558 1.00 24.97 319 GLY A CA 1
ATOM 2518 C C . GLY A 1 319 ? 30.682 20.482 27.201 1.00 26.59 319 GLY A C 1
ATOM 2519 O O . GLY A 1 319 ? 31.473 20.381 26.260 1.00 27.63 319 GLY A O 1
ATOM 2520 N N . GLY A 1 320 ? 29.499 21.075 27.092 1.00 26.15 320 GLY A N 1
ATOM 2521 C CA . GLY A 1 320 ? 29.121 21.822 25.905 1.00 26.08 320 GLY A CA 1
ATOM 2522 C C . GLY A 1 320 ? 29.092 21.051 24.598 1.00 25.67 320 GLY A C 1
ATOM 2523 O O . GLY A 1 320 ? 28.748 19.869 24.559 1.00 24.49 320 GLY A O 1
ATOM 2524 N N . LEU A 1 321 ? 29.467 21.738 23.523 1.00 25.04 321 LEU A N 1
ATOM 2525 C CA . LEU A 1 321 ? 29.320 21.227 22.165 1.00 25.82 321 LEU A CA 1
ATOM 2526 C C . LEU A 1 321 ? 29.985 19.872 21.939 1.00 25.71 321 LEU A C 1
ATOM 2527 O O . LEU A 1 321 ? 29.369 18.959 21.395 1.00 26.18 321 LEU A O 1
ATOM 2532 N N . GLU A 1 322 ? 31.245 19.743 22.343 1.00 26.14 322 GLU A N 1
ATOM 2533 C CA A GLU A 1 322 ? 32.003 18.511 22.139 0.50 27.42 322 GLU A CA 1
ATOM 2534 C CA B GLU A 1 322 ? 31.969 18.501 22.104 0.50 27.34 322 GLU A CA 1
ATOM 2535 C C . GLU A 1 322 ? 31.419 17.339 22.925 1.00 26.22 322 GLU A C 1
ATOM 2536 O O . GLU A 1 322 ? 31.427 16.197 22.465 1.00 25.24 322 GLU A O 1
ATOM 2547 N N . ALA A 1 323 ? 30.924 17.626 24.124 1.00 25.70 323 ALA A N 1
ATOM 2548 C CA . ALA A 1 323 ? 30.306 16.592 24.945 1.00 23.56 323 ALA A CA 1
ATOM 2549 C C . ALA A 1 323 ? 29.009 16.117 24.301 1.00 22.69 323 ALA A C 1
ATOM 2550 O O . ALA A 1 323 ? 28.723 14.923 24.268 1.00 21.50 323 ALA A O 1
ATOM 2552 N N . GLY A 1 324 ? 28.228 17.058 23.781 1.00 21.79 324 GLY A N 1
ATOM 2553 C CA . GLY A 1 324 ? 26.980 16.716 23.119 1.00 21.22 324 GLY A CA 1
ATOM 2554 C C . GLY A 1 324 ? 27.220 15.850 21.896 1.00 23.03 324 GLY A C 1
ATOM 2555 O O . GLY A 1 324 ? 26.516 14.868 21.669 1.00 23.72 324 GLY A O 1
ATOM 2556 N N . ARG A 1 325 ? 28.228 16.215 21.110 1.00 22.63 325 ARG A N 1
ATOM 2557 C CA A ARG A 1 325 ? 28.585 15.467 19.912 0.50 22.47 325 ARG A CA 1
ATOM 2558 C CA B ARG A 1 325 ? 28.577 15.461 19.912 0.50 23.55 325 ARG A CA 1
ATOM 2559 C C . ARG A 1 325 ? 29.041 14.059 20.280 1.00 23.01 325 ARG A C 1
ATOM 2560 O O . ARG A 1 325 ? 28.600 13.073 19.687 1.00 23.85 325 ARG A O 1
ATOM 2575 N N . ARG A 1 326 ? 29.934 13.975 21.261 1.00 23.50 326 ARG A N 1
ATOM 2576 C CA A ARG A 1 326 ? 30.452 12.690 21.719 0.60 24.27 326 ARG A CA 1
ATOM 2577 C CA B ARG A 1 326 ? 30.453 12.691 21.710 0.40 23.78 326 ARG A CA 1
ATOM 2578 C C . ARG A 1 326 ? 29.339 11.797 22.251 1.00 23.41 326 ARG A C 1
ATOM 2579 O O . ARG A 1 326 ? 29.354 10.584 22.047 1.00 25.03 326 ARG A O 1
ATOM 2594 N N . MET A 1 327 ? 28.372 12.395 22.937 1.00 21.65 327 MET A N 1
ATOM 2595 C CA A MET A 1 327 ? 27.284 11.603 23.503 0.50 21.38 327 MET A CA 1
ATOM 2596 C CA B MET A 1 327 ? 27.269 11.634 23.511 0.50 21.21 327 MET A CA 1
ATOM 2597 C C . MET A 1 327 ? 26.401 10.991 22.424 1.00 21.43 327 MET A C 1
ATOM 2598 O O . MET A 1 327 ? 26.140 9.789 22.445 1.00 21.01 327 MET A O 1
ATOM 2607 N N . ILE A 1 328 ? 25.948 11.798 21.473 1.00 21.71 328 ILE A N 1
ATOM 2608 C CA . ILE A 1 328 ? 25.108 11.242 20.422 1.00 24.15 328 ILE A CA 1
ATOM 2609 C C . ILE A 1 328 ? 25.882 10.266 19.528 1.00 22.58 328 ILE A C 1
ATOM 2610 O O . ILE A 1 328 ? 25.293 9.353 18.961 1.00 23.57 328 ILE A O 1
ATOM 2615 N N . ASN A 1 329 ? 27.198 10.440 19.423 1.00 21.75 329 ASN A N 1
ATOM 2616 C CA . ASN A 1 329 ? 28.024 9.489 18.677 1.00 21.76 329 ASN A CA 1
ATOM 2617 C C . ASN A 1 329 ? 28.306 8.204 19.453 1.00 22.34 329 ASN A C 1
ATOM 2618 O O . ASN A 1 329 ? 28.875 7.252 18.912 1.00 25.74 329 ASN A O 1
ATOM 2623 N N . SER A 1 330 ? 27.900 8.179 20.718 1.00 20.81 330 SER A N 1
ATOM 2624 C CA . SER A 1 330 ? 28.210 7.058 21.597 1.00 21.08 330 SER A CA 1
ATOM 2625 C C . SER A 1 330 ? 27.003 6.190 21.943 1.00 20.84 330 SER A C 1
ATOM 2626 O O . SER A 1 330 ? 27.164 5.108 22.505 1.00 22.52 330 SER A O 1
ATOM 2629 N N . VAL A 1 331 ? 25.797 6.650 21.625 1.00 20.14 331 VAL A N 1
ATOM 2630 C CA . VAL A 1 331 ? 24.619 5.812 21.842 1.00 18.46 331 VAL A CA 1
ATOM 2631 C C . VAL A 1 331 ? 24.610 4.676 20.827 1.00 20.12 331 VAL A C 1
ATOM 2632 O O . VAL A 1 331 ? 25.106 4.825 19.709 1.00 22.27 331 VAL A O 1
ATOM 2636 N N A GLU A 1 332 ? 24.092 3.545 21.275 0.70 17.87 332 GLU A N 1
ATOM 2637 N N B GLU A 1 332 ? 24.052 3.526 21.165 0.30 20.95 332 GLU A N 1
ATOM 2638 C CA A GLU A 1 332 ? 24.041 2.282 20.516 0.70 19.03 332 GLU A CA 1
ATOM 2639 C CA B GLU A 1 332 ? 23.868 2.545 20.098 0.30 22.34 332 GLU A CA 1
ATOM 2640 C C A GLU A 1 332 ? 22.619 1.789 20.255 0.70 19.30 332 GLU A C 1
ATOM 2641 C C B GLU A 1 332 ? 22.567 1.772 20.187 0.30 20.46 332 GLU A C 1
ATOM 2642 O O A GLU A 1 332 ? 22.445 0.936 19.452 0.70 21.69 332 GLU A O 1
ATOM 2643 O O B GLU A 1 332 ? 22.402 0.742 19.541 0.30 21.39 332 GLU A O 1
ATOM 2654 N N . LEU A 1 333 ? 21.643 2.279 20.989 1.00 17.94 333 LEU A N 1
ATOM 2655 C CA . LEU A 1 333 ? 20.258 1.839 20.882 1.00 16.55 333 LEU A CA 1
ATOM 2656 C C . LEU A 1 333 ? 19.403 3.005 20.387 1.00 15.48 333 LEU A C 1
ATOM 2657 O O . LEU A 1 333 ? 18.673 2.881 19.401 1.00 16.56 333 LEU A O 1
ATOM 2662 N N . CYS A 1 334 ? 19.504 4.146 21.065 1.00 14.22 334 CYS A N 1
ATOM 2663 C CA . CYS A 1 334 ? 18.855 5.365 20.590 1.00 14.39 334 CYS A CA 1
ATOM 2664 C C . CYS A 1 334 ? 19.340 5.662 19.183 1.00 14.76 334 CYS A C 1
ATOM 2665 O O . CYS A 1 334 ? 20.527 5.506 18.890 1.00 16.10 334 CYS A O 1
ATOM 2668 N N . LEU A 1 335 ? 18.432 6.112 18.324 1.00 15.01 335 LEU A N 1
ATOM 2669 C CA . LEU A 1 335 ? 18.769 6.408 16.935 1.00 15.59 335 LEU A CA 1
ATOM 2670 C C . LEU A 1 335 ? 18.865 7.907 16.692 1.00 15.11 335 LEU A C 1
ATOM 2671 O O . LEU A 1 335 ? 18.058 8.682 17.207 1.00 15.87 335 LEU A O 1
ATOM 2676 N N . LEU A 1 336 ? 19.861 8.311 15.910 1.00 14.91 336 LEU A N 1
ATOM 2677 C CA . LEU A 1 336 ? 20.076 9.727 15.620 1.00 14.90 336 LEU A CA 1
ATOM 2678 C C . LEU A 1 336 ? 19.150 10.189 14.512 1.00 15.56 336 LEU A C 1
ATOM 2679 O O . LEU A 1 336 ? 19.298 9.780 13.366 1.00 17.14 336 LEU A O 1
ATOM 2684 N N . ALA A 1 337 ? 18.191 11.040 14.856 1.00 15.74 337 ALA A N 1
ATOM 2685 C CA . ALA A 1 337 ? 17.189 11.491 13.898 1.00 18.37 337 ALA A CA 1
ATOM 2686 C C . ALA A 1 337 ? 16.533 12.751 14.427 1.00 20.08 337 ALA A C 1
ATOM 2687 O O . ALA A 1 337 ? 16.626 13.046 15.617 1.00 21.69 337 ALA A O 1
ATOM 2689 N N . VAL A 1 338 ? 15.867 13.494 13.550 1.00 20.78 338 VAL A N 1
ATOM 2690 C CA . VAL A 1 338 ? 15.261 14.757 13.964 1.00 23.65 338 VAL A CA 1
ATOM 2691 C C . VAL A 1 338 ? 13.749 14.695 14.184 1.00 24.13 338 VAL A C 1
ATOM 2692 O O . VAL A 1 338 ? 13.142 15.684 14.588 1.00 25.88 338 VAL A O 1
ATOM 2696 N N . SER A 1 339 ? 13.140 13.544 13.926 1.00 23.04 339 SER A N 1
ATOM 2697 C CA A SER A 1 339 ? 11.705 13.364 14.120 0.50 22.12 339 SER A CA 1
ATOM 2698 C CA B SER A 1 339 ? 11.700 13.425 14.131 0.50 21.66 339 SER A CA 1
ATOM 2699 C C . SER A 1 339 ? 11.394 13.074 15.582 1.00 20.65 339 SER A C 1
ATOM 2700 O O . SER A 1 339 ? 12.300 12.935 16.400 1.00 22.58 339 SER A O 1
ATOM 2705 N N . LEU A 1 340 ? 10.112 12.955 15.902 1.00 18.81 340 LEU A N 1
ATOM 2706 C CA . LEU A 1 340 ? 9.713 12.565 17.247 1.00 18.50 340 LEU A CA 1
ATOM 2707 C C . LEU A 1 340 ? 8.378 11.837 17.211 1.00 16.68 340 LEU A C 1
ATOM 2708 O O . LEU A 1 340 ? 7.654 11.893 16.214 1.00 18.20 340 LEU A O 1
ATOM 2713 N N . GLY A 1 341 ? 8.073 11.121 18.288 1.00 15.63 341 GLY A N 1
ATOM 2714 C CA . GLY A 1 341 ? 6.791 10.459 18.416 1.00 14.63 341 GLY A CA 1
ATOM 2715 C C . GLY A 1 341 ? 6.732 9.087 17.772 1.00 16.24 341 GLY A C 1
ATOM 2716 O O . GLY A 1 341 ? 5.651 8.526 17.626 1.00 18.67 341 GLY A O 1
ATOM 2717 N N . ASP A 1 342 ? 7.891 8.549 17.404 1.00 13.83 342 ASP A N 1
ATOM 2718 C CA . ASP A 1 342 ? 7.986 7.220 16.800 1.00 14.17 342 ASP A CA 1
ATOM 2719 C C . ASP A 1 342 ? 8.043 6.148 17.894 1.00 12.75 342 ASP A C 1
ATOM 2720 O O . ASP A 1 342 ? 8.227 6.451 19.074 1.00 13.50 342 ASP A O 1
ATOM 2725 N N . THR A 1 343 ? 7.910 4.886 17.506 1.00 12.34 343 THR A N 1
ATOM 2726 C CA . THR A 1 343 ? 8.005 3.807 18.487 1.00 12.42 343 THR A CA 1
ATOM 2727 C C . THR A 1 343 ? 9.444 3.565 18.950 1.00 11.85 343 THR A C 1
ATOM 2728 O O . THR A 1 343 ? 9.666 2.981 20.010 1.00 14.11 343 THR A O 1
ATOM 2732 N N . GLU A 1 344 ? 10.410 3.991 18.141 1.00 12.86 344 GLU A N 1
ATOM 2733 C CA . GLU A 1 344 ? 11.824 3.920 18.502 1.00 13.56 344 GLU A CA 1
ATOM 2734 C C . GLU A 1 344 ? 12.262 5.191 19.219 1.00 13.75 344 GLU A C 1
ATOM 2735 O O . GLU A 1 344 ? 11.807 6.289 18.889 1.00 13.31 344 GLU A O 1
ATOM 2741 N N . THR A 1 345 ? 13.173 5.047 20.175 1.00 12.99 345 THR A N 1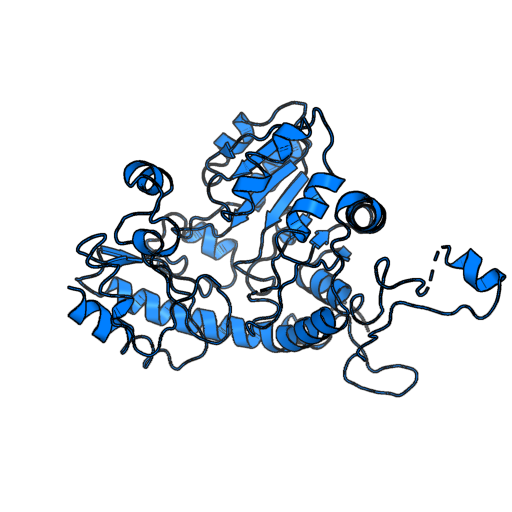
ATOM 2742 C CA . THR A 1 345 ? 13.755 6.210 20.846 1.00 12.89 345 THR A CA 1
ATOM 2743 C C . THR A 1 345 ? 14.694 6.943 19.890 1.00 12.89 345 THR A C 1
ATOM 2744 O O . THR A 1 345 ? 15.595 6.336 19.301 1.00 13.78 345 THR A O 1
ATOM 2748 N N . LEU A 1 346 ? 14.458 8.240 19.726 1.00 12.76 346 LEU A N 1
ATOM 2749 C CA . LEU A 1 346 ? 15.248 9.069 18.826 1.00 13.16 346 LEU A CA 1
ATOM 2750 C C . LEU A 1 346 ? 15.952 10.142 19.633 1.00 12.58 346 LEU A C 1
ATOM 2751 O O . LEU A 1 346 ? 15.425 10.637 20.630 1.00 13.66 346 LEU A O 1
ATOM 2756 N N . ILE A 1 347 ? 17.153 10.496 19.200 1.00 14.27 347 ILE A N 1
ATOM 2757 C CA . ILE A 1 347 ? 17.959 11.463 19.924 1.00 15.08 347 ILE A CA 1
ATOM 2758 C C . ILE A 1 347 ? 18.578 12.433 18.931 1.00 14.50 347 ILE A C 1
ATOM 2759 O O . ILE A 1 347 ? 18.892 12.062 17.799 1.00 15.95 347 ILE A O 1
ATOM 2764 N N . GLN A 1 348 ? 18.712 13.689 19.332 1.00 16.02 348 GLN A N 1
ATOM 2765 C CA . GLN A 1 348 ? 19.416 14.639 18.493 1.00 19.14 348 GLN A CA 1
ATOM 2766 C C . GLN A 1 348 ? 20.136 15.680 19.327 1.00 18.17 348 GLN A C 1
ATOM 2767 O O . GLN A 1 348 ? 19.788 15.929 20.482 1.00 18.20 348 GLN A O 1
ATOM 2773 N N . HIS A 1 349 ? 21.162 16.266 18.726 1.00 20.57 349 HIS A N 1
ATOM 2774 C CA . HIS A 1 349 ? 21.961 17.296 19.358 1.00 21.07 349 HIS A CA 1
ATOM 2775 C C . HIS A 1 349 ? 21.929 18.482 18.418 1.00 24.50 349 HIS A C 1
ATOM 2776 O O . HIS A 1 349 ? 22.739 18.566 17.497 1.00 26.63 349 HIS A O 1
ATOM 2783 N N . PRO A 1 350 ? 20.971 19.394 18.632 1.00 25.27 350 PRO A N 1
ATOM 2784 C CA . PRO A 1 350 ? 20.713 20.469 17.668 1.00 27.68 350 PRO A CA 1
ATOM 2785 C C . PRO A 1 350 ? 21.940 21.315 17.334 1.00 29.99 350 PRO A C 1
ATOM 2786 O O . PRO A 1 350 ? 22.126 21.672 16.171 1.00 31.79 350 PRO A O 1
ATOM 2790 N N . ALA A 1 351 ? 22.767 21.625 18.326 1.00 31.39 351 ALA A N 1
ATOM 2791 C CA . ALA A 1 351 ? 23.926 22.481 18.093 1.00 33.15 351 ALA A CA 1
ATOM 2792 C C . ALA A 1 351 ? 24.900 21.914 17.057 1.00 36.49 351 ALA A C 1
ATOM 2793 O O . ALA A 1 351 ? 25.601 22.670 16.383 1.00 37.66 351 ALA A O 1
ATOM 2795 N N . SER A 1 352 ? 24.943 20.591 16.926 1.00 37.62 352 SER A N 1
ATOM 2796 C CA . SER A 1 352 ? 25.886 19.955 16.006 1.00 39.05 352 SER A CA 1
ATOM 2797 C C . SER A 1 352 ? 25.220 19.344 14.781 1.00 41.92 352 SER A C 1
ATOM 2798 O O . SER A 1 352 ? 25.889 19.046 13.790 1.00 43.37 352 SER A O 1
ATOM 2801 N N . MET A 1 353 ? 23.907 19.155 14.842 1.00 42.30 353 MET A N 1
ATOM 2802 C CA . MET A 1 353 ? 23.211 18.417 13.790 1.00 43.45 353 MET A CA 1
ATOM 2803 C C . MET A 1 353 ? 22.355 19.283 12.875 1.00 45.92 353 MET A C 1
ATOM 2804 O O . MET A 1 353 ? 22.402 19.138 11.652 1.00 47.73 353 MET A O 1
ATOM 2809 N N . THR A 1 354 ? 21.566 20.173 13.466 1.00 46.03 354 THR A N 1
ATOM 2810 C CA . THR A 1 354 ? 20.601 20.953 12.700 1.00 46.49 354 THR A CA 1
ATOM 2811 C C . THR A 1 354 ? 20.917 22.444 12.699 1.00 48.14 354 THR A C 1
ATOM 2812 O O . THR A 1 354 ? 20.601 23.152 11.742 1.00 48.65 354 THR A O 1
ATOM 2816 N N . HIS A 1 355 ? 21.539 22.916 13.773 1.00 48.87 355 HIS A N 1
ATOM 2817 C CA . HIS A 1 355 ? 21.846 24.335 13.917 1.00 49.79 355 HIS A CA 1
ATOM 2818 C C . HIS A 1 355 ? 23.348 24.595 13.886 1.00 51.23 355 HIS A C 1
ATOM 2819 O O . HIS A 1 355 ? 23.819 25.620 1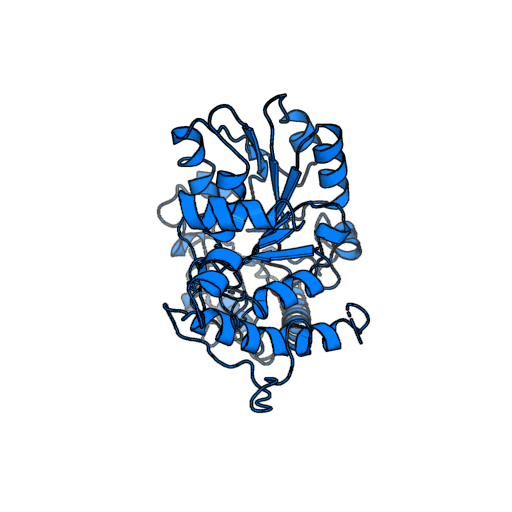4.378 1.00 50.43 355 HIS A O 1
ATOM 2826 N N . SER A 1 356 ? 24.095 23.663 13.302 1.00 53.58 356 SER A N 1
ATOM 2827 C CA . SER A 1 356 ? 25.551 23.771 13.240 1.00 56.26 356 SER A CA 1
ATOM 2828 C C . SER A 1 356 ? 26.035 25.047 12.543 1.00 57.59 356 SER A C 1
ATOM 2829 O O . SER A 1 356 ? 26.974 25.691 13.014 1.00 57.94 356 SER A O 1
ATOM 2832 N N . PRO A 1 357 ? 25.405 25.415 11.414 1.00 58.50 357 PRO A N 1
ATOM 2833 C CA . PRO A 1 357 ? 25.807 26.637 10.707 1.00 58.77 357 PRO A CA 1
ATOM 2834 C C . PRO A 1 357 ? 25.427 27.906 11.466 1.00 58.35 357 PRO A C 1
ATOM 2835 O O . PRO A 1 357 ? 26.074 28.939 11.294 1.00 58.76 357 PRO A O 1
ATOM 2839 N N . VAL A 1 358 ? 24.387 27.825 12.291 1.00 57.29 358 VAL A N 1
ATOM 2840 C CA . VAL A 1 358 ? 23.893 28.990 13.019 1.00 55.88 358 VAL A CA 1
ATOM 2841 C C . VAL A 1 358 ? 24.909 29.492 14.040 1.00 54.70 358 VAL A C 1
ATOM 2842 O O . VAL A 1 358 ? 25.529 28.703 14.753 1.00 54.84 358 VAL A O 1
ATOM 2846 N N . ALA A 1 359 ? 25.076 30.810 14.101 1.00 52.86 359 ALA A N 1
ATOM 2847 C CA . ALA A 1 359 ? 25.995 31.425 15.051 1.00 51.86 359 ALA A CA 1
ATOM 2848 C C . ALA A 1 359 ? 25.664 30.998 16.477 1.00 50.68 359 ALA A C 1
ATOM 2849 O O . ALA A 1 359 ? 24.511 31.081 16.901 1.00 50.10 359 ALA A O 1
ATOM 2851 N N . PRO A 1 360 ? 26.682 30.539 17.220 1.00 50.17 360 PRO A N 1
ATOM 2852 C CA . PRO A 1 360 ? 26.519 30.037 18.589 1.00 50.17 360 PRO A CA 1
ATOM 2853 C C . PRO A 1 360 ? 25.713 30.985 19.473 1.00 50.09 360 PRO A C 1
ATOM 2854 O O . PRO A 1 360 ? 24.917 30.531 20.295 1.00 50.00 360 PRO A O 1
ATOM 2858 N N . GLU A 1 361 ? 25.917 32.286 19.297 1.00 50.11 361 GLU A N 1
ATOM 2859 C CA . GLU A 1 361 ? 25.244 33.286 20.119 1.00 50.15 361 GLU A CA 1
ATOM 2860 C C . GLU A 1 361 ? 23.767 33.404 19.756 1.00 49.11 361 GLU A C 1
ATOM 2861 O O . GLU A 1 361 ? 22.936 33.724 20.605 1.00 49.01 361 GLU A O 1
ATOM 2867 N N . GLU A 1 362 ? 23.447 33.149 18.491 1.00 49.16 362 GLU A N 1
ATOM 2868 C CA . GLU A 1 362 ? 22.060 33.168 18.033 1.00 49.48 362 GLU A CA 1
ATOM 2869 C C . GLU A 1 362 ? 21.302 31.936 18.517 1.00 47.95 362 GLU A C 1
ATOM 2870 O O . GLU A 1 362 ? 20.118 32.013 18.849 1.00 47.21 362 GLU A O 1
ATOM 2876 N N . ARG A 1 363 ? 21.989 30.798 18.556 1.00 47.28 363 ARG A N 1
ATOM 2877 C CA . ARG A 1 363 ? 21.398 29.579 19.094 1.00 45.95 363 ARG A CA 1
ATOM 2878 C C . ARG A 1 363 ? 21.065 29.790 20.567 1.00 44.99 363 ARG A C 1
ATOM 2879 O O . ARG A 1 363 ? 19.970 29.459 21.021 1.00 43.51 363 ARG A O 1
ATOM 2887 N N . LEU A 1 364 ? 22.020 30.355 21.303 1.00 45.87 364 LEU A N 1
ATOM 2888 C CA . LEU A 1 364 ? 21.843 30.641 22.725 1.00 46.35 364 LEU A CA 1
ATOM 2889 C C . LEU A 1 364 ? 20.600 31.478 23.006 1.00 46.23 364 LEU A C 1
ATOM 2890 O O . LEU A 1 364 ? 19.860 31.204 23.949 1.00 45.24 364 LEU A O 1
ATOM 2895 N N . LYS A 1 365 ? 20.379 32.506 22.195 1.00 48.23 365 LYS A N 1
ATOM 2896 C CA . LYS A 1 365 ? 19.211 33.359 22.374 1.00 50.19 365 LYS A CA 1
ATOM 2897 C C . LYS A 1 365 ? 17.926 32.561 22.201 1.00 50.47 365 LYS A C 1
ATOM 2898 O O . LYS A 1 365 ? 16.922 32.833 22.861 1.00 51.48 365 LYS A O 1
ATOM 2904 N N . ALA A 1 366 ? 17.968 31.568 21.320 1.00 49.50 366 ALA A N 1
ATOM 2905 C CA . ALA A 1 366 ? 16.797 30.747 21.038 1.00 48.19 366 ALA A CA 1
ATOM 2906 C C . ALA A 1 366 ? 16.680 29.556 21.990 1.00 47.77 366 ALA A C 1
ATOM 2907 O O . ALA A 1 366 ? 15.885 28.644 21.759 1.00 48.65 366 ALA A O 1
ATOM 2909 N N . GLY A 1 367 ? 17.474 29.566 23.056 1.00 45.48 367 GLY A N 1
ATOM 2910 C CA . GLY A 1 367 ? 17.393 28.530 24.071 1.00 42.89 367 GLY A CA 1
ATOM 2911 C C . GLY A 1 367 ? 18.113 27.246 23.708 1.00 39.80 367 GLY A C 1
ATOM 2912 O O . GLY A 1 367 ? 18.045 26.255 24.438 1.00 40.41 367 GLY A O 1
ATOM 2913 N N . ILE A 1 368 ? 18.804 27.257 22.573 1.00 37.06 368 ILE A N 1
ATOM 2914 C CA . ILE A 1 368 ? 19.586 26.104 22.149 1.00 35.16 368 ILE A CA 1
ATOM 2915 C C . ILE A 1 368 ? 21.030 26.239 22.617 1.00 31.27 368 ILE A C 1
ATOM 2916 O O . ILE A 1 368 ? 21.844 26.897 21.969 1.00 32.98 368 ILE A O 1
ATOM 2921 N N . THR A 1 369 ? 21.347 25.623 23.750 1.00 26.08 369 THR A N 1
ATOM 2922 C CA . THR A 1 369 ? 22.710 25.661 24.258 1.00 24.00 369 THR A CA 1
ATOM 2923 C C . THR A 1 369 ? 23.552 24.582 23.592 1.00 22.26 369 THR A C 1
ATOM 2924 O O . THR A 1 369 ? 23.019 23.625 23.024 1.00 23.26 369 THR A O 1
ATOM 2928 N N . ASP A 1 370 ? 24.869 24.741 23.663 1.00 21.58 370 ASP A N 1
ATOM 2929 C CA . ASP A 1 370 ? 25.791 23.820 23.009 1.00 22.47 370 ASP A CA 1
ATOM 2930 C C . ASP A 1 370 ? 25.673 22.391 23.528 1.00 21.07 370 ASP A C 1
ATOM 2931 O O . ASP A 1 370 ? 26.000 21.445 22.816 1.00 21.87 370 ASP A O 1
ATOM 2936 N N . GLY A 1 371 ? 25.215 22.234 24.765 1.00 19.19 371 GLY A N 1
ATOM 2937 C CA . GLY A 1 371 ? 25.108 20.913 25.360 1.00 18.70 371 GLY A CA 1
ATOM 2938 C C . GLY A 1 371 ? 23.704 20.336 25.372 1.00 17.76 371 GLY A C 1
ATOM 2939 O O . GLY A 1 371 ? 23.475 19.277 25.956 1.00 18.07 371 GLY A O 1
ATOM 2940 N N . LEU A 1 372 ? 22.765 21.027 24.732 1.00 17.68 372 LEU A N 1
ATOM 2941 C CA . LEU A 1 372 ? 21.370 20.595 24.742 1.00 17.23 372 LEU A CA 1
ATOM 2942 C C . LEU A 1 372 ? 21.145 19.384 23.851 1.00 16.98 372 LEU A C 1
ATOM 2943 O O . LEU A 1 372 ? 21.539 19.372 22.686 1.00 18.51 372 LEU A O 1
ATOM 2948 N N . ILE A 1 373 ? 20.501 18.373 24.421 1.00 16.13 373 ILE A N 1
ATOM 2949 C CA . ILE A 1 373 ? 20.147 17.149 23.717 1.00 15.82 373 ILE A CA 1
ATOM 2950 C C . ILE A 1 373 ? 18.641 16.982 23.800 1.00 15.60 373 ILE A C 1
ATOM 2951 O O . ILE A 1 373 ? 18.051 17.242 24.846 1.00 16.55 373 ILE A O 1
ATOM 2960 N N . ARG A 1 374 ? 18.017 16.585 22.694 1.00 15.44 374 ARG A N 1
ATOM 2961 C CA A ARG A 1 374 ? 16.594 16.309 22.719 0.50 15.21 374 ARG A CA 1
ATOM 2962 C CA B ARG A 1 374 ? 16.577 16.321 22.624 0.50 16.85 374 ARG A CA 1
ATOM 2963 C C . ARG A 1 374 ? 16.365 14.823 22.512 1.00 15.68 374 ARG A C 1
ATOM 2964 O O . ARG A 1 374 ? 16.981 14.194 21.659 1.00 17.72 374 ARG A O 1
ATOM 2979 N N . LEU A 1 375 ? 15.470 14.268 23.323 1.00 13.33 375 LEU A N 1
ATOM 2980 C CA . LEU A 1 375 ? 15.196 12.845 23.304 1.00 12.92 375 LEU A CA 1
ATOM 2981 C C . LEU A 1 375 ? 13.710 12.592 23.116 1.00 12.57 375 LEU A C 1
ATOM 2982 O O . LEU A 1 375 ? 12.883 13.117 23.860 1.00 15.83 375 LEU A O 1
ATOM 2987 N N . SER A 1 376 ? 13.377 11.791 22.108 1.00 12.10 376 SER A N 1
ATOM 2988 C CA . SER A 1 376 ? 12.014 11.326 21.921 1.00 12.52 376 SER A CA 1
ATOM 2989 C C . SER A 1 376 ? 11.978 9.891 22.410 1.00 13.99 376 SER A C 1
ATOM 2990 O O . SER A 1 376 ? 12.562 9.004 21.797 1.00 13.86 376 SER A O 1
ATOM 2993 N N . VAL A 1 377 ? 11.316 9.670 23.537 1.00 13.12 377 VAL A N 1
ATOM 2994 C CA . VAL A 1 377 ? 11.366 8.375 24.192 1.00 13.80 377 VAL A CA 1
ATOM 2995 C C . VAL A 1 377 ? 10.391 7.409 23.542 1.00 14.72 377 VAL A C 1
ATOM 2996 O O . VAL A 1 377 ? 9.210 7.728 23.387 1.00 14.75 377 VAL A O 1
ATOM 3000 N N . GLY A 1 378 ? 10.891 6.232 23.163 1.00 13.53 378 GLY A N 1
ATOM 3001 C CA . GLY A 1 378 ? 10.086 5.232 22.480 1.00 12.64 378 GLY A CA 1
ATOM 3002 C C . GLY A 1 378 ? 9.506 4.161 23.389 1.00 12.86 378 GLY A C 1
ATOM 3003 O O . GLY A 1 378 ? 9.387 4.362 24.603 1.00 15.19 378 GLY A O 1
ATOM 3004 N N . LEU A 1 379 ? 9.165 3.017 22.797 1.00 12.18 379 LEU A N 1
ATOM 3005 C CA . LEU A 1 379 ? 8.449 1.957 23.501 1.00 13.95 379 LEU A CA 1
ATOM 3006 C C . LEU A 1 379 ? 9.362 0.829 23.972 1.00 13.59 379 LEU A C 1
ATOM 3007 O O . LEU A 1 379 ? 8.886 -0.198 24.457 1.00 14.25 379 LEU A O 1
ATOM 3012 N N . GLU A 1 380 ? 10.673 1.018 23.845 1.00 13.46 380 GLU A N 1
ATOM 3013 C CA . GLU A 1 380 ? 11.625 0.030 24.345 1.00 13.91 380 GLU A CA 1
ATOM 3014 C C . GLU A 1 380 ? 11.529 -0.111 25.859 1.00 13.60 380 GLU A C 1
ATOM 3015 O O . GLU A 1 380 ? 10.896 0.702 26.535 1.00 14.40 380 GLU A O 1
ATOM 3021 N N . ASP A 1 381 ? 12.173 -1.136 26.405 1.00 14.09 381 ASP A N 1
ATOM 3022 C CA . ASP A 1 381 ? 12.320 -1.197 27.856 1.00 14.46 381 ASP A CA 1
ATOM 3023 C C . ASP A 1 381 ? 13.119 0.018 28.320 1.00 14.58 381 ASP A C 1
ATOM 3024 O O . ASP A 1 381 ? 14.213 0.277 27.811 1.00 14.62 381 ASP A O 1
ATOM 3029 N N . PRO A 1 382 ? 12.577 0.775 29.287 1.00 15.84 382 PRO A N 1
ATOM 3030 C CA . PRO A 1 382 ? 13.280 1.984 29.729 1.00 17.13 382 PRO A CA 1
ATOM 3031 C C . PRO A 1 382 ? 14.645 1.660 30.327 1.00 17.77 382 PRO A C 1
ATOM 3032 O O . PRO A 1 382 ? 15.553 2.484 30.264 1.00 18.66 382 PRO A O 1
ATOM 3036 N N . GLU A 1 383 ? 14.791 0.465 30.888 1.00 17.29 383 GLU A N 1
ATOM 3037 C CA . GLU A 1 383 ? 16.078 0.038 31.417 1.00 18.52 383 GLU A CA 1
ATOM 3038 C C . GLU A 1 383 ? 17.142 0.004 30.319 1.00 17.11 383 GLU A C 1
ATOM 3039 O O . GLU A 1 383 ? 18.296 0.362 30.553 1.00 17.80 383 GLU A O 1
ATOM 3045 N N . ASP A 1 384 ? 16.758 -0.435 29.122 1.00 16.46 384 ASP A N 1
ATOM 3046 C CA . ASP A 1 384 ? 17.699 -0.484 28.004 1.00 17.06 384 ASP A CA 1
ATOM 3047 C C . ASP A 1 384 ? 18.065 0.915 27.519 1.00 16.33 384 ASP A C 1
ATOM 3048 O O . ASP A 1 384 ? 19.218 1.185 27.193 1.00 17.04 384 ASP A O 1
ATOM 3053 N N A ILE A 1 385 ? 17.077 1.803 27.462 0.50 15.67 385 ILE A N 1
ATOM 3054 N N B ILE A 1 385 ? 17.081 1.803 27.468 0.50 17.33 385 ILE A N 1
ATOM 3055 C CA A ILE A 1 385 ? 17.335 3.187 27.077 0.50 14.90 385 ILE A CA 1
ATOM 3056 C CA B ILE A 1 385 ? 17.346 3.182 27.080 0.50 18.17 385 ILE A CA 1
ATOM 3057 C C A ILE A 1 385 ? 18.227 3.876 28.109 0.50 15.74 385 ILE A C 1
ATOM 3058 C C B ILE A 1 385 ? 18.238 3.866 28.111 0.50 17.66 385 ILE A C 1
ATOM 3059 O O A ILE A 1 385 ? 19.187 4.557 27.753 0.50 15.14 385 ILE A O 1
ATOM 3060 O O B ILE A 1 385 ? 19.206 4.535 27.757 0.50 17.90 385 ILE A O 1
ATOM 3069 N N . ILE A 1 386 ? 17.918 3.681 29.388 1.00 16.38 386 ILE A N 1
ATOM 3070 C CA . ILE A 1 386 ? 18.727 4.255 30.463 1.00 16.67 386 ILE A CA 1
ATOM 3071 C C . ILE A 1 386 ? 20.163 3.731 30.399 1.00 16.34 386 ILE A C 1
ATOM 3072 O O . ILE A 1 386 ? 21.112 4.496 30.512 1.00 18.22 386 ILE A O 1
ATOM 3077 N N . ASN A 1 387 ? 20.330 2.431 30.186 1.00 17.05 387 ASN A N 1
ATOM 3078 C CA A ASN A 1 387 ? 21.668 1.864 30.075 0.70 17.89 387 ASN A CA 1
ATOM 3079 C CA B ASN A 1 387 ? 21.665 1.859 30.077 0.30 17.84 387 ASN A CA 1
ATOM 3080 C C . ASN A 1 387 ? 22.437 2.472 28.912 1.00 17.71 387 ASN A C 1
ATOM 3081 O O . ASN A 1 387 ? 23.626 2.759 29.025 1.00 18.88 387 ASN A O 1
ATOM 3090 N N . ASP A 1 388 ? 21.750 2.665 27.791 1.00 17.87 388 ASP A N 1
ATOM 3091 C CA . ASP A 1 388 ? 22.366 3.251 26.609 1.00 17.34 388 ASP A CA 1
ATOM 3092 C C . ASP A 1 388 ? 22.788 4.689 26.901 1.00 16.86 388 ASP A C 1
ATOM 3093 O O . ASP A 1 388 ? 23.918 5.090 26.614 1.00 18.97 388 ASP A O 1
ATOM 3098 N N . LEU A 1 389 ? 21.884 5.457 27.496 1.00 16.68 389 LEU A N 1
ATOM 3099 C CA . LEU A 1 389 ? 22.193 6.834 27.881 1.00 16.69 389 LEU A CA 1
ATOM 3100 C C . LEU A 1 389 ? 23.352 6.896 28.876 1.00 17.74 389 LEU A C 1
ATOM 3101 O O . LEU A 1 389 ? 24.262 7.708 28.725 1.00 18.78 389 LEU A O 1
ATOM 3106 N N . GLU A 1 390 ? 23.320 6.032 29.888 1.00 17.96 390 GLU A N 1
ATOM 3107 C CA . GLU A 1 390 ? 24.356 6.036 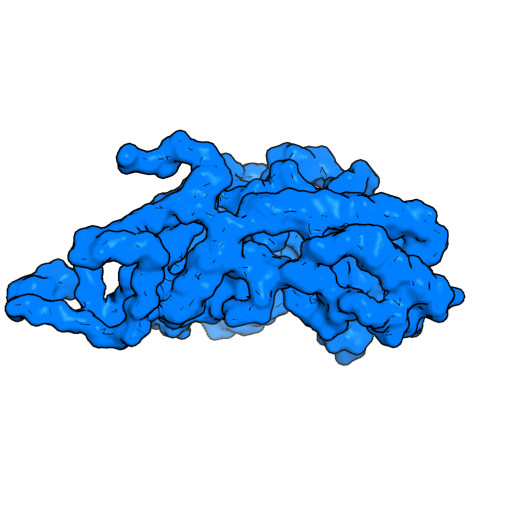30.919 1.00 19.32 390 GLU A CA 1
ATOM 3108 C C . GLU A 1 390 ? 25.726 5.772 30.303 1.00 18.44 390 GLU A C 1
ATOM 3109 O O . GLU A 1 390 ? 26.705 6.445 30.620 1.00 20.99 390 GLU A O 1
ATOM 3115 N N . HIS A 1 391 ? 25.775 4.789 29.411 1.00 19.72 391 HIS A N 1
ATOM 3116 C CA . HIS A 1 391 ? 26.990 4.425 28.698 1.00 23.16 391 HIS A CA 1
ATOM 3117 C C . HIS A 1 391 ? 27.513 5.594 27.868 1.00 19.61 391 HIS A C 1
ATOM 3118 O O . HIS A 1 391 ? 28.697 5.943 27.932 1.00 20.08 391 HIS A O 1
ATOM 3125 N N . ALA A 1 392 ? 26.624 6.205 27.093 1.00 19.26 392 ALA A N 1
ATOM 3126 C CA . ALA A 1 392 ? 27.003 7.323 26.235 1.00 18.45 392 ALA A CA 1
ATOM 3127 C C . ALA A 1 392 ? 27.447 8.552 27.031 1.00 18.82 392 ALA A C 1
ATOM 3128 O O . ALA A 1 392 ? 28.422 9.208 26.675 1.00 20.10 392 ALA A O 1
ATOM 3130 N N . ILE A 1 393 ? 26.728 8.867 28.103 1.00 18.88 393 ILE A N 1
ATOM 3131 C CA . ILE A 1 393 ? 27.081 10.005 28.945 1.00 19.37 393 ILE A CA 1
ATOM 3132 C C . ILE A 1 393 ? 28.455 9.804 29.575 1.00 21.73 393 ILE A C 1
ATOM 3133 O O . ILE A 1 393 ? 29.276 10.719 29.587 1.00 22.47 393 ILE A O 1
ATOM 3138 N N . ARG A 1 394 ? 28.706 8.603 30.091 1.00 24.29 394 ARG A N 1
ATOM 3139 C CA . ARG A 1 394 ? 29.998 8.293 30.695 1.00 27.05 394 ARG A CA 1
ATOM 3140 C C . ARG A 1 394 ? 31.114 8.504 29.684 1.00 26.93 394 ARG A C 1
ATOM 3141 O O . ARG A 1 394 ? 32.146 9.100 29.994 1.00 28.07 394 ARG A O 1
ATOM 3149 N N . LYS A 1 395 ? 30.903 8.000 28.474 1.00 26.88 395 LYS A N 1
ATOM 3150 C CA . LYS A 1 395 ? 31.884 8.134 27.407 1.00 28.62 395 LYS A CA 1
ATOM 3151 C C . LYS A 1 395 ? 32.086 9.590 27.002 1.00 28.06 395 LYS A C 1
ATOM 3152 O O . LYS A 1 395 ? 33.217 10.035 26.804 1.00 28.36 395 LYS A O 1
ATOM 3158 N N . ALA A 1 396 ? 30.988 10.329 26.889 1.00 29.25 396 ALA A N 1
ATOM 3159 C CA . ALA A 1 396 ? 31.035 11.706 26.409 1.00 28.84 396 ALA A CA 1
ATOM 3160 C C . ALA A 1 396 ? 31.692 12.657 27.401 1.00 31.18 396 ALA A C 1
ATOM 3161 O O . ALA A 1 396 ? 32.151 13.730 27.022 1.00 31.51 396 ALA A O 1
ATOM 3163 N N . THR A 1 397 ? 31.731 12.259 28.668 1.00 32.24 397 THR A N 1
ATOM 3164 C CA . THR A 1 397 ? 32.245 13.124 29.721 1.00 35.08 397 THR A CA 1
ATOM 3165 C C . THR A 1 397 ? 33.537 12.575 30.320 1.00 36.58 397 THR A C 1
ATOM 3166 O O . THR A 1 397 ? 34.355 13.332 30.846 1.00 38.65 397 THR A O 1
#